Protein AF-A0A3D3AJG5-F1 (afdb_monomer)

pLDDT: mean 70.49, std 19.71, range [25.39, 96.75]

Mean predicted aligned error: 20.55 Å

Solvent-accessible surface area (backbone atoms only — not comparable to full-atom values): 34368 Å² total; per-residue (Å²): 142,80,90,89,78,95,79,80,88,84,82,82,67,66,66,60,58,54,47,53,58,51,49,54,49,49,53,53,51,27,49,52,26,49,76,72,65,38,37,69,61,20,44,54,51,50,49,55,46,48,54,54,45,60,77,63,51,81,51,78,66,45,48,52,54,42,52,50,47,52,53,33,47,52,52,43,50,46,48,60,66,43,44,64,53,47,52,51,52,55,50,26,53,50,28,49,76,72,66,38,22,64,65,20,26,51,47,40,51,50,51,52,50,54,33,60,77,67,69,56,81,50,36,79,45,33,74,44,44,75,69,74,44,42,66,63,52,48,53,50,54,36,51,55,47,51,51,67,70,34,69,69,46,50,49,52,47,56,52,45,29,70,43,70,44,36,35,35,65,46,63,75,91,82,59,104,48,57,70,60,54,50,49,52,49,54,51,49,65,69,36,86,52,45,44,64,49,94,58,89,67,88,63,57,74,69,55,46,34,52,51,32,36,76,68,70,36,53,32,41,36,37,60,48,75,42,77,90,72,45,28,43,34,44,35,33,28,33,29,83,75,73,37,70,38,37,38,36,38,40,47,65,81,53,76,79,59,88,54,62,68,57,52,51,50,50,51,51,50,48,40,71,67,49,41,56,47,49,93,88,51,93,73,78,26,35,39,38,40,47,45,90,87,72,52,78,46,77,43,77,43,72,70,76,69,85,70,54,72,80,54,58,48,66,60,53,41,54,48,49,34,44,52,23,50,53,52,40,43,63,69,59,54,43,91,91,39,66,66,34,51,53,51,39,51,52,52,44,52,58,50,43,73,78,42,90,73,60,71,66,63,66,61,53,49,61,75,41,40,69,53,54,50,52,43,57,37,72,77,44,66,46,53,57,25,55,51,47,26,56,50,21,59,75,72,67,36,66,68,57,24,53,53,27,49,53,52,33,52,51,52,49,51,54,44,41,72,76,38,57,94,47,36,70,60,52,52,52,51,50,54,50,55,51,52,55,47,55,58,47,53,54,52,51,55,61,57,62,65,76,72,72,54,50,41,44,34,52,23,51,37,46,42,55,41,41,46,41,48,97,71,91,50,88,43,69,46,62,37,59,28,45,33,42,41,45,43,43,72,51,98,47,101,66,36,43,41,41,42,40,42,42,46,34,43,38,47,49,64,62,82,83,81,77,82,90,75,90,83,86,92,79,84,87,75,86,76,74,64,56,35,51,27,46,37,45,36,51,35,48,34,61,51,64,81,52,78,70,26,74,40,51,37,47,30,49,33,42,36,46,36,49,56,66,58,94,86,57,92,81,67,80,59,75,47,78,40,65,27,44,36,41,34,46,29,43,39,38,74,52,99,53,39,39,40,34,48,32,42,39,40,33,42,40,88,72,40,42,39,47,35,47,34,40,38,43,30,38,56,76,53,59,101

Structure (mmCIF, N/CA/C/O backbone):
data_AF-A0A3D3AJG5-F1
#
_entry.id   AF-A0A3D3AJG5-F1
#
loop_
_atom_site.group_PDB
_atom_site.id
_atom_site.type_symbol
_atom_site.label_atom_id
_atom_site.label_alt_id
_atom_site.label_comp_id
_atom_site.label_asym_id
_atom_site.label_entity_id
_atom_site.label_seq_id
_atom_site.pdbx_PDB_ins_code
_atom_site.Cartn_x
_atom_site.Cartn_y
_atom_site.Cartn_z
_atom_site.occupancy
_atom_site.B_iso_or_equiv
_atom_site.auth_seq_id
_atom_site.auth_comp_id
_atom_site.auth_asym_id
_atom_site.auth_atom_id
_atom_site.pdbx_PDB_model_num
ATOM 1 N N . MET A 1 1 ? 64.448 -4.024 -65.329 1.00 36.66 1 MET A N 1
ATOM 2 C CA . MET A 1 1 ? 63.816 -4.626 -64.137 1.00 36.66 1 MET A CA 1
ATOM 3 C C . MET A 1 1 ? 62.460 -3.979 -63.949 1.00 36.66 1 MET A C 1
ATOM 5 O O . MET A 1 1 ? 62.362 -2.869 -63.455 1.00 36.66 1 MET A O 1
ATOM 9 N N . VAL A 1 2 ? 61.436 -4.641 -64.472 1.00 33.47 2 VAL A N 1
ATOM 10 C CA . VAL A 1 2 ? 60.028 -4.250 -64.377 1.00 33.47 2 VAL A CA 1
ATOM 11 C C . VAL A 1 2 ? 59.371 -5.285 -63.463 1.00 33.47 2 VAL A C 1
ATOM 13 O O . VAL A 1 2 ? 59.714 -6.462 -63.553 1.00 33.47 2 VAL A O 1
ATOM 16 N N . LYS A 1 3 ? 58.380 -4.837 -62.686 1.00 33.03 3 LYS A N 1
ATOM 17 C CA . LYS A 1 3 ? 57.387 -5.619 -61.925 1.00 33.03 3 LYS A CA 1
ATOM 18 C C . LYS A 1 3 ? 57.843 -6.112 -60.550 1.00 33.03 3 LYS A C 1
ATOM 20 O O . LYS A 1 3 ? 58.559 -7.100 -60.452 1.00 33.03 3 LYS A O 1
ATOM 25 N N . LYS A 1 4 ? 57.291 -5.484 -59.504 1.00 29.31 4 LYS A N 1
ATOM 26 C CA . LYS A 1 4 ? 56.471 -6.120 -58.443 1.00 29.31 4 LYS A CA 1
ATOM 27 C C . LYS A 1 4 ? 56.339 -5.186 -57.231 1.00 29.31 4 LYS A C 1
ATOM 29 O O . LYS A 1 4 ? 56.991 -5.408 -56.221 1.00 29.31 4 LYS A O 1
ATOM 34 N N . SER A 1 5 ? 55.489 -4.158 -57.305 1.00 27.41 5 SER A N 1
ATOM 35 C CA . SER A 1 5 ? 54.978 -3.499 -56.078 1.00 27.41 5 SER A CA 1
ATOM 36 C C . SER A 1 5 ? 53.604 -2.822 -56.223 1.00 27.41 5 SER A C 1
ATOM 38 O O . SER A 1 5 ? 53.126 -2.231 -55.268 1.00 27.41 5 SER A O 1
ATOM 40 N N . VAL A 1 6 ? 52.910 -2.944 -57.364 1.00 28.33 6 VAL A N 1
ATOM 41 C CA . VAL A 1 6 ? 51.546 -2.387 -57.554 1.00 28.33 6 VAL A CA 1
ATOM 42 C C . VAL A 1 6 ? 50.462 -3.426 -57.208 1.00 28.33 6 VAL A C 1
ATOM 44 O O . VAL A 1 6 ? 49.391 -3.447 -57.791 1.00 28.33 6 VAL A O 1
ATOM 47 N N . LEU A 1 7 ? 50.722 -4.339 -56.268 1.00 25.39 7 LEU A N 1
ATOM 48 C CA . LEU A 1 7 ? 49.758 -5.392 -55.912 1.00 25.39 7 LEU A CA 1
ATOM 49 C C . LEU A 1 7 ? 49.620 -5.590 -54.397 1.00 25.39 7 LEU A C 1
ATOM 51 O O . LEU A 1 7 ? 49.635 -6.713 -53.912 1.00 25.39 7 LEU A O 1
ATOM 55 N N . PHE A 1 8 ? 49.498 -4.490 -53.652 1.00 26.56 8 PHE A N 1
ATOM 56 C CA . PHE A 1 8 ? 49.080 -4.522 -52.241 1.00 26.56 8 PHE A CA 1
ATOM 57 C C . PHE A 1 8 ? 47.886 -3.601 -51.927 1.00 26.56 8 PHE A C 1
ATOM 59 O O . PHE A 1 8 ? 47.487 -3.486 -50.778 1.00 26.56 8 PHE A O 1
A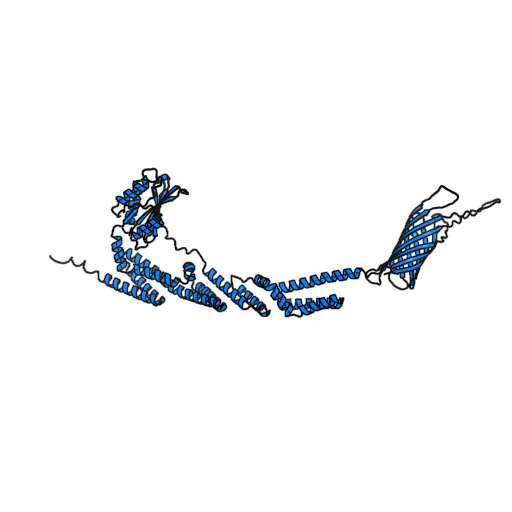TOM 66 N N . PHE A 1 9 ? 47.270 -2.993 -52.950 1.00 29.20 9 PHE A N 1
ATOM 67 C CA . PHE A 1 9 ? 46.112 -2.092 -52.812 1.00 29.20 9 PHE A CA 1
ATOM 68 C C . PHE A 1 9 ? 44.786 -2.665 -53.350 1.00 29.20 9 PHE A C 1
ATOM 70 O O . PHE A 1 9 ? 43.807 -1.939 -53.464 1.00 29.20 9 PHE A O 1
ATOM 77 N N . LEU A 1 10 ? 44.726 -3.961 -53.678 1.00 27.34 10 LEU A N 1
ATOM 78 C CA . LEU A 1 10 ? 43.518 -4.598 -54.237 1.00 27.34 10 LEU A CA 1
ATOM 79 C C . LEU A 1 10 ? 43.125 -5.919 -53.556 1.00 27.34 10 LEU A C 1
ATOM 81 O O . LEU A 1 10 ? 42.400 -6.720 -54.136 1.00 27.34 10 LEU A O 1
ATOM 85 N N . LEU A 1 11 ? 43.570 -6.152 -52.320 1.00 29.05 11 LEU A N 1
ATOM 86 C CA . LEU A 1 11 ? 43.190 -7.344 -51.555 1.00 29.05 11 LEU A CA 1
ATOM 87 C C . LEU A 1 11 ? 42.813 -7.032 -50.106 1.00 29.05 11 LEU A C 1
ATOM 89 O O . LEU A 1 11 ? 43.249 -7.745 -49.222 1.00 29.05 11 LEU A O 1
ATOM 93 N N . ILE A 1 12 ? 41.976 -6.017 -49.868 1.00 37.91 12 ILE A N 1
ATOM 94 C CA . ILE A 1 12 ? 40.955 -6.057 -48.800 1.00 37.91 12 ILE A CA 1
ATOM 95 C C . ILE A 1 12 ? 39.763 -5.197 -49.268 1.00 37.91 12 ILE A C 1
ATOM 97 O O . ILE A 1 12 ? 39.830 -3.974 -49.181 1.00 37.91 12 ILE A O 1
ATOM 101 N N . PRO A 1 13 ? 38.705 -5.803 -49.847 1.00 30.97 13 PRO A N 1
ATOM 102 C CA . PRO A 1 13 ? 37.360 -5.383 -49.438 1.00 30.97 13 PRO A CA 1
ATOM 103 C C . PRO A 1 13 ? 36.344 -6.537 -49.352 1.00 30.97 13 PRO A C 1
ATOM 105 O O . PRO A 1 13 ? 35.147 -6.288 -49.348 1.00 30.97 13 PRO A O 1
ATOM 108 N N . PHE A 1 14 ? 36.771 -7.802 -49.283 1.00 32.59 14 PHE A N 1
ATOM 109 C CA . PHE A 1 14 ? 35.812 -8.915 -49.170 1.00 32.59 14 PHE A CA 1
ATOM 110 C C . PHE A 1 14 ? 35.386 -9.232 -47.728 1.00 32.59 14 PHE A C 1
ATOM 112 O O . PHE A 1 14 ? 34.322 -9.809 -47.537 1.00 32.59 14 PHE A O 1
ATOM 119 N N . ALA A 1 15 ? 36.159 -8.813 -46.720 1.00 31.61 15 ALA A N 1
ATOM 120 C CA . ALA A 1 15 ? 35.768 -8.968 -45.316 1.00 31.61 15 ALA A CA 1
ATOM 121 C C . ALA A 1 15 ? 34.681 -7.955 -44.902 1.00 31.61 15 ALA A C 1
ATOM 123 O O . ALA A 1 15 ? 33.729 -8.338 -44.238 1.00 31.61 15 ALA A O 1
ATOM 124 N N . LEU A 1 16 ? 34.757 -6.706 -45.387 1.00 31.67 16 LEU A N 1
ATOM 125 C CA . LEU A 1 16 ? 33.761 -5.662 -45.100 1.00 31.67 16 LEU A CA 1
ATOM 126 C C . LEU A 1 16 ? 32.392 -5.952 -45.741 1.00 31.67 16 LEU A C 1
ATOM 128 O O . LEU A 1 16 ? 31.387 -5.842 -45.059 1.00 31.67 16 LEU A O 1
ATOM 132 N N . ILE A 1 17 ? 32.344 -6.441 -46.988 1.00 38.09 17 ILE A N 1
ATOM 133 C CA . ILE A 1 17 ? 31.074 -6.779 -47.671 1.00 38.09 17 ILE A CA 1
ATOM 134 C C . ILE A 1 17 ? 30.402 -8.021 -47.046 1.00 38.09 17 ILE A C 1
ATOM 136 O O . ILE A 1 17 ? 29.176 -8.117 -46.991 1.00 38.09 17 ILE A O 1
ATOM 140 N N . GLY A 1 18 ? 31.197 -8.986 -46.563 1.00 41.00 18 GLY A N 1
ATOM 141 C CA . GLY A 1 18 ? 30.691 -10.165 -45.848 1.00 41.00 18 GLY A CA 1
ATOM 142 C C . GLY A 1 18 ? 30.214 -9.851 -44.427 1.00 41.00 18 GLY A C 1
ATOM 143 O O . GLY A 1 18 ? 29.240 -10.446 -43.969 1.00 41.00 18 GLY A O 1
ATOM 144 N N . PHE A 1 19 ? 30.868 -8.894 -43.762 1.00 45.84 19 PHE A N 1
ATOM 145 C CA . PHE A 1 19 ? 30.453 -8.355 -42.471 1.00 45.84 19 PHE A CA 1
ATOM 146 C C . PHE A 1 19 ? 29.145 -7.568 -42.617 1.00 45.84 19 PHE A C 1
ATOM 148 O O . PHE A 1 19 ? 28.168 -7.919 -41.970 1.00 45.84 19 PHE A O 1
ATOM 155 N N . GLU A 1 20 ? 29.073 -6.615 -43.552 1.00 49.59 20 GLU A N 1
ATOM 156 C CA . GLU A 1 20 ? 27.899 -5.764 -43.817 1.00 49.59 20 GLU A CA 1
ATOM 157 C C . GLU A 1 20 ? 26.634 -6.578 -44.160 1.00 49.59 20 GLU A C 1
ATOM 159 O O . GLU A 1 20 ? 25.586 -6.375 -43.545 1.00 49.59 20 GLU A O 1
ATOM 164 N N . GLY A 1 21 ? 26.728 -7.577 -45.050 1.00 54.81 21 GLY A N 1
ATOM 165 C CA . GLY A 1 21 ? 25.576 -8.413 -45.423 1.00 54.81 21 GLY A CA 1
ATOM 166 C C . GLY A 1 21 ? 25.101 -9.381 -44.327 1.00 54.81 21 GLY A C 1
ATOM 167 O O . GLY A 1 21 ? 23.909 -9.684 -44.236 1.00 54.81 21 GLY A O 1
ATOM 168 N N . ASN A 1 22 ? 26.008 -9.864 -43.472 1.00 61.84 22 ASN A N 1
ATOM 169 C CA . ASN A 1 22 ? 25.651 -10.711 -42.327 1.00 61.84 22 ASN A CA 1
ATOM 170 C C . ASN A 1 22 ? 25.041 -9.870 -41.188 1.00 61.84 22 ASN A C 1
ATOM 172 O O . ASN A 1 22 ? 24.094 -10.306 -40.535 1.00 61.84 22 ASN A O 1
ATOM 176 N N . LEU A 1 23 ? 25.526 -8.637 -41.005 1.00 61.75 23 LEU A N 1
ATOM 177 C CA . LEU A 1 23 ? 25.074 -7.687 -39.986 1.00 61.75 23 LEU A CA 1
ATOM 178 C C . LEU A 1 23 ? 23.638 -7.218 -40.243 1.00 61.75 23 LEU A C 1
ATOM 180 O O . LEU A 1 23 ? 22.782 -7.319 -39.363 1.00 61.75 23 LEU A O 1
ATOM 184 N N . GLU A 1 24 ? 23.338 -6.806 -41.475 1.00 67.38 24 GLU A N 1
ATOM 185 C CA . GLU A 1 24 ? 21.985 -6.409 -41.877 1.00 67.38 24 GLU A CA 1
ATOM 186 C C . GLU A 1 24 ? 20.999 -7.588 -41.780 1.00 67.38 24 GLU A C 1
ATOM 188 O O . GLU A 1 24 ? 19.869 -7.435 -41.307 1.00 67.38 24 GLU A O 1
ATOM 193 N N . SER A 1 25 ? 21.441 -8.797 -42.149 1.00 73.06 25 SER A N 1
ATOM 194 C CA . SER A 1 25 ? 20.629 -10.013 -42.032 1.00 73.06 25 SER A CA 1
ATOM 195 C C . SER A 1 25 ? 20.302 -10.361 -40.576 1.00 73.06 25 SER A C 1
ATOM 197 O O . SER A 1 25 ? 19.159 -10.720 -40.285 1.00 73.06 25 SER A O 1
ATOM 199 N N . GLN A 1 26 ? 21.265 -10.252 -39.655 1.00 73.69 26 GLN A N 1
ATOM 200 C CA . GLN A 1 26 ? 21.043 -10.524 -38.229 1.00 73.69 26 GLN A CA 1
ATOM 201 C C . GLN A 1 26 ? 20.157 -9.460 -37.573 1.00 73.69 26 GLN A C 1
ATOM 203 O O . GLN A 1 26 ? 19.251 -9.815 -36.818 1.00 73.69 26 GLN A O 1
ATOM 208 N N . ILE A 1 27 ? 20.336 -8.178 -37.918 1.00 74.81 27 ILE A N 1
ATOM 209 C CA . ILE A 1 27 ? 19.450 -7.093 -37.466 1.00 74.81 27 ILE A CA 1
ATOM 210 C C . ILE A 1 27 ? 18.018 -7.330 -37.949 1.00 74.81 27 ILE A C 1
ATOM 212 O O . ILE A 1 27 ? 17.074 -7.281 -37.157 1.00 74.81 27 ILE A O 1
ATOM 216 N N . LYS A 1 28 ? 17.840 -7.664 -39.231 1.00 80.19 28 LYS A N 1
ATOM 217 C CA . LYS A 1 28 ? 16.526 -7.959 -39.809 1.00 80.19 28 LYS A CA 1
ATOM 218 C C . LYS A 1 28 ? 15.872 -9.184 -39.168 1.00 80.19 28 LYS A C 1
ATOM 220 O O . LYS A 1 28 ? 14.686 -9.139 -38.843 1.00 80.19 28 LYS A O 1
ATOM 225 N N . GLN A 1 29 ? 16.633 -10.257 -38.950 1.00 83.19 29 GLN A N 1
ATOM 226 C CA . GLN A 1 29 ? 16.149 -11.463 -38.277 1.00 83.19 29 GLN A CA 1
ATOM 227 C C . GLN A 1 29 ? 15.723 -11.168 -36.833 1.00 83.19 29 GLN A C 1
ATOM 229 O O . GLN A 1 29 ? 14.636 -11.569 -36.420 1.00 83.19 29 GLN A O 1
ATOM 234 N N . GLY A 1 30 ? 16.545 -10.445 -36.072 1.00 83.25 30 GLY A N 1
ATOM 235 C CA . GLY A 1 30 ? 16.234 -10.085 -34.693 1.00 83.25 30 GLY A CA 1
ATOM 236 C C . GLY A 1 30 ? 15.015 -9.164 -34.577 1.00 83.25 30 GLY A C 1
ATOM 237 O O . GLY A 1 30 ? 14.184 -9.366 -33.694 1.00 83.25 30 GLY A O 1
ATOM 238 N N . ARG A 1 31 ? 14.828 -8.218 -35.508 1.00 82.44 31 ARG A N 1
ATOM 239 C CA . ARG A 1 31 ? 13.614 -7.385 -35.572 1.00 82.44 31 ARG A CA 1
ATOM 240 C C . ARG A 1 31 ? 12.356 -8.179 -35.901 1.00 82.44 31 ARG A C 1
ATOM 242 O O . ARG A 1 31 ? 11.311 -7.918 -35.311 1.00 82.44 31 ARG A O 1
ATOM 249 N N . GLU A 1 32 ? 12.439 -9.158 -36.800 1.00 86.44 32 GLU A N 1
ATOM 250 C CA . GLU A 1 32 ? 11.295 -10.031 -37.086 1.00 86.44 32 GLU A CA 1
ATOM 251 C C . GLU A 1 32 ? 10.925 -10.877 -35.856 1.00 86.44 32 GLU A C 1
ATOM 253 O O . GLU A 1 32 ? 9.745 -11.052 -35.545 1.00 86.44 32 GLU A O 1
ATOM 258 N N . LEU A 1 33 ? 11.922 -11.324 -35.085 1.00 86.94 33 LEU A N 1
ATOM 259 C CA . LEU A 1 33 ? 11.697 -12.001 -33.805 1.00 86.94 33 LEU A CA 1
ATOM 260 C C . LEU A 1 33 ? 11.056 -11.067 -32.765 1.00 86.94 33 LEU A C 1
ATOM 262 O O . LEU A 1 33 ? 10.115 -11.477 -32.092 1.00 86.94 33 LEU A O 1
ATOM 266 N N . ILE A 1 34 ? 11.476 -9.801 -32.674 1.00 85.19 34 ILE A N 1
ATOM 267 C CA . ILE A 1 34 ? 10.836 -8.796 -31.800 1.00 85.19 34 ILE A CA 1
ATOM 268 C C . ILE A 1 34 ? 9.380 -8.556 -32.218 1.00 85.19 34 ILE A C 1
ATOM 270 O O . ILE A 1 34 ? 8.485 -8.550 -31.375 1.00 85.19 34 ILE A O 1
ATOM 274 N N . LYS A 1 35 ? 9.119 -8.409 -33.522 1.00 84.94 35 LYS A N 1
ATOM 275 C CA . LYS A 1 35 ? 7.774 -8.194 -34.078 1.00 84.94 35 LYS A CA 1
ATOM 276 C C . LYS A 1 35 ? 6.839 -9.377 -33.826 1.00 84.94 35 LYS A C 1
ATOM 278 O O . LYS A 1 35 ? 5.651 -9.186 -33.585 1.00 84.94 35 LYS A O 1
ATOM 283 N N . THR A 1 36 ? 7.377 -10.593 -33.858 1.00 87.25 36 THR A N 1
ATOM 284 C CA . THR A 1 36 ? 6.653 -11.829 -33.522 1.00 87.25 36 THR A CA 1
ATOM 285 C C . THR A 1 36 ? 6.646 -12.132 -32.016 1.00 87.25 36 THR A C 1
ATOM 287 O O . THR A 1 36 ? 6.223 -13.215 -31.618 1.00 87.25 36 THR A O 1
ATOM 290 N N . LYS A 1 37 ? 7.083 -11.181 -31.174 1.00 86.44 37 LYS A N 1
ATOM 291 C CA . LYS A 1 37 ? 7.187 -11.279 -29.706 1.00 86.44 37 LYS A CA 1
ATOM 292 C C . LYS A 1 37 ? 8.065 -12.431 -29.195 1.00 86.44 37 LYS A C 1
ATOM 294 O O . LYS A 1 37 ? 7.974 -12.840 -28.039 1.00 86.44 37 LYS A O 1
ATOM 299 N N . ASN A 1 38 ? 8.961 -12.951 -30.028 1.00 87.31 38 ASN A N 1
ATOM 300 C CA . ASN A 1 38 ? 9.916 -13.987 -29.656 1.00 87.31 38 ASN A CA 1
ATOM 301 C C . ASN A 1 38 ? 11.210 -13.371 -29.091 1.00 87.31 38 ASN A C 1
ATOM 303 O O . ASN A 1 38 ? 12.296 -13.495 -29.665 1.00 87.31 38 ASN A O 1
ATOM 307 N N . TYR A 1 39 ? 11.090 -12.672 -27.957 1.00 86.81 39 TYR A N 1
ATOM 308 C CA . TYR A 1 39 ? 12.188 -11.888 -27.379 1.00 86.81 39 TYR A CA 1
ATOM 309 C C . TYR A 1 39 ? 13.385 -12.742 -26.954 1.00 86.81 39 TYR A C 1
ATOM 311 O O . TYR A 1 39 ? 14.521 -12.327 -27.150 1.00 86.81 39 TYR A O 1
ATOM 319 N N . LYS A 1 40 ? 13.161 -13.956 -26.431 1.00 86.31 40 LYS A N 1
ATOM 320 C CA . LYS A 1 40 ? 14.250 -14.853 -26.002 1.00 86.31 40 LYS A CA 1
ATOM 321 C C . LYS A 1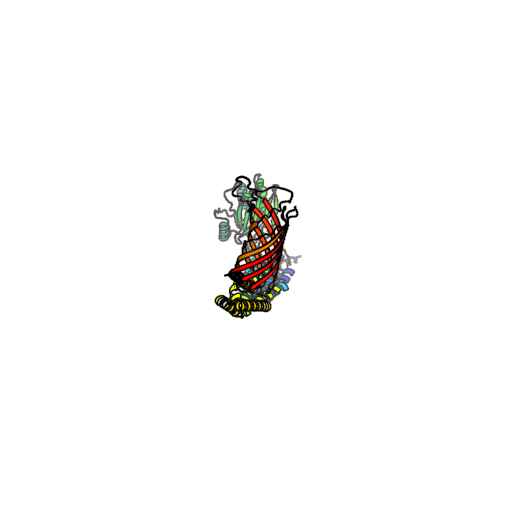 40 ? 15.157 -15.251 -27.163 1.00 86.31 40 LYS A C 1
ATOM 323 O O . LYS A 1 40 ? 16.376 -15.240 -27.012 1.00 86.31 40 LYS A O 1
ATOM 328 N N . GLU A 1 41 ? 14.583 -15.576 -28.320 1.00 86.19 41 GLU A N 1
ATOM 329 C CA . GLU A 1 41 ? 15.391 -15.871 -29.506 1.00 86.19 41 GLU A CA 1
ATOM 330 C C . GLU A 1 41 ? 15.996 -14.608 -30.118 1.00 86.19 41 GLU A C 1
ATOM 332 O O . GLU A 1 41 ? 17.135 -14.650 -30.580 1.00 86.19 41 GLU A O 1
ATOM 337 N N . ALA A 1 42 ? 15.305 -13.464 -30.047 1.00 84.62 42 ALA A N 1
ATOM 338 C CA . ALA A 1 42 ? 15.893 -12.188 -30.444 1.00 84.62 42 ALA A CA 1
ATOM 339 C C . ALA A 1 42 ? 17.155 -11.868 -29.615 1.00 84.62 42 ALA A C 1
ATOM 341 O O . ALA A 1 42 ? 18.172 -11.490 -30.193 1.00 84.62 42 ALA A O 1
ATOM 342 N N . VAL A 1 43 ? 17.136 -12.088 -28.289 1.00 85.75 43 VAL A N 1
ATOM 343 C CA . VAL A 1 43 ? 18.318 -11.915 -27.421 1.00 85.75 43 VAL A CA 1
ATOM 344 C C . VAL A 1 43 ? 19.477 -12.769 -27.921 1.00 85.75 43 VAL A C 1
ATOM 346 O O . VAL A 1 43 ? 20.564 -12.236 -28.113 1.00 85.75 43 VAL A O 1
ATOM 349 N N . LYS A 1 44 ? 19.257 -14.058 -28.205 1.00 84.81 44 LYS A N 1
ATOM 350 C CA . LYS A 1 44 ? 20.329 -14.944 -28.689 1.00 84.81 44 LYS A CA 1
ATOM 351 C C . LYS A 1 44 ? 20.918 -14.478 -30.018 1.00 84.81 44 LYS A C 1
ATOM 353 O O . LYS A 1 44 ? 22.135 -14.522 -30.194 1.00 84.81 44 LYS A O 1
ATOM 358 N N . VAL A 1 45 ? 20.074 -14.021 -30.948 1.00 81.56 45 VAL A N 1
ATOM 359 C CA . VAL A 1 45 ? 20.531 -13.458 -32.230 1.00 81.56 45 VAL A CA 1
ATOM 360 C C . VAL A 1 45 ? 21.448 -12.256 -31.983 1.00 81.56 45 VAL A C 1
ATOM 362 O O . VAL A 1 45 ? 22.537 -12.196 -32.553 1.00 81.56 45 VAL A O 1
ATOM 365 N N . PHE A 1 46 ? 21.070 -11.348 -31.081 1.00 75.44 46 PHE A N 1
ATOM 366 C CA . PHE A 1 46 ? 21.844 -10.133 -30.825 1.00 75.44 46 PHE A CA 1
ATOM 367 C C . PHE A 1 46 ? 23.030 -10.298 -29.856 1.00 75.44 46 PHE A C 1
ATOM 369 O O . PHE A 1 46 ? 23.985 -9.526 -29.915 1.00 75.44 46 PHE A O 1
ATOM 376 N N . GLU A 1 47 ? 23.037 -11.315 -28.996 1.00 76.31 47 GLU A N 1
ATOM 377 C CA . GLU A 1 47 ? 24.213 -11.681 -28.196 1.00 76.31 47 GLU A CA 1
ATOM 378 C C . GLU A 1 47 ? 25.317 -12.275 -29.072 1.00 76.31 47 GLU A C 1
ATOM 380 O O . GLU A 1 47 ? 26.479 -11.887 -28.945 1.00 76.31 47 GLU A O 1
ATOM 385 N N . ASN A 1 48 ? 24.951 -13.157 -30.008 1.00 73.19 48 ASN A N 1
ATOM 386 C CA . ASN A 1 48 ? 25.887 -13.682 -31.002 1.00 73.19 48 ASN A CA 1
ATOM 387 C C . ASN A 1 48 ? 26.462 -12.549 -31.862 1.00 73.19 48 ASN A C 1
ATOM 389 O O . ASN A 1 48 ? 27.663 -12.523 -32.125 1.00 73.19 48 ASN A O 1
ATOM 393 N N . PHE A 1 49 ? 25.623 -11.575 -32.218 1.00 68.88 49 PHE A N 1
ATOM 394 C CA . PHE A 1 49 ? 26.050 -10.344 -32.873 1.00 68.88 49 PHE A CA 1
ATOM 395 C C . PHE A 1 49 ? 27.050 -9.541 -32.021 1.00 68.88 49 PHE A C 1
ATOM 397 O O . PHE A 1 49 ? 28.102 -9.164 -32.526 1.00 68.88 49 PHE A O 1
ATOM 404 N N . GLY A 1 50 ? 26.790 -9.339 -30.723 1.00 66.31 50 GLY A N 1
ATOM 405 C CA . GLY A 1 50 ? 27.718 -8.654 -29.816 1.00 66.31 50 GLY A CA 1
ATOM 406 C C . GLY A 1 50 ? 29.084 -9.346 -29.712 1.00 66.31 50 GLY A C 1
ATOM 407 O O . GLY A 1 50 ? 30.118 -8.682 -29.722 1.00 66.31 50 GLY A O 1
ATOM 408 N N . VAL A 1 51 ? 29.118 -10.681 -29.674 1.00 67.38 51 VAL A N 1
ATOM 409 C CA . VAL A 1 51 ? 30.373 -11.457 -29.660 1.00 67.38 51 VAL A CA 1
ATOM 410 C C . VAL A 1 51 ? 31.153 -11.291 -30.968 1.00 67.38 51 VAL A C 1
ATOM 412 O O . VAL A 1 51 ? 32.365 -11.073 -30.921 1.00 67.38 51 VAL A O 1
ATOM 415 N N . LEU A 1 52 ? 30.467 -11.345 -32.114 1.00 64.06 52 LEU A N 1
ATOM 416 C CA . LEU A 1 52 ? 31.071 -11.132 -33.434 1.00 64.06 52 LEU A CA 1
ATOM 417 C C . LEU A 1 52 ? 31.600 -9.699 -33.583 1.00 64.06 52 LEU A C 1
ATOM 419 O O . LEU A 1 52 ? 32.755 -9.509 -33.965 1.00 64.06 52 LEU A O 1
ATOM 423 N N . ALA A 1 53 ? 30.802 -8.703 -33.190 1.00 62.47 53 ALA A N 1
ATOM 424 C CA . ALA A 1 53 ? 31.191 -7.298 -33.198 1.00 62.47 53 ALA A CA 1
ATOM 425 C C . ALA A 1 53 ? 32.442 -7.058 -32.339 1.00 62.47 53 ALA A C 1
ATOM 427 O O . ALA A 1 53 ? 33.376 -6.414 -32.802 1.00 62.47 53 ALA A O 1
ATOM 428 N N . LYS A 1 54 ? 32.520 -7.653 -31.136 1.00 63.75 54 LYS A N 1
ATOM 429 C CA . LYS A 1 54 ? 33.687 -7.554 -30.240 1.00 63.75 54 LYS A CA 1
ATOM 430 C C . LYS A 1 54 ? 34.967 -8.131 -30.848 1.00 63.75 54 LYS A C 1
ATOM 432 O O . LYS A 1 54 ? 36.044 -7.578 -30.642 1.00 63.75 54 LYS A O 1
ATOM 437 N N . SER A 1 55 ? 34.872 -9.264 -31.548 1.00 58.66 55 SER A N 1
ATOM 438 C CA . SER A 1 55 ? 36.038 -9.928 -32.150 1.00 58.66 55 SER A CA 1
ATOM 439 C C . SER A 1 55 ? 36.626 -9.183 -33.349 1.00 58.66 55 SER A C 1
ATOM 441 O O . SER A 1 55 ? 37.757 -9.465 -33.742 1.00 58.66 55 SER A O 1
ATOM 443 N N . GLU A 1 56 ? 35.881 -8.225 -33.899 1.00 54.88 56 GLU A N 1
ATOM 444 C CA . GLU A 1 56 ? 36.256 -7.460 -35.087 1.00 54.88 56 GLU A CA 1
ATOM 445 C C . GLU A 1 56 ? 36.484 -5.964 -34.809 1.00 54.88 56 GLU A C 1
ATOM 447 O O . GLU A 1 56 ? 36.780 -5.224 -35.743 1.00 54.88 56 GLU A O 1
ATOM 452 N N . VAL A 1 57 ? 36.430 -5.515 -33.543 1.00 57.22 57 VAL A N 1
ATOM 453 C CA . VAL A 1 57 ? 36.766 -4.132 -33.154 1.00 57.22 57 VAL A CA 1
ATOM 454 C C . VAL A 1 57 ? 38.228 -3.845 -33.500 1.00 57.22 57 VAL A C 1
ATOM 456 O O . VAL A 1 57 ? 39.141 -4.361 -32.851 1.00 57.22 57 VAL A O 1
ATOM 459 N N . GLN A 1 58 ? 38.464 -3.017 -34.520 1.00 50.41 58 GLN A N 1
ATOM 460 C CA . GLN A 1 58 ? 39.811 -2.625 -34.945 1.00 50.41 58 GLN A CA 1
ATOM 461 C C . GLN A 1 58 ? 40.086 -1.132 -34.723 1.00 50.41 58 GLN A C 1
ATOM 463 O O . GLN A 1 58 ? 41.252 -0.759 -34.570 1.00 50.41 58 GLN A O 1
ATOM 468 N N . ASP A 1 59 ? 39.052 -0.281 -34.651 1.00 52.97 59 ASP A N 1
ATOM 469 C CA . ASP A 1 59 ? 39.188 1.142 -34.307 1.00 52.97 59 ASP A CA 1
ATOM 470 C C . ASP A 1 59 ? 38.142 1.653 -33.281 1.00 52.97 59 ASP A C 1
ATOM 472 O O . ASP A 1 59 ? 37.184 0.965 -32.934 1.00 52.97 59 ASP A O 1
ATOM 476 N N . GLN A 1 60 ? 38.344 2.868 -32.746 1.00 47.09 60 GLN A N 1
ATOM 477 C CA . GLN A 1 60 ? 37.469 3.499 -31.736 1.00 47.09 60 GLN A CA 1
ATOM 478 C C . GLN A 1 60 ? 35.983 3.620 -32.144 1.00 47.09 60 GLN A C 1
ATOM 480 O O . GLN A 1 60 ? 35.113 3.701 -31.282 1.00 47.09 60 GLN A O 1
ATOM 485 N N . ARG A 1 61 ? 35.670 3.653 -33.439 1.00 52.22 61 ARG A N 1
ATOM 486 C CA . ARG A 1 61 ? 34.314 3.680 -34.004 1.00 52.22 61 ARG A CA 1
ATOM 487 C C . ARG A 1 61 ? 33.625 2.329 -33.876 1.00 52.22 61 ARG A C 1
ATOM 489 O O . ARG A 1 61 ? 32.441 2.304 -33.552 1.00 52.22 61 ARG A O 1
ATOM 496 N N . ASP A 1 62 ? 34.355 1.236 -34.070 1.00 52.84 62 ASP A N 1
ATOM 497 C CA . ASP A 1 62 ? 33.813 -0.117 -33.913 1.00 52.84 62 ASP A CA 1
ATOM 498 C C . ASP A 1 62 ? 33.450 -0.376 -32.443 1.00 52.84 62 ASP A C 1
ATOM 500 O O . ASP A 1 62 ? 32.433 -1.000 -32.147 1.00 52.84 62 ASP A O 1
ATOM 504 N N . GLU A 1 63 ? 34.217 0.209 -31.516 1.00 58.81 63 GLU A N 1
ATOM 505 C CA . GLU A 1 63 ? 33.915 0.188 -30.082 1.00 58.81 63 GLU A CA 1
ATOM 506 C C . GLU A 1 63 ? 32.606 0.933 -29.763 1.00 58.81 63 GLU A C 1
ATOM 508 O O . GLU A 1 63 ? 31.783 0.428 -29.006 1.00 58.81 63 GLU A O 1
ATOM 513 N N . ILE A 1 64 ? 32.343 2.096 -30.374 1.00 58.22 64 ILE A N 1
ATOM 514 C CA . ILE A 1 64 ? 31.079 2.835 -30.174 1.00 58.22 64 ILE A CA 1
ATOM 515 C C . ILE A 1 64 ? 29.877 2.020 -30.676 1.00 58.22 64 ILE A C 1
ATOM 517 O O . ILE A 1 64 ? 28.866 1.916 -29.974 1.00 58.22 64 ILE A O 1
ATOM 521 N N . LEU A 1 65 ? 29.983 1.408 -31.861 1.00 59.88 65 LEU A N 1
ATOM 522 C CA . LEU A 1 65 ? 28.946 0.515 -32.398 1.00 59.88 65 LEU A CA 1
ATOM 523 C C . LEU A 1 65 ? 28.713 -0.700 -31.488 1.00 59.88 65 LEU A C 1
ATOM 525 O O . LEU A 1 65 ? 27.565 -1.076 -31.226 1.00 59.88 65 LEU A O 1
ATOM 529 N N . TYR A 1 66 ? 29.787 -1.285 -30.960 1.00 66.50 66 TYR A N 1
ATOM 530 C CA . TYR A 1 66 ? 29.718 -2.391 -30.012 1.00 66.50 66 TYR A CA 1
ATOM 531 C C . TYR A 1 66 ? 29.022 -1.985 -28.701 1.00 66.50 66 TYR A C 1
ATOM 533 O O . TYR A 1 66 ? 28.113 -2.680 -28.245 1.00 66.50 66 TYR A O 1
ATOM 541 N N . GLN A 1 67 ? 29.346 -0.823 -28.131 1.00 64.56 67 GLN A N 1
ATOM 542 C CA . GLN A 1 67 ? 28.686 -0.319 -26.920 1.00 64.56 67 GLN A CA 1
ATOM 543 C C . GLN A 1 67 ? 27.193 -0.018 -27.146 1.00 64.56 67 GLN A C 1
ATOM 545 O O . GLN A 1 67 ? 26.355 -0.359 -26.307 1.00 64.56 67 GLN A O 1
ATOM 550 N N . HIS A 1 68 ? 26.820 0.548 -28.302 1.00 65.00 68 HIS A N 1
ATOM 551 C CA . HIS A 1 68 ? 25.411 0.740 -28.675 1.00 65.00 68 HIS A CA 1
ATOM 552 C C . HIS A 1 68 ? 24.656 -0.584 -28.824 1.00 65.00 68 HIS A C 1
ATOM 554 O O . HIS A 1 68 ? 23.504 -0.702 -28.393 1.00 65.00 68 HIS A O 1
ATOM 560 N N . THR A 1 69 ? 25.318 -1.594 -29.382 1.00 69.25 69 THR A N 1
ATOM 561 C CA . THR A 1 69 ? 24.785 -2.952 -29.489 1.00 69.25 69 THR A CA 1
ATOM 562 C C . THR A 1 69 ? 24.533 -3.550 -28.108 1.00 69.25 69 THR A C 1
ATOM 564 O O . THR A 1 69 ? 23.427 -4.014 -27.840 1.00 69.25 69 THR A O 1
ATOM 567 N N . LEU A 1 70 ? 25.511 -3.479 -27.198 1.00 73.88 70 LEU A N 1
ATOM 568 C CA . LEU A 1 70 ? 25.363 -3.971 -25.825 1.00 73.88 70 LEU A CA 1
ATOM 569 C C . LEU A 1 70 ? 24.215 -3.281 -25.082 1.00 73.88 70 LEU A C 1
ATOM 571 O O . LEU A 1 70 ? 23.428 -3.951 -24.415 1.00 73.88 70 LEU A O 1
ATOM 575 N N . LYS A 1 71 ? 24.083 -1.957 -25.231 1.00 75.38 71 LYS A N 1
ATOM 576 C CA . LYS A 1 71 ? 22.980 -1.179 -24.646 1.00 75.38 71 LYS A CA 1
ATOM 577 C C . LYS A 1 71 ? 21.621 -1.658 -25.168 1.00 75.38 71 LYS A C 1
ATOM 579 O O . LYS A 1 71 ? 20.703 -1.882 -24.383 1.00 75.38 71 LYS A O 1
ATOM 584 N N . THR A 1 72 ? 21.516 -1.874 -26.478 1.00 71.62 72 THR A N 1
ATOM 585 C CA . THR A 1 72 ? 20.285 -2.334 -27.140 1.00 71.62 72 THR A CA 1
ATOM 586 C C . THR A 1 72 ? 19.923 -3.768 -26.733 1.00 71.62 72 THR A C 1
ATOM 588 O O . THR A 1 72 ? 18.764 -4.053 -26.434 1.00 71.62 72 THR A O 1
ATOM 591 N N . VAL A 1 73 ? 20.916 -4.657 -26.622 1.00 77.38 73 VAL A N 1
ATOM 592 C CA . VAL A 1 73 ? 20.748 -6.015 -26.074 1.00 77.38 73 VAL A CA 1
ATOM 593 C C . VAL A 1 73 ? 20.307 -5.971 -24.612 1.00 77.38 73 VAL A C 1
ATOM 595 O O . VAL A 1 73 ? 19.452 -6.757 -24.214 1.00 77.38 73 VAL A O 1
ATOM 598 N N . GLY A 1 74 ? 20.839 -5.040 -23.818 1.00 77.31 74 GLY A N 1
ATOM 599 C CA . GLY A 1 74 ? 20.410 -4.810 -22.438 1.00 77.31 74 GLY A CA 1
ATOM 600 C C . GLY A 1 74 ? 18.919 -4.474 -22.334 1.00 77.31 74 GLY A C 1
ATOM 601 O O . GLY A 1 74 ? 18.212 -5.079 -21.532 1.00 77.31 74 GLY A O 1
ATOM 602 N N . TRP A 1 75 ? 18.411 -3.583 -23.191 1.00 75.88 75 TRP A N 1
ATOM 603 C CA . TRP A 1 75 ? 16.974 -3.285 -23.258 1.00 75.88 75 TRP A CA 1
ATOM 604 C C . TRP A 1 75 ? 16.134 -4.488 -23.699 1.00 75.88 75 TRP A C 1
ATOM 606 O O . TRP A 1 75 ? 15.054 -4.714 -23.157 1.00 75.88 75 TRP A O 1
ATOM 616 N N . LEU A 1 76 ? 16.631 -5.286 -24.646 1.00 79.88 76 LEU A N 1
ATOM 617 C CA . LEU A 1 76 ? 15.947 -6.492 -25.113 1.00 79.88 76 LEU A CA 1
ATOM 618 C C . LEU A 1 76 ? 15.899 -7.599 -24.048 1.00 79.88 76 LEU A C 1
ATOM 620 O O . LEU A 1 76 ? 14.898 -8.304 -23.950 1.00 79.88 76 LEU A O 1
ATOM 624 N N . LYS A 1 77 ? 16.939 -7.735 -23.220 1.00 81.50 77 LYS A N 1
ATOM 625 C CA . LYS A 1 77 ? 16.894 -8.596 -22.028 1.00 81.50 77 LYS A CA 1
ATOM 626 C C . LYS A 1 77 ? 15.835 -8.111 -21.044 1.00 81.50 77 LYS A C 1
ATOM 628 O O . LYS A 1 77 ? 15.027 -8.914 -20.599 1.00 81.50 77 LYS A O 1
ATOM 633 N N . GLY A 1 78 ? 15.754 -6.796 -20.832 1.00 79.56 78 GLY A N 1
ATOM 634 C CA . GLY A 1 78 ? 14.669 -6.183 -20.066 1.00 79.56 78 GLY A CA 1
ATOM 635 C C . GLY A 1 78 ? 13.277 -6.574 -20.578 1.00 79.56 78 GLY A C 1
ATOM 636 O O . GLY A 1 78 ? 12.414 -6.899 -19.777 1.00 79.56 78 GLY A O 1
ATOM 637 N N . LEU A 1 79 ? 13.047 -6.647 -21.897 1.00 81.19 79 LEU A N 1
ATOM 638 C CA . LEU A 1 79 ? 11.764 -7.138 -22.435 1.00 81.19 79 LEU A CA 1
ATOM 639 C C . LEU A 1 79 ? 11.444 -8.580 -22.012 1.00 81.19 79 LEU A C 1
ATOM 641 O O . LEU A 1 79 ? 10.290 -8.886 -21.727 1.00 81.19 79 LEU A O 1
ATOM 645 N N . VAL A 1 80 ? 12.441 -9.467 -21.971 1.00 84.31 80 VAL A N 1
ATOM 646 C CA . VAL A 1 80 ? 12.239 -10.862 -21.543 1.00 84.31 80 VAL A CA 1
ATOM 647 C C . VAL A 1 80 ? 11.786 -10.927 -20.085 1.00 84.31 80 VAL A C 1
ATOM 649 O O . VAL A 1 80 ? 10.922 -11.742 -19.763 1.00 84.31 80 VAL A O 1
ATOM 652 N N . ASP A 1 81 ? 12.341 -10.059 -19.241 1.00 82.12 81 ASP A N 1
ATOM 653 C CA . ASP A 1 81 ? 12.075 -10.046 -17.804 1.00 82.12 81 ASP A CA 1
ATOM 654 C C . ASP A 1 81 ? 10.785 -9.283 -17.460 1.00 82.12 81 ASP A C 1
ATOM 656 O O . ASP A 1 81 ? 10.037 -9.688 -16.573 1.00 82.12 81 ASP A O 1
ATOM 660 N N . PHE A 1 82 ? 10.485 -8.192 -18.171 1.00 83.12 82 PHE A N 1
ATOM 661 C CA . PHE A 1 82 ? 9.417 -7.265 -17.790 1.00 83.12 82 PHE A CA 1
ATOM 662 C C . PHE A 1 82 ? 8.073 -7.542 -18.462 1.00 83.12 82 PHE A C 1
ATOM 664 O O . PHE A 1 82 ? 7.041 -7.283 -17.849 1.00 83.12 82 PHE A O 1
ATOM 671 N N . VAL A 1 83 ? 8.046 -8.072 -19.691 1.00 84.25 83 VAL A N 1
ATOM 672 C CA . VAL A 1 83 ? 6.778 -8.326 -20.405 1.00 84.25 83 VAL A CA 1
ATOM 673 C C . VAL A 1 83 ? 5.890 -9.341 -19.675 1.00 84.25 83 VAL A C 1
ATOM 675 O O . VAL A 1 83 ? 4.704 -9.060 -19.516 1.00 84.25 83 VAL A O 1
ATOM 678 N N . PRO A 1 84 ? 6.405 -10.483 -19.169 1.00 87.38 84 PRO A N 1
ATOM 679 C CA . PRO A 1 84 ? 5.579 -11.403 -18.385 1.00 87.38 84 PRO A CA 1
ATOM 680 C C . PRO A 1 84 ? 4.968 -10.732 -17.149 1.00 87.38 84 PRO A C 1
ATOM 682 O O . PRO A 1 84 ? 3.811 -10.976 -16.823 1.00 87.38 84 PRO A O 1
ATOM 685 N N . ILE A 1 85 ? 5.727 -9.846 -16.499 1.00 88.12 85 ILE A N 1
ATOM 686 C CA . ILE A 1 85 ? 5.277 -9.098 -15.322 1.00 88.12 85 ILE A CA 1
ATOM 687 C C . ILE A 1 85 ? 4.186 -8.091 -15.705 1.00 88.12 85 ILE A C 1
ATOM 689 O O . ILE A 1 85 ? 3.165 -8.001 -15.029 1.00 88.12 85 ILE A O 1
ATOM 693 N N . GLU A 1 86 ? 4.369 -7.356 -16.802 1.00 87.19 86 GLU A N 1
ATOM 694 C CA . GLU A 1 86 ? 3.375 -6.420 -17.337 1.00 87.19 86 GLU A CA 1
ATOM 695 C C . GLU A 1 86 ? 2.049 -7.122 -17.679 1.00 87.19 86 GLU A C 1
ATOM 697 O O . GLU A 1 86 ? 0.979 -6.603 -17.354 1.00 87.19 86 GLU A O 1
ATOM 702 N N . GLU A 1 87 ? 2.100 -8.314 -18.275 1.00 89.25 87 GLU A N 1
ATOM 703 C CA . GLU A 1 87 ? 0.908 -9.110 -18.591 1.00 89.25 87 GLU A CA 1
ATOM 704 C C . GLU A 1 87 ? 0.186 -9.623 -17.336 1.00 89.25 87 GLU A C 1
ATOM 706 O O . GLU A 1 87 ? -1.037 -9.508 -17.246 1.00 89.25 87 GLU A O 1
ATOM 711 N N . GLU A 1 88 ? 0.914 -10.106 -16.327 1.00 91.94 88 GLU A N 1
ATOM 712 C CA . GLU A 1 88 ? 0.325 -10.509 -15.040 1.00 91.94 88 GLU A CA 1
ATOM 713 C C . GLU A 1 88 ? -0.335 -9.313 -14.323 1.00 91.94 88 GLU A C 1
ATOM 715 O O . GLU A 1 88 ? -1.426 -9.443 -13.774 1.00 91.94 88 GLU A O 1
ATOM 720 N N . ILE A 1 89 ? 0.241 -8.105 -14.399 1.00 90.31 89 ILE A N 1
ATOM 721 C CA . ILE A 1 89 ? -0.392 -6.887 -13.852 1.00 90.31 89 ILE A CA 1
ATOM 722 C C . ILE A 1 89 ? -1.678 -6.544 -14.600 1.00 90.31 89 ILE A C 1
ATOM 724 O O . ILE A 1 89 ? -2.674 -6.169 -13.976 1.00 90.31 89 ILE A O 1
ATOM 728 N N . LYS A 1 90 ? -1.678 -6.640 -15.935 1.00 90.69 90 LYS A N 1
ATOM 729 C CA . LYS A 1 90 ? -2.895 -6.428 -16.734 1.00 90.69 90 LYS A CA 1
ATOM 730 C C . LYS A 1 90 ? -3.972 -7.440 -16.348 1.00 90.69 90 LYS A C 1
ATOM 732 O O . LYS A 1 90 ? -5.132 -7.053 -16.209 1.00 90.69 90 LYS A O 1
ATOM 737 N N . ASN A 1 91 ? -3.588 -8.697 -16.129 1.00 94.12 91 ASN A N 1
ATOM 738 C CA . ASN A 1 91 ? -4.493 -9.746 -15.674 1.00 94.12 91 ASN A CA 1
ATOM 739 C C . ASN A 1 91 ? -5.064 -9.440 -14.278 1.00 94.12 91 ASN A C 1
ATOM 741 O O . ASN A 1 91 ? -6.280 -9.415 -14.108 1.00 94.12 91 ASN A O 1
ATOM 745 N N . ALA A 1 92 ? -4.214 -9.084 -13.310 1.00 94.38 92 ALA A N 1
ATOM 746 C CA . ALA A 1 92 ? -4.646 -8.706 -11.964 1.00 94.38 92 ALA A CA 1
ATOM 747 C C . ALA A 1 92 ? -5.609 -7.506 -11.971 1.00 94.38 92 ALA A C 1
ATOM 749 O O . ALA A 1 92 ? -6.633 -7.529 -11.298 1.00 94.38 92 ALA A O 1
ATOM 750 N N . ARG A 1 93 ? -5.351 -6.477 -12.791 1.00 92.56 93 ARG A N 1
ATOM 751 C CA . ARG A 1 93 ? -6.258 -5.321 -12.948 1.00 92.56 93 ARG A CA 1
ATOM 752 C C . ARG A 1 93 ? -7.602 -5.688 -13.565 1.00 92.56 93 ARG A C 1
ATOM 754 O O . ARG A 1 93 ? -8.617 -5.071 -13.249 1.00 92.56 93 ARG A O 1
ATOM 761 N N . LYS A 1 94 ? -7.614 -6.658 -14.478 1.00 94.88 94 LYS A N 1
ATOM 762 C CA . LYS A 1 94 ? -8.856 -7.168 -15.055 1.00 94.88 94 LYS A CA 1
ATOM 763 C C . LYS A 1 94 ? -9.682 -7.889 -13.986 1.00 94.88 94 LYS A C 1
ATOM 765 O O . LYS A 1 94 ? -10.869 -7.609 -13.872 1.00 94.88 94 LYS A O 1
ATOM 770 N N . LEU A 1 95 ? -9.041 -8.725 -13.168 1.00 95.94 95 LEU A N 1
ATOM 771 C CA . LEU A 1 95 ? -9.678 -9.404 -12.036 1.00 95.94 95 LEU A CA 1
ATOM 772 C C . LEU A 1 95 ? -10.202 -8.410 -10.987 1.00 95.94 95 LEU A C 1
ATOM 774 O O . LEU A 1 95 ? -11.335 -8.551 -10.538 1.00 95.94 95 LEU A O 1
ATOM 778 N N . GLU A 1 96 ? -9.447 -7.347 -10.677 1.00 94.50 96 GLU A N 1
ATOM 779 C CA . GLU A 1 96 ? -9.917 -6.230 -9.837 1.00 94.50 96 GLU A CA 1
ATOM 780 C C . GLU A 1 96 ? -11.212 -5.610 -10.391 1.00 94.50 96 GLU A C 1
ATOM 782 O O . GLU A 1 96 ? -12.170 -5.390 -9.651 1.00 94.50 96 GLU A O 1
ATOM 787 N N . ALA A 1 97 ? -11.269 -5.349 -11.703 1.00 94.25 97 ALA A N 1
ATOM 788 C CA . ALA A 1 97 ? -12.455 -4.788 -12.354 1.00 94.25 97 ALA A CA 1
ATOM 789 C C . ALA A 1 97 ? -13.653 -5.757 -12.353 1.00 94.25 97 ALA A C 1
ATOM 791 O O . ALA A 1 97 ? -14.804 -5.321 -12.301 1.00 94.25 97 ALA A O 1
ATOM 792 N N . GLU A 1 98 ? -13.385 -7.062 -12.384 1.00 96.00 98 GLU A N 1
ATOM 793 C CA . GLU A 1 98 ? -14.373 -8.139 -12.261 1.00 96.00 98 GLU A CA 1
ATOM 794 C C . GLU A 1 98 ? -14.753 -8.439 -10.797 1.00 96.00 98 GLU A C 1
ATOM 796 O O . GLU A 1 98 ? -15.619 -9.276 -10.555 1.00 96.00 98 GLU A O 1
ATOM 801 N N . LYS A 1 99 ? -14.163 -7.722 -9.826 1.00 95.19 99 LYS A N 1
ATOM 802 C CA . LYS A 1 99 ? -14.308 -7.927 -8.373 1.00 95.19 99 LYS A CA 1
ATOM 803 C C . LYS A 1 99 ? -13.820 -9.292 -7.870 1.00 95.19 99 LYS A C 1
ATOM 805 O O . LYS A 1 99 ? -14.216 -9.727 -6.793 1.00 95.19 99 LYS A O 1
ATOM 810 N N . ASN A 1 100 ? -12.947 -9.960 -8.621 1.00 95.81 100 ASN A N 1
ATOM 811 C CA . ASN A 1 100 ? -12.280 -11.187 -8.190 1.00 95.81 100 ASN A CA 1
ATOM 812 C C . ASN A 1 100 ? -10.984 -10.839 -7.437 1.00 95.81 100 ASN A C 1
ATOM 814 O O . ASN A 1 100 ? -9.871 -10.980 -7.951 1.00 95.81 100 ASN A O 1
ATOM 818 N N . TYR A 1 101 ? -11.148 -10.285 -6.234 1.00 95.69 101 TYR A N 1
ATOM 819 C CA . TYR A 1 101 ? -10.043 -9.714 -5.459 1.00 95.69 101 TYR A CA 1
ATOM 820 C C . TYR A 1 101 ? -9.074 -10.772 -4.918 1.00 95.69 101 TYR A C 1
ATOM 822 O O . TYR A 1 101 ? -7.878 -10.505 -4.823 1.00 95.69 101 TYR A O 1
ATOM 830 N N . GLU A 1 102 ? -9.560 -11.979 -4.614 1.00 94.19 102 GLU A N 1
ATOM 831 C CA . GLU A 1 102 ? -8.723 -13.079 -4.124 1.00 94.19 102 GLU A CA 1
ATOM 832 C C . GLU A 1 102 ? -7.709 -13.519 -5.191 1.00 94.19 102 GLU A C 1
ATOM 834 O O . GLU A 1 102 ? -6.501 -13.531 -4.940 1.00 94.19 102 GLU A O 1
ATOM 839 N N . GLU A 1 103 ? -8.168 -13.792 -6.417 1.00 95.62 103 GLU A N 1
ATOM 840 C CA . GLU A 1 103 ? -7.268 -14.154 -7.516 1.00 95.62 103 GLU A CA 1
ATOM 841 C C . GLU A 1 103 ? -6.320 -13.002 -7.879 1.00 95.62 103 GLU A C 1
ATOM 843 O O . GLU A 1 103 ? -5.131 -13.230 -8.117 1.00 95.62 103 GLU A O 1
ATOM 848 N N . ALA A 1 104 ? -6.802 -11.752 -7.865 1.00 96.75 104 ALA A N 1
ATOM 849 C CA . ALA A 1 104 ? -5.955 -10.583 -8.099 1.00 96.75 104 ALA A CA 1
ATOM 850 C C . ALA A 1 104 ? -4.838 -10.462 -7.043 1.00 96.75 104 ALA A C 1
ATOM 852 O O . ALA A 1 104 ? -3.671 -10.259 -7.396 1.00 96.75 104 ALA A O 1
ATOM 853 N N . LYS A 1 105 ? -5.168 -10.641 -5.754 1.00 95.06 105 LYS A N 1
ATOM 854 C CA . LYS A 1 105 ? -4.210 -10.662 -4.635 1.00 95.06 105 LYS A CA 1
ATOM 855 C C . LYS A 1 105 ? -3.132 -11.723 -4.847 1.00 95.06 105 LYS A C 1
ATOM 857 O O . LYS A 1 105 ? -1.946 -11.416 -4.713 1.00 95.06 105 LYS A O 1
ATOM 862 N N . LEU A 1 106 ? -3.524 -12.946 -5.213 1.00 95.25 106 LEU A N 1
ATOM 863 C CA . LEU A 1 106 ? -2.589 -14.050 -5.455 1.00 95.25 106 LEU A CA 1
ATOM 864 C C . LEU A 1 106 ? -1.603 -13.740 -6.589 1.00 95.25 106 LEU A C 1
ATOM 866 O O . LEU A 1 106 ? -0.415 -14.042 -6.461 1.00 95.25 106 LEU A O 1
ATOM 870 N N . ILE A 1 107 ? -2.051 -13.080 -7.663 1.00 96.31 107 ILE A N 1
ATOM 871 C CA . ILE A 1 107 ? -1.150 -12.639 -8.739 1.00 96.31 107 ILE A CA 1
ATOM 872 C C . ILE A 1 107 ? -0.138 -11.613 -8.219 1.00 96.31 107 ILE A C 1
ATOM 874 O O . ILE A 1 107 ? 1.056 -11.744 -8.492 1.00 96.31 107 ILE A O 1
ATOM 878 N N . TYR A 1 108 ? -0.562 -10.609 -7.444 1.00 94.62 108 TYR A N 1
ATOM 879 C CA . TYR A 1 108 ? 0.378 -9.620 -6.901 1.00 94.62 108 TYR A CA 1
ATOM 880 C C . TYR A 1 108 ? 1.371 -10.220 -5.898 1.00 94.62 108 TYR A C 1
ATOM 882 O O . TYR A 1 108 ? 2.538 -9.821 -5.897 1.00 94.62 108 TYR A O 1
ATOM 890 N N . LEU A 1 109 ? 0.946 -11.191 -5.084 1.00 93.19 109 LEU A N 1
ATOM 891 C CA . LEU A 1 109 ? 1.836 -11.950 -4.201 1.00 93.19 109 LEU A CA 1
ATOM 892 C C . LEU A 1 109 ? 2.889 -12.716 -5.002 1.00 93.19 109 LEU A C 1
ATOM 894 O O . LEU A 1 109 ? 4.083 -12.563 -4.745 1.00 93.19 109 LEU A O 1
ATOM 898 N N . LYS A 1 110 ? 2.460 -13.449 -6.033 1.00 93.94 110 LYS A N 1
ATOM 899 C CA . LYS A 1 110 ? 3.362 -14.158 -6.944 1.00 93.94 110 LYS A CA 1
ATOM 900 C C . LYS A 1 110 ? 4.354 -13.201 -7.608 1.00 93.94 110 LYS A C 1
ATOM 902 O O . LYS A 1 110 ? 5.551 -13.458 -7.599 1.00 93.94 110 LYS A O 1
ATOM 907 N N . LEU A 1 111 ? 3.894 -12.052 -8.109 1.00 91.75 111 LEU A N 1
ATOM 908 C CA . LEU A 1 111 ? 4.765 -11.026 -8.695 1.00 91.75 111 LEU A CA 1
ATOM 909 C C . LEU A 1 111 ? 5.796 -10.485 -7.695 1.00 91.75 111 LEU A C 1
ATOM 911 O O . LEU A 1 111 ? 6.949 -10.233 -8.056 1.00 91.75 111 LEU A O 1
ATOM 915 N N . LYS A 1 112 ? 5.402 -10.296 -6.433 1.00 89.69 112 LYS A N 1
ATOM 916 C CA . LYS A 1 112 ? 6.304 -9.859 -5.362 1.00 89.69 112 LYS A CA 1
ATOM 917 C C . LYS A 1 112 ? 7.381 -10.907 -5.079 1.00 89.69 112 LYS A C 1
ATOM 919 O O . LYS A 1 112 ? 8.551 -10.550 -4.952 1.00 89.69 112 LYS A O 1
ATOM 924 N N . GLU A 1 113 ? 7.005 -12.180 -5.009 1.00 89.12 113 GLU A N 1
ATOM 925 C CA . GLU A 1 113 ? 7.943 -13.289 -4.825 1.00 89.12 113 GLU A CA 1
ATOM 926 C C . GLU A 1 113 ? 8.878 -13.448 -6.026 1.00 89.12 113 GLU A C 1
ATOM 928 O O . GLU A 1 113 ? 10.095 -13.470 -5.845 1.00 89.12 113 GLU A O 1
ATOM 933 N N . ASP A 1 114 ? 8.338 -13.467 -7.245 1.00 87.31 114 ASP A N 1
ATOM 934 C CA . ASP A 1 114 ? 9.099 -13.645 -8.483 1.00 87.31 114 ASP A CA 1
ATOM 935 C C . ASP A 1 114 ? 10.124 -12.516 -8.675 1.00 87.31 114 ASP A C 1
ATOM 937 O O . ASP A 1 114 ? 11.283 -12.769 -9.015 1.00 87.31 114 ASP A O 1
ATOM 941 N N . THR A 1 115 ? 9.740 -11.262 -8.416 1.00 84.81 115 THR A N 1
ATOM 942 C CA . THR A 1 115 ? 10.665 -10.118 -8.523 1.00 84.81 115 THR A CA 1
ATOM 943 C C . THR A 1 115 ? 11.740 -10.130 -7.436 1.00 84.81 115 THR A C 1
ATOM 945 O O . THR A 1 115 ? 12.884 -9.754 -7.704 1.00 84.81 115 THR A O 1
ATOM 948 N N . LEU A 1 116 ? 11.419 -10.610 -6.228 1.00 82.75 116 LEU A N 1
ATOM 949 C CA . LEU A 1 116 ? 12.384 -10.753 -5.138 1.00 82.75 116 LEU A CA 1
ATOM 950 C C . LEU A 1 116 ? 13.380 -11.892 -5.400 1.00 82.75 116 LEU A C 1
ATOM 952 O O . LEU A 1 116 ? 14.586 -11.687 -5.254 1.00 82.75 116 LEU A O 1
ATOM 956 N N . GLN A 1 117 ? 12.893 -13.069 -5.802 1.00 83.56 117 GLN A N 1
ATOM 957 C CA . GLN A 1 117 ? 13.716 -14.251 -6.078 1.00 83.56 117 GLN A CA 1
ATOM 958 C C . GLN A 1 117 ? 14.682 -14.010 -7.241 1.00 83.56 117 GLN A C 1
ATOM 960 O O . GLN A 1 117 ? 15.850 -14.390 -7.162 1.00 83.56 117 GLN A O 1
ATOM 965 N N . ASN A 1 118 ? 14.218 -13.328 -8.290 1.00 78.88 118 ASN A N 1
ATOM 966 C CA . ASN A 1 118 ? 15.018 -13.055 -9.483 1.00 78.88 118 ASN A CA 1
ATOM 967 C C . ASN A 1 118 ? 15.827 -11.746 -9.400 1.00 78.88 118 ASN A C 1
ATOM 969 O O . ASN A 1 118 ? 16.495 -11.389 -10.366 1.00 78.88 118 ASN A O 1
ATOM 973 N N . GLN A 1 119 ? 15.791 -11.033 -8.263 1.00 77.50 119 GLN A N 1
ATOM 974 C CA . GLN A 1 119 ? 16.482 -9.748 -8.053 1.00 77.50 119 GLN A CA 1
ATOM 975 C C . GLN A 1 119 ? 16.173 -8.702 -9.141 1.00 77.50 119 GLN A C 1
ATOM 977 O O . GLN A 1 119 ? 17.032 -7.905 -9.522 1.00 77.50 119 GLN A O 1
ATOM 982 N N . ILE A 1 120 ? 14.938 -8.700 -9.646 1.00 74.88 120 ILE A N 1
ATOM 983 C CA . ILE A 1 120 ? 14.509 -7.797 -10.714 1.00 74.88 120 ILE A CA 1
ATOM 984 C C . ILE A 1 120 ? 14.092 -6.468 -10.081 1.00 74.88 120 ILE A C 1
ATOM 986 O O . ILE A 1 120 ? 13.055 -6.384 -9.420 1.00 74.88 120 ILE A O 1
ATOM 990 N N . ASP A 1 121 ? 14.888 -5.417 -10.288 1.00 72.06 121 ASP A N 1
ATOM 991 C CA . ASP A 1 121 ? 14.506 -4.059 -9.897 1.00 72.06 121 ASP A CA 1
ATOM 992 C C . ASP A 1 121 ? 13.698 -3.376 -11.008 1.00 72.06 121 ASP A C 1
ATOM 994 O O . ASP A 1 121 ? 14.222 -2.994 -12.056 1.00 72.06 121 ASP A O 1
ATOM 998 N N . LEU A 1 122 ? 12.396 -3.231 -10.762 1.00 74.50 122 LEU A N 1
ATOM 999 C CA . LEU A 1 122 ? 11.443 -2.590 -11.670 1.00 74.50 122 LEU A CA 1
ATOM 1000 C C . LEU A 1 122 ? 11.242 -1.102 -11.385 1.00 74.50 122 LEU A C 1
ATOM 1002 O O . LEU A 1 122 ? 10.552 -0.431 -12.153 1.00 74.50 122 LEU A O 1
ATOM 1006 N N . SER A 1 123 ? 11.838 -0.574 -10.314 1.00 74.06 123 SER A N 1
ATOM 1007 C CA . SER A 1 123 ? 11.669 0.825 -9.902 1.00 74.06 123 SER A CA 1
ATOM 1008 C C . SER A 1 123 ? 12.008 1.818 -11.029 1.00 74.06 123 SER A C 1
ATOM 1010 O O . SER A 1 123 ? 11.189 2.703 -11.287 1.00 74.06 123 SER A O 1
ATOM 1012 N N . PRO A 1 124 ? 13.087 1.625 -11.824 1.00 71.00 124 PRO A N 1
ATOM 1013 C CA . PRO A 1 124 ? 13.392 2.508 -12.956 1.00 71.00 124 PRO A CA 1
ATOM 1014 C C . PRO A 1 124 ? 12.320 2.533 -14.057 1.00 71.00 124 PRO A C 1
ATOM 1016 O O . PRO A 1 124 ? 12.259 3.479 -14.838 1.00 71.00 124 PRO A O 1
ATOM 1019 N N . TYR A 1 125 ? 11.475 1.502 -14.140 1.00 72.69 125 TYR A N 1
ATOM 1020 C CA . TYR A 1 125 ? 10.453 1.342 -15.179 1.00 72.69 125 TYR A CA 1
ATOM 1021 C C . TYR A 1 125 ? 9.028 1.522 -14.650 1.00 72.69 125 TYR A C 1
ATOM 1023 O O . TYR A 1 125 ? 8.077 1.438 -15.428 1.00 72.69 125 TYR A O 1
ATOM 1031 N N . PHE A 1 126 ? 8.868 1.809 -13.353 1.00 72.75 126 PHE A N 1
ATOM 1032 C CA . PHE A 1 126 ? 7.587 1.815 -12.649 1.00 72.75 126 PHE A CA 1
ATOM 1033 C C . PHE A 1 126 ? 6.499 2.613 -13.372 1.00 72.75 126 PHE A C 1
ATOM 1035 O O . PHE A 1 126 ? 5.402 2.112 -13.622 1.00 72.75 126 PHE A O 1
ATOM 1042 N N . LYS A 1 127 ? 6.799 3.867 -13.731 1.00 69.88 127 LYS A N 1
ATOM 1043 C CA . LYS A 1 127 ? 5.824 4.765 -14.361 1.00 69.88 127 LYS A CA 1
ATOM 1044 C C . LYS A 1 127 ? 5.301 4.188 -15.676 1.00 69.88 127 LYS A C 1
ATOM 1046 O O . LYS A 1 127 ? 4.104 4.155 -15.913 1.00 69.88 127 LYS A O 1
ATOM 1051 N N . ILE A 1 128 ? 6.199 3.673 -16.502 1.00 72.44 128 ILE A N 1
ATOM 1052 C CA . ILE A 1 128 ? 5.852 3.146 -17.819 1.00 72.44 128 ILE A CA 1
ATOM 1053 C C . ILE A 1 128 ? 5.135 1.787 -17.705 1.00 72.44 128 ILE A C 1
ATOM 1055 O O . ILE A 1 128 ? 4.173 1.522 -18.426 1.00 72.44 128 ILE A O 1
ATOM 1059 N N . LEU A 1 129 ? 5.582 0.943 -16.774 1.00 75.44 129 LEU A N 1
ATOM 1060 C CA . LEU A 1 129 ? 4.999 -0.367 -16.483 1.00 75.44 129 LEU A CA 1
ATOM 1061 C C . LEU A 1 129 ? 3.585 -0.235 -15.900 1.00 75.44 129 LEU A C 1
ATOM 1063 O O . LEU A 1 129 ? 2.666 -0.936 -16.313 1.00 75.44 129 LEU A O 1
ATOM 1067 N N . SER A 1 130 ? 3.370 0.725 -14.999 1.00 67.56 130 SER A N 1
ATOM 1068 C CA . SER A 1 130 ? 2.043 1.027 -14.451 1.00 67.56 130 SER A CA 1
ATOM 1069 C C . SER A 1 130 ? 1.073 1.601 -15.492 1.00 67.56 130 SER A C 1
ATOM 1071 O O . SER A 1 130 ? -0.136 1.394 -15.360 1.00 67.56 130 SER A O 1
ATOM 1073 N N . GLU A 1 131 ? 1.571 2.249 -16.547 1.00 70.12 131 GLU A N 1
ATOM 1074 C CA . GLU A 1 131 ? 0.776 2.714 -17.691 1.00 70.12 131 GLU A CA 1
ATOM 1075 C C . GLU A 1 131 ? 0.455 1.594 -18.702 1.00 70.12 131 GLU A C 1
ATOM 1077 O O . GLU A 1 131 ? -0.377 1.802 -19.583 1.00 70.12 131 GLU A O 1
ATOM 1082 N N . GLY A 1 132 ? 1.065 0.406 -18.579 1.00 71.81 132 GLY A N 1
ATOM 1083 C CA . GLY A 1 132 ? 0.847 -0.722 -19.494 1.00 71.81 132 GLY A CA 1
ATOM 1084 C C . GLY A 1 132 ? 1.412 -0.491 -20.900 1.00 71.81 132 GLY A C 1
ATOM 1085 O O . GLY A 1 132 ? 0.846 -0.982 -21.879 1.00 71.81 132 GLY A O 1
ATOM 1086 N N . ARG A 1 133 ? 2.477 0.316 -20.999 1.00 76.44 133 ARG A N 1
ATOM 1087 C CA . ARG A 1 133 ? 3.119 0.729 -22.259 1.00 76.44 133 ARG A CA 1
ATOM 1088 C C . ARG A 1 133 ? 4.603 0.366 -22.315 1.00 76.44 133 ARG A C 1
ATOM 1090 O 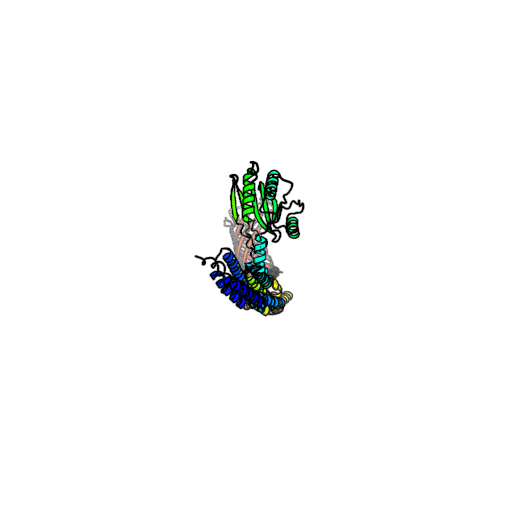O . ARG A 1 133 ? 5.339 0.923 -23.135 1.00 76.44 133 ARG A O 1
ATOM 1097 N N . LEU A 1 134 ? 5.073 -0.511 -21.427 1.00 80.12 134 LEU A N 1
ATOM 1098 C CA . LEU A 1 134 ? 6.502 -0.797 -21.306 1.00 80.12 134 LEU A CA 1
ATOM 1099 C C . LEU A 1 134 ? 7.015 -1.596 -22.493 1.00 80.12 134 LEU A C 1
ATOM 1101 O O . LEU A 1 134 ? 8.028 -1.203 -23.075 1.00 80.12 134 LEU A O 1
ATOM 1105 N N . GLU A 1 135 ? 6.292 -2.644 -22.892 1.00 82.19 135 GLU A N 1
ATOM 1106 C CA . GLU A 1 135 ? 6.604 -3.407 -24.101 1.00 82.19 135 GLU A CA 1
ATOM 1107 C C . GLU A 1 135 ? 6.749 -2.479 -25.321 1.00 82.19 135 GLU A C 1
ATOM 1109 O O . GLU A 1 135 ? 7.785 -2.481 -25.985 1.00 82.19 135 GLU A O 1
ATOM 1114 N N . GLU A 1 136 ? 5.756 -1.621 -25.579 1.00 80.75 136 GLU A N 1
ATOM 1115 C CA . GLU A 1 136 ? 5.742 -0.715 -26.737 1.00 80.75 136 GLU A CA 1
ATOM 1116 C C . GLU A 1 136 ? 6.937 0.247 -26.745 1.00 80.75 136 GLU A C 1
ATOM 1118 O O . GLU A 1 136 ? 7.595 0.432 -27.774 1.00 80.75 136 GLU A O 1
ATOM 1123 N N . LEU A 1 137 ? 7.238 0.858 -25.596 1.00 78.25 137 LEU A N 1
ATOM 1124 C CA . LEU A 1 137 ? 8.322 1.830 -25.474 1.00 78.25 137 LEU A CA 1
ATOM 1125 C C . LEU A 1 137 ? 9.701 1.181 -25.579 1.00 78.25 137 LEU A C 1
ATOM 1127 O O . LEU A 1 137 ? 10.586 1.740 -26.232 1.00 78.25 137 LEU A O 1
ATOM 1131 N N . LEU A 1 138 ? 9.897 0.007 -24.975 1.00 79.00 138 LEU A N 1
ATOM 1132 C CA . LEU A 1 138 ? 11.153 -0.730 -25.091 1.00 79.00 138 LEU A CA 1
ATOM 1133 C C . LEU A 1 138 ? 11.364 -1.234 -26.519 1.00 79.00 138 LEU A C 1
ATOM 1135 O O . LEU A 1 138 ? 12.455 -1.053 -27.053 1.00 79.00 138 LEU A O 1
ATOM 1139 N N . VAL A 1 139 ? 10.331 -1.771 -27.178 1.00 81.06 139 VAL A N 1
ATOM 1140 C CA . VAL A 1 139 ? 10.403 -2.168 -28.595 1.00 81.06 139 VAL A CA 1
ATOM 1141 C C . VAL A 1 139 ? 10.788 -0.977 -29.478 1.00 81.06 139 VAL A C 1
ATOM 1143 O O . VAL A 1 139 ? 11.647 -1.114 -30.349 1.00 81.06 139 VAL A O 1
ATOM 1146 N N . LEU A 1 140 ? 10.218 0.206 -29.235 1.00 77.50 140 LEU A N 1
ATOM 1147 C CA . LEU A 1 140 ? 10.567 1.422 -29.971 1.00 77.50 140 LEU A CA 1
ATOM 1148 C C . LEU A 1 140 ? 12.025 1.848 -29.735 1.00 77.50 140 LEU A C 1
ATOM 1150 O O . LEU A 1 140 ? 12.741 2.089 -30.707 1.00 77.50 140 LEU A O 1
ATOM 1154 N N . LYS A 1 141 ? 12.491 1.882 -28.477 1.00 75.56 141 LYS A N 1
ATOM 1155 C CA . LYS A 1 141 ? 13.894 2.199 -28.143 1.00 75.56 141 LYS A CA 1
ATOM 1156 C C . LYS A 1 141 ? 14.869 1.189 -28.763 1.00 75.56 141 LYS A C 1
ATOM 1158 O O . LYS A 1 141 ? 15.922 1.580 -29.261 1.00 75.56 141 LYS A O 1
ATOM 1163 N N . ILE A 1 142 ? 14.510 -0.094 -28.775 1.00 77.69 142 ILE A N 1
ATOM 1164 C CA . ILE A 1 142 ? 15.317 -1.167 -29.367 1.00 77.69 142 ILE A CA 1
ATOM 1165 C C . ILE A 1 142 ? 15.410 -1.009 -30.887 1.00 77.69 142 ILE A C 1
ATOM 1167 O O . ILE A 1 142 ? 16.509 -1.058 -31.437 1.00 77.69 142 ILE A O 1
ATOM 1171 N N . ASN A 1 143 ? 14.286 -0.760 -31.564 1.00 76.12 143 ASN A N 1
ATOM 1172 C CA . ASN A 1 143 ? 14.277 -0.534 -33.009 1.00 76.12 143 ASN A CA 1
ATOM 1173 C C . ASN A 1 143 ? 15.101 0.700 -33.394 1.00 76.12 143 ASN A C 1
ATOM 1175 O O . ASN A 1 143 ? 15.940 0.595 -34.280 1.00 76.12 143 ASN A O 1
ATOM 1179 N N . GLN A 1 144 ? 14.962 1.814 -32.666 1.00 72.62 144 GLN A N 1
ATOM 1180 C CA . GLN A 1 144 ? 15.797 3.008 -32.862 1.00 72.62 144 GLN A CA 1
ATOM 1181 C C . GLN A 1 144 ? 17.289 2.727 -32.637 1.00 72.62 144 GLN A C 1
ATOM 1183 O O . GLN A 1 144 ? 18.137 3.259 -33.351 1.00 72.62 144 GLN A O 1
ATOM 1188 N N . GLY A 1 145 ? 17.621 1.893 -31.646 1.00 69.50 145 GLY A N 1
ATOM 1189 C CA . GLY A 1 145 ? 18.989 1.439 -31.401 1.00 69.50 145 GLY A CA 1
ATOM 1190 C C . GLY A 1 145 ? 19.566 0.691 -32.601 1.00 69.50 145 GLY A C 1
ATOM 1191 O O . GLY A 1 145 ? 20.682 0.984 -33.020 1.00 69.50 145 GLY A O 1
ATOM 1192 N N . PHE A 1 146 ? 18.784 -0.211 -33.198 1.00 71.19 146 PHE A N 1
ATOM 1193 C CA . PHE A 1 146 ? 19.184 -0.937 -34.402 1.00 71.19 146 PHE A CA 1
ATOM 1194 C C . PHE A 1 146 ? 19.180 -0.078 -35.670 1.00 71.19 146 PHE A C 1
ATOM 1196 O O . PHE A 1 146 ? 20.046 -0.285 -36.514 1.00 71.19 146 PHE A O 1
ATOM 1203 N N . ASP A 1 147 ? 18.286 0.910 -35.800 1.00 70.50 147 ASP A N 1
ATOM 1204 C CA . ASP A 1 147 ? 18.257 1.827 -36.954 1.00 70.50 147 ASP A CA 1
ATOM 1205 C C . ASP A 1 147 ? 19.593 2.571 -37.079 1.00 70.50 147 ASP A C 1
ATOM 1207 O O . ASP A 1 147 ? 20.111 2.773 -38.174 1.00 70.50 147 ASP A O 1
ATOM 1211 N N . ARG A 1 148 ? 20.209 2.905 -35.938 1.00 65.69 148 ARG A N 1
ATOM 1212 C CA . ARG A 1 148 ? 21.528 3.551 -35.876 1.00 65.69 148 ARG A CA 1
ATOM 1213 C C . ARG A 1 148 ? 22.691 2.649 -36.302 1.00 65.69 148 ARG A C 1
ATOM 1215 O O . ARG A 1 148 ? 23.802 3.141 -36.497 1.00 65.69 148 ARG A O 1
ATOM 1222 N N . LEU A 1 149 ? 22.454 1.345 -36.421 1.00 64.12 149 LEU A N 1
ATOM 1223 C CA . LEU A 1 149 ? 23.438 0.348 -36.842 1.00 64.12 149 LEU A CA 1
ATOM 1224 C C . LEU A 1 149 ? 23.286 -0.017 -38.331 1.00 64.12 149 LEU A C 1
ATOM 1226 O O . LEU A 1 149 ? 24.110 -0.764 -38.854 1.00 64.12 149 LEU A O 1
ATOM 1230 N N . GLU A 1 150 ? 22.271 0.511 -39.027 1.00 65.44 150 GLU A N 1
ATOM 1231 C CA . GLU A 1 150 ? 22.058 0.265 -40.456 1.00 65.44 150 GLU A CA 1
ATOM 1232 C C . GLU A 1 150 ? 23.074 1.006 -41.340 1.00 65.44 150 GLU A C 1
ATOM 1234 O O . GLU A 1 150 ? 23.484 2.136 -41.061 1.00 65.44 150 GLU A O 1
ATOM 1239 N N . GLU A 1 151 ? 23.454 0.392 -42.465 1.00 63.19 151 GLU A N 1
ATOM 1240 C CA . GLU A 1 151 ? 24.440 0.954 -43.398 1.00 63.19 151 GLU A CA 1
ATOM 1241 C C . GLU A 1 151 ? 23.997 2.311 -43.972 1.00 63.19 151 GLU A C 1
ATOM 1243 O O . GLU A 1 151 ? 24.802 3.235 -44.109 1.00 63.19 151 GLU A O 1
ATOM 1248 N N . SER A 1 152 ? 22.701 2.448 -44.264 1.00 64.44 152 SER A N 1
ATOM 1249 C CA . SER A 1 152 ? 22.065 3.690 -44.713 1.00 64.44 152 SER A CA 1
ATOM 1250 C C . SER A 1 152 ? 22.298 4.824 -43.712 1.00 64.44 152 SER A C 1
ATOM 1252 O O . SER A 1 152 ? 22.829 5.872 -44.080 1.00 64.44 152 SER A O 1
ATOM 1254 N N . PHE A 1 153 ? 22.016 4.577 -42.432 1.00 65.69 153 PHE A N 1
ATOM 1255 C CA . PHE A 1 153 ? 22.231 5.531 -41.352 1.00 65.69 153 PHE A CA 1
ATOM 1256 C C . PHE A 1 153 ? 23.716 5.861 -41.166 1.00 65.69 153 PHE A C 1
ATOM 1258 O O . PHE A 1 153 ? 24.082 7.031 -41.072 1.00 65.69 153 PHE A O 1
ATOM 1265 N N . LEU A 1 154 ? 24.605 4.861 -41.170 1.00 66.00 154 LEU A N 1
ATOM 1266 C CA . LEU A 1 154 ? 26.052 5.080 -41.038 1.00 66.00 154 LEU A CA 1
ATOM 1267 C C . LEU A 1 154 ? 26.626 5.887 -42.211 1.00 66.00 154 LEU A C 1
ATOM 1269 O O . LEU A 1 154 ? 27.565 6.675 -42.042 1.00 66.00 154 LEU A O 1
ATOM 1273 N N . LYS A 1 155 ? 26.076 5.707 -43.414 1.00 67.31 155 LYS A N 1
ATOM 1274 C CA . LYS A 1 155 ? 26.428 6.485 -44.602 1.00 67.31 155 LYS A CA 1
ATOM 1275 C C . LYS A 1 155 ? 25.937 7.924 -44.485 1.00 67.31 155 LYS A C 1
ATOM 1277 O O . LYS A 1 155 ? 26.734 8.834 -44.732 1.00 67.31 155 LYS A O 1
ATOM 1282 N N . ASP A 1 156 ? 24.694 8.125 -44.064 1.00 70.44 156 ASP A N 1
ATOM 1283 C CA . ASP A 1 156 ? 24.109 9.448 -43.840 1.00 70.44 156 ASP A CA 1
ATOM 1284 C C . ASP A 1 156 ? 24.866 10.200 -42.743 1.00 70.44 156 ASP A C 1
ATOM 1286 O O . ASP A 1 156 ? 25.261 11.345 -42.938 1.00 70.44 156 ASP A O 1
ATOM 1290 N N . LEU A 1 157 ? 25.216 9.522 -41.652 1.00 70.25 157 LEU A N 1
ATOM 1291 C CA . LEU A 1 157 ? 26.063 10.035 -40.582 1.00 70.25 157 LEU A CA 1
ATOM 1292 C C . LEU A 1 157 ? 27.457 10.436 -41.085 1.00 70.25 157 LEU A C 1
ATOM 1294 O O . LEU A 1 157 ? 27.930 11.532 -40.792 1.00 70.25 157 LEU A O 1
ATOM 1298 N N . LYS A 1 158 ? 28.134 9.592 -41.878 1.00 69.75 158 LYS A N 1
ATOM 1299 C CA . LYS A 1 158 ? 29.451 9.925 -42.462 1.00 69.75 158 LYS A CA 1
ATOM 1300 C C . LYS A 1 158 ? 29.380 11.144 -43.381 1.00 69.75 158 LYS A C 1
ATOM 1302 O O . LYS A 1 158 ? 30.327 11.931 -43.414 1.00 69.75 158 LYS A O 1
ATOM 1307 N N . GLN A 1 159 ? 28.308 11.282 -44.158 1.00 77.75 159 GLN A N 1
ATOM 1308 C CA . GLN A 1 159 ? 28.089 12.454 -45.005 1.00 77.75 159 GLN A CA 1
ATOM 1309 C C . GLN A 1 159 ? 27.793 13.691 -44.157 1.00 77.75 159 GLN A C 1
ATOM 1311 O O . GLN A 1 159 ? 28.381 14.751 -44.382 1.00 77.75 159 GLN A O 1
ATOM 1316 N N . ASP A 1 160 ? 26.955 13.533 -43.137 1.00 76.12 160 ASP A N 1
ATOM 1317 C CA . ASP A 1 160 ? 26.581 14.588 -42.216 1.00 76.12 160 ASP A CA 1
ATOM 1318 C C . ASP A 1 160 ? 27.807 15.104 -41.444 1.00 76.12 160 ASP A C 1
ATOM 1320 O O . ASP A 1 160 ? 28.032 16.308 -41.406 1.00 76.12 160 ASP A O 1
ATOM 1324 N N . LYS A 1 161 ? 28.681 14.241 -40.920 1.00 79.06 161 LYS A N 1
ATOM 1325 C CA . LYS A 1 161 ? 29.915 14.646 -40.213 1.00 79.06 161 LYS A CA 1
ATOM 1326 C C . LYS A 1 161 ? 30.943 15.377 -41.084 1.00 79.06 161 LYS A C 1
ATOM 1328 O O . LYS A 1 161 ? 31.817 16.051 -40.550 1.00 79.06 161 LYS A O 1
ATOM 1333 N N . LYS A 1 162 ? 30.889 15.218 -42.412 1.00 81.06 162 LYS A N 1
ATOM 1334 C CA . LYS A 1 162 ? 31.831 15.853 -43.355 1.00 81.06 162 LYS A CA 1
ATOM 1335 C C . LYS A 1 162 ? 31.375 17.225 -43.843 1.00 81.06 162 LYS A C 1
ATOM 1337 O O . LYS A 1 162 ? 32.207 18.003 -44.306 1.00 81.06 162 LYS A O 1
ATOM 1342 N N . ARG A 1 163 ? 30.071 17.513 -43.814 1.00 84.25 163 ARG A N 1
ATOM 1343 C CA . ARG A 1 163 ? 29.547 18.816 -44.246 1.00 84.25 163 ARG A CA 1
ATOM 1344 C C . ARG A 1 163 ? 29.681 19.850 -43.130 1.00 84.25 163 ARG A C 1
ATOM 1346 O O . ARG A 1 163 ? 29.584 19.522 -41.951 1.00 84.25 163 ARG A O 1
ATOM 1353 N N . LYS A 1 164 ? 29.807 21.123 -43.509 1.00 85.81 164 LYS A N 1
ATOM 1354 C CA . LYS A 1 164 ? 29.737 22.234 -42.552 1.00 85.81 164 LYS A CA 1
ATOM 1355 C C . LYS A 1 164 ? 28.345 22.324 -41.924 1.00 85.81 164 LYS A C 1
ATOM 1357 O O . LYS A 1 164 ? 27.336 22.056 -42.588 1.00 85.81 164 LYS A O 1
ATOM 1362 N N . LYS A 1 165 ? 28.298 22.725 -40.655 1.00 88.75 165 LYS A N 1
ATOM 1363 C CA . LYS A 1 165 ? 27.058 22.855 -39.881 1.00 88.75 165 LYS A CA 1
ATOM 1364 C C . LYS A 1 165 ? 26.579 24.292 -39.872 1.00 88.75 165 LYS A C 1
ATOM 1366 O O . LYS A 1 165 ? 27.386 25.204 -39.722 1.00 88.75 165 LYS A O 1
ATOM 1371 N N . SER A 1 166 ? 25.279 24.486 -40.052 1.00 90.94 166 SER A N 1
ATOM 1372 C CA . SER A 1 166 ? 24.661 25.799 -39.922 1.00 90.94 166 SER A CA 1
ATOM 1373 C C . SER A 1 166 ? 24.534 26.180 -38.453 1.00 90.94 166 SER A C 1
ATOM 1375 O O . SER A 1 166 ? 24.059 25.384 -37.642 1.00 90.94 166 SER A O 1
ATOM 1377 N N . ILE A 1 167 ? 24.952 27.397 -38.122 1.00 90.62 167 ILE A N 1
ATOM 1378 C CA . ILE A 1 167 ? 24.856 27.944 -36.772 1.00 90.62 167 ILE A CA 1
ATOM 1379 C C . ILE A 1 167 ? 24.129 29.280 -36.801 1.00 90.62 167 ILE A C 1
ATOM 1381 O O . ILE A 1 167 ? 24.369 30.106 -37.684 1.00 90.62 167 ILE A O 1
ATOM 1385 N N . ILE A 1 168 ? 23.244 29.491 -35.832 1.00 91.06 168 ILE A N 1
ATOM 1386 C CA . ILE A 1 168 ? 22.614 30.786 -35.588 1.00 91.06 168 ILE A CA 1
ATOM 1387 C C . ILE A 1 168 ? 22.934 31.256 -34.174 1.00 91.06 168 ILE A C 1
ATOM 1389 O O . ILE A 1 168 ? 22.882 30.484 -33.216 1.00 91.06 168 ILE A O 1
ATOM 1393 N N . VAL A 1 169 ? 23.260 32.538 -34.052 1.00 88.38 169 VAL A N 1
ATOM 1394 C CA . VAL A 1 169 ? 23.563 33.191 -32.779 1.00 88.38 169 VAL A CA 1
ATOM 1395 C C . VAL A 1 169 ? 22.420 34.133 -32.444 1.00 88.38 169 VAL A C 1
ATOM 1397 O O . VAL A 1 169 ? 22.212 35.130 -33.132 1.00 88.38 169 VAL A O 1
ATOM 1400 N N . SER A 1 170 ? 21.649 33.788 -31.416 1.00 86.56 170 SER A N 1
ATOM 1401 C CA . SER A 1 170 ? 20.397 34.458 -31.073 1.00 86.56 170 SER A CA 1
ATOM 1402 C C . SER A 1 170 ? 20.442 35.021 -29.658 1.00 86.56 170 SER A C 1
ATOM 1404 O O . SER A 1 170 ? 19.739 34.543 -28.764 1.00 86.56 170 SER A O 1
ATOM 1406 N N . PHE A 1 171 ? 21.272 36.046 -29.481 1.00 85.31 171 PHE A N 1
ATOM 1407 C CA . PHE A 1 171 ? 21.442 36.704 -28.193 1.00 85.31 171 PHE A CA 1
ATOM 1408 C C . PHE A 1 171 ? 20.339 37.720 -27.874 1.00 85.31 171 PHE A C 1
ATOM 1410 O O . PHE A 1 171 ? 19.738 38.311 -28.779 1.00 85.31 171 PHE A O 1
ATOM 1417 N N . SER A 1 172 ? 20.057 37.913 -26.589 1.00 73.44 172 SER A N 1
ATOM 1418 C CA . SER A 1 172 ? 19.171 38.955 -26.088 1.00 73.44 172 SER A CA 1
ATOM 1419 C C . SER A 1 172 ? 19.831 40.334 -26.243 1.00 73.44 172 SER A C 1
ATOM 1421 O O . SER A 1 172 ? 21.037 40.491 -26.069 1.00 73.44 172 SER A O 1
ATOM 1423 N N . LYS A 1 173 ? 19.052 41.348 -26.647 1.00 61.06 173 LYS A N 1
ATOM 1424 C CA . LYS A 1 173 ? 19.562 42.714 -26.901 1.00 61.06 173 LYS A CA 1
ATOM 1425 C C . LYS A 1 173 ? 19.779 43.538 -25.626 1.00 61.06 173 LYS A C 1
ATOM 1427 O O . LYS A 1 173 ? 20.259 44.658 -25.715 1.00 61.06 173 LYS A O 1
ATOM 1432 N N . GLU A 1 174 ? 19.398 43.018 -24.465 1.00 55.75 174 GLU A N 1
ATOM 1433 C CA . GLU A 1 174 ? 19.361 43.764 -23.207 1.00 55.75 174 GLU A CA 1
ATOM 1434 C C . GLU A 1 174 ? 20.421 43.214 -22.250 1.00 55.75 174 GLU A C 1
ATOM 1436 O O . GLU A 1 174 ? 20.121 42.339 -21.444 1.00 55.75 174 GLU A O 1
ATOM 1441 N N . SER A 1 175 ? 21.671 43.685 -22.333 1.00 56.44 175 SER A N 1
ATOM 1442 C CA . SER A 1 175 ? 22.631 43.428 -21.253 1.00 56.44 175 SER A CA 1
ATOM 1443 C C . SER A 1 175 ? 23.857 44.342 -21.254 1.00 56.44 175 SER A C 1
ATOM 1445 O O . SER A 1 175 ? 24.316 44.798 -22.300 1.00 56.44 175 SER A O 1
ATOM 1447 N N . ASP A 1 176 ? 24.464 44.484 -20.071 1.00 65.75 176 ASP A N 1
ATOM 1448 C CA . ASP A 1 176 ? 25.816 45.018 -19.829 1.00 65.75 176 ASP A CA 1
ATOM 1449 C C . ASP A 1 176 ? 26.941 44.177 -20.497 1.00 65.75 176 ASP A C 1
ATOM 1451 O O . ASP A 1 176 ? 28.127 44.386 -20.240 1.00 65.75 176 ASP A O 1
ATOM 1455 N N . PHE A 1 177 ? 26.582 43.204 -21.349 1.00 73.62 177 PHE A N 1
ATOM 1456 C CA . PHE A 1 177 ? 27.465 42.224 -21.990 1.00 73.62 177 PHE A CA 1
ATOM 1457 C C . PHE A 1 177 ? 27.498 42.345 -23.521 1.00 73.62 177 PHE A C 1
ATOM 1459 O O . PHE A 1 177 ? 28.035 41.457 -24.188 1.00 73.62 177 PHE A O 1
ATOM 1466 N N . GLU A 1 178 ? 26.944 43.423 -24.089 1.00 75.75 178 GLU A N 1
ATOM 1467 C CA . GLU A 1 178 ? 26.807 43.620 -25.542 1.00 75.75 178 GLU A CA 1
ATOM 1468 C C . GLU A 1 178 ? 28.136 43.433 -26.297 1.00 75.75 178 GLU A C 1
ATOM 1470 O O . GLU A 1 178 ? 28.179 42.732 -27.310 1.00 75.75 178 GLU A O 1
ATOM 1475 N N . ASP A 1 179 ? 29.244 43.951 -25.759 1.00 77.44 179 ASP A N 1
ATOM 1476 C CA . ASP A 1 179 ? 30.579 43.801 -26.353 1.00 77.44 179 ASP A CA 1
ATOM 1477 C C . ASP A 1 179 ? 31.052 42.339 -26.396 1.00 77.44 179 ASP A C 1
ATOM 1479 O O . ASP A 1 179 ? 31.620 41.892 -27.397 1.00 77.44 179 ASP A O 1
ATOM 1483 N N . LEU A 1 180 ? 30.795 41.565 -25.337 1.00 78.75 180 LEU A N 1
ATOM 1484 C CA . LEU A 1 180 ? 31.159 40.147 -25.256 1.00 78.75 180 LEU A CA 1
ATOM 1485 C C . LEU A 1 180 ? 30.319 39.315 -26.236 1.00 78.75 180 LEU A C 1
ATOM 1487 O O . LEU A 1 180 ? 30.854 38.505 -26.996 1.00 78.75 180 LEU A O 1
ATOM 1491 N N . LEU A 1 181 ? 29.006 39.548 -26.261 1.00 81.31 181 LEU A N 1
ATOM 1492 C CA . LEU A 1 181 ? 28.070 38.880 -27.167 1.00 81.31 181 LEU A CA 1
ATOM 1493 C C . LEU A 1 181 ? 28.382 39.213 -28.640 1.00 81.31 181 LEU A C 1
ATOM 1495 O O . LEU A 1 181 ? 28.348 38.333 -29.506 1.00 81.31 181 LEU A O 1
ATOM 1499 N N . SER A 1 182 ? 28.776 40.457 -28.924 1.00 82.75 182 SER A N 1
ATOM 1500 C CA . SER A 1 182 ? 29.231 40.901 -30.247 1.00 82.75 182 SER A CA 1
ATOM 1501 C C . SER A 1 182 ? 30.536 40.218 -30.675 1.00 82.75 182 SER A C 1
ATOM 1503 O O . SER A 1 182 ? 30.660 39.773 -31.823 1.00 82.75 182 SER A O 1
ATOM 1505 N N . GLN A 1 183 ? 31.492 40.040 -29.755 1.00 84.19 183 GLN A N 1
ATOM 1506 C CA . GLN A 1 183 ? 32.732 39.298 -30.018 1.00 84.19 183 GLN A CA 1
ATOM 1507 C C . GLN A 1 183 ? 32.46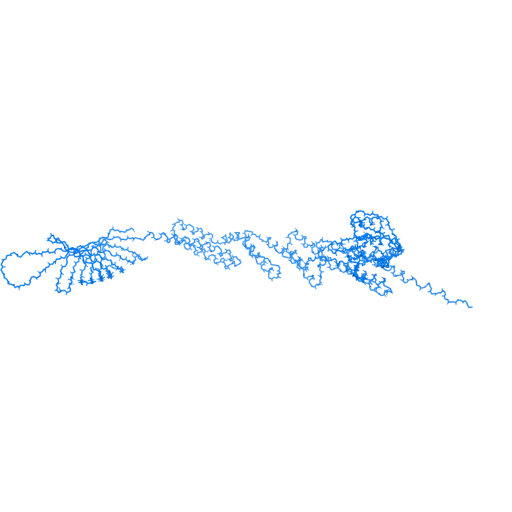8 37.817 -30.315 1.00 84.19 183 GLN A C 1
ATOM 1509 O O . GLN A 1 183 ? 33.040 37.278 -31.263 1.00 84.19 183 GLN A O 1
ATOM 1514 N N . PHE A 1 184 ? 31.555 37.174 -29.580 1.00 84.31 184 PHE A N 1
ATOM 1515 C CA . PHE A 1 184 ? 31.121 35.803 -29.865 1.00 84.31 184 PHE A CA 1
ATOM 1516 C C . PHE A 1 184 ? 30.523 35.667 -31.265 1.00 84.31 184 PHE A C 1
ATOM 1518 O O . PHE A 1 184 ? 30.915 34.788 -32.035 1.00 84.31 184 PHE A O 1
ATOM 1525 N N . LYS A 1 185 ? 29.602 36.569 -31.615 1.00 86.19 185 LYS A N 1
ATOM 1526 C CA . LYS A 1 185 ? 28.975 36.601 -32.937 1.00 86.19 185 LYS A CA 1
ATOM 1527 C C . LYS A 1 185 ? 30.018 36.782 -34.043 1.00 86.19 185 LYS A C 1
ATOM 1529 O O . LYS A 1 185 ? 30.074 35.976 -34.967 1.00 86.19 185 LYS A O 1
ATOM 1534 N N . THR A 1 186 ? 30.895 37.774 -33.895 1.00 86.50 186 THR A N 1
ATOM 1535 C CA . THR A 1 186 ? 31.970 38.075 -34.855 1.00 86.50 186 THR A CA 1
ATOM 1536 C C . THR A 1 186 ? 32.944 36.905 -35.012 1.00 86.50 186 THR A C 1
ATOM 1538 O O . THR A 1 186 ? 33.438 36.642 -36.109 1.00 86.50 186 THR A O 1
ATOM 1541 N N . GLY A 1 187 ? 33.249 36.191 -33.927 1.00 85.75 187 GLY A N 1
ATOM 1542 C CA . GLY A 1 187 ? 34.135 35.035 -33.978 1.00 85.75 187 GLY A CA 1
ATOM 1543 C C . GLY A 1 187 ? 33.526 33.859 -34.750 1.00 85.75 187 GLY A C 1
ATOM 1544 O O . GLY A 1 187 ? 34.209 33.274 -35.588 1.00 85.75 187 GLY A O 1
ATOM 1545 N N . PHE A 1 188 ? 32.233 33.567 -34.568 1.00 86.19 188 PHE A N 1
ATOM 1546 C CA . PHE A 1 188 ? 31.543 32.540 -35.363 1.00 86.19 188 PHE A CA 1
ATOM 1547 C C . PHE A 1 188 ? 31.299 32.959 -36.817 1.00 86.19 188 PHE A C 1
ATOM 1549 O O . PHE A 1 188 ? 31.347 32.108 -37.701 1.00 86.19 188 PHE A O 1
ATOM 1556 N N . GLU A 1 189 ? 31.107 34.250 -37.094 1.00 86.25 189 GLU A N 1
ATOM 1557 C CA . GLU A 1 189 ? 31.058 34.782 -38.466 1.00 86.25 189 GLU A CA 1
ATOM 1558 C C . GLU A 1 189 ? 32.375 34.549 -39.226 1.00 86.25 189 GLU A C 1
ATOM 1560 O O . GLU A 1 189 ? 32.363 34.293 -40.430 1.00 86.25 189 GLU A O 1
ATOM 1565 N N . LYS A 1 190 ? 33.516 34.607 -38.527 1.00 85.31 190 LYS A N 1
ATOM 1566 C CA . LYS A 1 190 ? 34.855 34.362 -39.091 1.00 85.31 190 LYS A CA 1
ATOM 1567 C C . LYS A 1 190 ? 35.252 32.882 -39.118 1.00 85.31 190 LYS A C 1
ATOM 1569 O O . LYS A 1 190 ? 36.265 32.545 -39.733 1.00 85.31 190 LYS A O 1
ATOM 1574 N N . SER A 1 191 ? 34.480 32.012 -38.468 1.00 82.75 191 SER A N 1
ATOM 1575 C CA . SER A 1 191 ? 34.743 30.576 -38.396 1.00 82.75 191 SER A CA 1
ATOM 1576 C C . SER A 1 191 ? 34.736 29.933 -39.780 1.00 82.75 191 SER A C 1
ATOM 1578 O O . SER A 1 191 ? 33.789 30.071 -40.554 1.00 82.75 191 SER A O 1
ATOM 1580 N N . ALA A 1 192 ? 35.767 29.143 -40.082 1.00 80.50 192 ALA A N 1
ATOM 1581 C CA . ALA A 1 192 ? 35.778 28.322 -41.290 1.00 80.50 192 ALA A CA 1
ATOM 1582 C C . ALA A 1 192 ? 35.003 27.002 -41.116 1.00 80.50 192 ALA A C 1
ATOM 1584 O O . ALA A 1 192 ? 34.670 26.369 -42.124 1.00 80.50 192 ALA A O 1
ATOM 1585 N N . ALA A 1 193 ? 34.717 26.584 -39.879 1.00 82.62 193 ALA A N 1
ATOM 1586 C CA . ALA A 1 193 ? 34.100 25.295 -39.565 1.00 82.62 193 ALA A CA 1
ATOM 1587 C C . ALA A 1 193 ? 32.571 25.303 -39.752 1.00 82.62 193 ALA A C 1
ATOM 1589 O O . ALA A 1 193 ? 31.988 24.295 -40.161 1.00 82.62 193 ALA A O 1
ATOM 1590 N N . PHE A 1 194 ? 31.926 26.449 -39.522 1.00 87.81 194 PHE A N 1
ATOM 1591 C CA . PHE A 1 194 ? 30.470 26.585 -39.537 1.00 87.81 194 PHE A CA 1
ATOM 1592 C C . PHE A 1 194 ? 29.961 27.452 -40.698 1.00 87.81 194 PHE A C 1
ATOM 1594 O O . PHE A 1 194 ? 30.693 28.236 -41.297 1.00 87.81 194 PHE A O 1
ATOM 1601 N N . ILE A 1 195 ? 28.684 27.287 -41.042 1.00 89.50 195 ILE A N 1
ATOM 1602 C CA . ILE A 1 195 ? 27.936 28.196 -41.914 1.00 89.50 195 ILE A CA 1
ATOM 1603 C C . ILE A 1 195 ? 27.140 29.116 -40.993 1.00 89.50 195 ILE A C 1
ATOM 1605 O O . ILE A 1 195 ? 26.117 28.712 -40.441 1.00 89.50 195 ILE A O 1
ATOM 1609 N N . PHE A 1 196 ? 27.620 30.340 -40.802 1.00 89.25 196 PHE A N 1
ATOM 1610 C CA . PHE A 1 196 ? 26.922 31.320 -39.981 1.00 89.25 196 PHE A CA 1
ATOM 1611 C C . PHE A 1 196 ? 25.670 31.840 -40.697 1.00 89.25 196 PHE A C 1
ATOM 1613 O O . PHE A 1 196 ? 25.741 32.305 -41.836 1.00 89.25 196 PHE A O 1
ATOM 1620 N N . ILE A 1 197 ? 24.521 31.764 -40.027 1.00 88.75 197 ILE A N 1
ATOM 1621 C CA . ILE A 1 197 ? 23.249 32.302 -40.511 1.00 88.75 197 ILE A CA 1
ATOM 1622 C C . ILE A 1 197 ? 22.934 33.568 -39.724 1.00 88.75 197 ILE A C 1
ATOM 1624 O O . ILE A 1 197 ? 22.691 33.530 -38.518 1.00 88.75 197 ILE A O 1
ATOM 1628 N N . GLN A 1 198 ? 22.909 34.698 -40.427 1.00 79.69 198 GLN A N 1
ATOM 1629 C CA . GLN A 1 198 ? 22.605 35.993 -39.837 1.00 79.69 198 GLN A CA 1
ATOM 1630 C C . GLN A 1 198 ? 21.091 36.239 -39.834 1.00 79.69 198 GLN A C 1
ATOM 1632 O O . GLN A 1 198 ? 20.536 36.805 -40.773 1.00 79.69 198 GLN A O 1
ATOM 1637 N N . GLU A 1 199 ? 20.416 35.828 -38.762 1.00 82.25 199 GLU A N 1
ATOM 1638 C CA . GLU A 1 199 ? 19.011 36.159 -38.511 1.00 82.25 199 GLU A CA 1
ATOM 1639 C C . GLU A 1 199 ? 18.804 36.583 -37.051 1.00 82.25 199 GLU A C 1
ATOM 1641 O O . GLU A 1 199 ? 19.336 35.968 -36.130 1.00 82.25 199 GLU A O 1
ATOM 1646 N N . GLU A 1 200 ? 18.004 37.628 -36.829 1.00 76.88 200 GLU A N 1
ATOM 1647 C CA . GLU A 1 200 ? 17.597 38.048 -35.485 1.00 76.88 200 GLU A CA 1
ATOM 1648 C C . GLU A 1 200 ? 16.222 37.475 -35.144 1.00 76.88 200 GLU A C 1
ATOM 1650 O O . GLU A 1 200 ? 15.241 37.727 -35.848 1.00 76.88 200 GLU A O 1
ATOM 1655 N N . TRP A 1 201 ? 16.142 36.721 -34.050 1.00 83.88 201 TRP A N 1
ATOM 1656 C CA . TRP A 1 201 ? 14.904 36.110 -33.567 1.00 83.88 201 TRP A CA 1
ATOM 1657 C C . TRP A 1 201 ? 14.502 36.729 -32.233 1.00 83.88 201 TRP A C 1
ATOM 1659 O O . TRP A 1 201 ? 15.305 36.787 -31.300 1.00 83.88 201 TRP A O 1
ATOM 1669 N N . LYS A 1 202 ? 13.258 37.206 -32.165 1.00 80.19 202 LYS A N 1
ATOM 1670 C CA . LYS A 1 202 ? 12.675 37.887 -30.995 1.00 80.19 202 LYS A CA 1
ATOM 1671 C C . LYS A 1 202 ? 11.781 36.966 -30.163 1.00 80.19 202 LYS A C 1
ATOM 1673 O O . LYS A 1 202 ? 11.295 37.371 -29.115 1.00 80.19 202 LYS A O 1
ATOM 1678 N N . GLU A 1 203 ? 11.537 35.760 -30.660 1.00 85.06 203 GLU A N 1
ATOM 1679 C CA . GLU A 1 203 ? 10.714 34.732 -30.038 1.00 85.06 203 GLU A CA 1
ATOM 1680 C C . GLU A 1 203 ? 11.321 34.240 -28.712 1.00 85.06 203 GLU A C 1
ATOM 1682 O O . GLU A 1 203 ? 12.502 34.447 -28.435 1.00 85.06 203 GLU A O 1
ATOM 1687 N N . ASN A 1 204 ? 10.532 33.560 -27.878 1.00 86.44 204 ASN A N 1
ATOM 1688 C CA . ASN A 1 204 ? 11.062 32.956 -26.650 1.00 86.44 204 ASN A CA 1
ATOM 1689 C C . ASN A 1 204 ? 12.008 31.765 -26.965 1.00 86.44 204 ASN A C 1
ATOM 1691 O O . ASN A 1 204 ? 11.958 31.215 -28.067 1.00 86.44 204 ASN A O 1
ATOM 1695 N N . PRO A 1 205 ? 12.862 31.310 -26.023 1.00 83.75 205 PRO A N 1
ATOM 1696 C CA . PRO A 1 205 ? 13.845 30.252 -26.291 1.00 83.75 205 PRO A CA 1
ATOM 1697 C C . PRO A 1 205 ? 13.262 28.950 -26.864 1.00 83.75 205 PRO A C 1
ATOM 1699 O O . PRO A 1 205 ? 13.864 28.344 -27.746 1.00 83.75 205 PRO A O 1
ATOM 1702 N N . LYS A 1 206 ? 12.071 28.526 -26.416 1.00 86.38 206 LYS A N 1
ATOM 1703 C CA . LYS A 1 206 ? 11.417 27.304 -26.923 1.00 86.38 206 LYS A CA 1
ATOM 1704 C C . LYS A 1 206 ? 10.986 27.455 -28.383 1.00 86.38 206 LYS A C 1
ATOM 1706 O O . LYS A 1 206 ? 11.196 26.552 -29.189 1.00 86.38 206 LYS A O 1
ATOM 1711 N N . GLU A 1 207 ? 10.410 28.600 -28.731 1.00 88.31 207 GLU A N 1
ATOM 1712 C CA . GLU A 1 207 ? 10.022 28.930 -30.104 1.00 88.31 207 GLU A CA 1
ATOM 1713 C C . GLU A 1 207 ? 11.240 29.090 -31.016 1.00 88.31 207 GLU A C 1
ATOM 1715 O O . GLU A 1 207 ? 11.214 28.599 -32.143 1.00 88.31 207 GLU A O 1
ATOM 1720 N N . LYS A 1 208 ? 12.332 29.688 -30.519 1.00 88.81 208 LYS A N 1
ATOM 1721 C CA . LYS A 1 208 ? 13.612 29.761 -31.238 1.00 88.81 208 LYS A CA 1
ATOM 1722 C C . LYS A 1 208 ? 14.134 28.362 -31.586 1.00 88.81 208 LYS A C 1
ATOM 1724 O O . LYS A 1 208 ? 14.452 28.105 -32.742 1.00 88.81 208 LYS A O 1
ATOM 1729 N N . ILE A 1 209 ? 14.163 27.434 -30.628 1.00 88.44 209 ILE A N 1
ATOM 1730 C CA . ILE A 1 209 ? 14.596 26.045 -30.869 1.00 88.44 209 ILE A CA 1
ATOM 1731 C C . ILE A 1 209 ? 13.722 25.374 -31.939 1.00 88.44 209 ILE A C 1
ATOM 1733 O O . ILE A 1 209 ? 14.244 24.797 -32.893 1.00 88.44 209 ILE A O 1
ATOM 1737 N N . LYS A 1 210 ? 12.395 25.501 -31.832 1.00 89.38 210 LYS A N 1
ATOM 1738 C CA . LYS A 1 210 ? 11.461 24.929 -32.812 1.00 89.38 210 LYS A CA 1
ATOM 1739 C C . LYS A 1 210 ? 11.676 25.507 -34.216 1.00 89.38 210 LYS A C 1
ATOM 1741 O O . LYS A 1 210 ? 11.782 24.758 -35.183 1.00 89.38 210 LYS A O 1
ATOM 1746 N N . LYS A 1 211 ? 11.808 26.830 -34.323 1.00 90.31 211 LYS A N 1
ATOM 1747 C CA . LYS A 1 211 ? 12.068 27.535 -35.584 1.00 90.31 211 LYS A CA 1
ATOM 1748 C C . LYS A 1 211 ? 13.409 27.133 -36.205 1.00 90.31 211 LYS A C 1
ATOM 1750 O O . LYS A 1 211 ? 13.507 27.016 -37.425 1.00 90.31 211 LYS A O 1
ATOM 1755 N N . ALA A 1 212 ? 14.434 26.885 -35.386 1.00 88.94 212 ALA A N 1
ATOM 1756 C CA . ALA A 1 212 ? 15.714 26.351 -35.849 1.00 88.94 212 ALA A CA 1
ATOM 1757 C C . ALA A 1 212 ? 15.571 24.955 -36.460 1.00 88.94 212 ALA A C 1
ATOM 1759 O O . ALA A 1 212 ? 16.106 24.728 -37.545 1.00 88.94 212 ALA A O 1
ATOM 1760 N N . ALA A 1 213 ? 14.803 24.064 -35.829 1.00 87.12 213 ALA A N 1
ATOM 1761 C CA . ALA A 1 213 ? 14.522 22.742 -36.383 1.00 87.12 213 ALA A CA 1
ATOM 1762 C C . ALA A 1 213 ? 13.766 22.840 -37.722 1.00 87.12 213 ALA A C 1
ATOM 1764 O O . ALA A 1 213 ? 14.173 22.228 -38.706 1.00 87.12 213 ALA A O 1
ATOM 1765 N N . GLU A 1 214 ? 12.726 23.679 -37.799 1.00 88.62 214 GLU A N 1
ATOM 1766 C CA . GLU A 1 214 ? 11.939 23.905 -39.026 1.00 88.62 214 GLU A CA 1
ATOM 1767 C C . GLU A 1 214 ? 12.785 24.461 -40.184 1.00 88.62 214 GLU A C 1
ATOM 1769 O O . GLU A 1 214 ? 12.571 24.111 -41.346 1.00 88.62 214 GLU A O 1
ATOM 1774 N N . LYS A 1 215 ? 13.779 25.303 -39.878 1.00 89.69 215 LYS A N 1
ATOM 1775 C CA . LYS A 1 215 ? 14.723 25.863 -40.857 1.00 89.69 215 LYS A CA 1
ATOM 1776 C C . LYS A 1 215 ? 15.933 24.968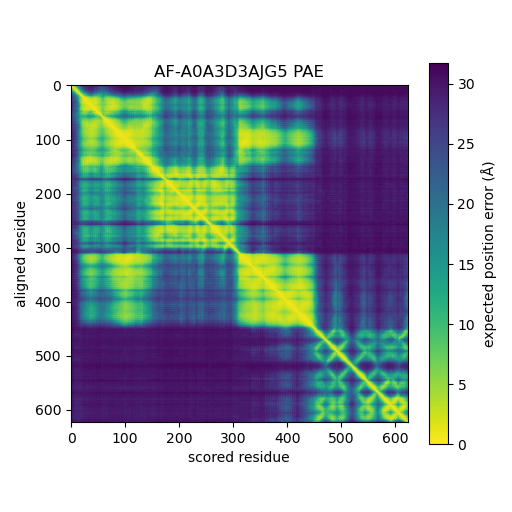 -41.147 1.00 89.69 215 LYS A C 1
ATOM 1778 O O . LYS A 1 215 ? 16.829 25.391 -41.875 1.00 89.69 215 LYS A O 1
ATOM 1783 N N . ASN A 1 216 ? 15.974 23.748 -40.611 1.00 86.19 216 ASN A N 1
ATOM 1784 C CA . ASN A 1 216 ? 17.109 22.828 -40.720 1.00 86.19 216 ASN A CA 1
ATOM 1785 C C . ASN A 1 216 ? 18.449 23.429 -40.239 1.00 86.19 216 ASN A C 1
ATOM 1787 O O . ASN A 1 216 ? 19.513 23.180 -40.816 1.00 86.19 216 ASN A O 1
ATOM 1791 N N . ILE A 1 217 ? 18.407 24.246 -39.185 1.00 89.62 217 ILE A N 1
ATOM 1792 C CA . ILE A 1 217 ? 19.598 24.828 -38.562 1.00 89.62 217 ILE A CA 1
ATOM 1793 C C . ILE A 1 217 ? 20.215 23.794 -37.620 1.00 89.62 217 ILE A C 1
ATOM 1795 O O . ILE A 1 217 ? 19.506 23.188 -36.828 1.00 89.62 217 ILE A O 1
ATOM 1799 N N . ASN A 1 218 ? 21.526 23.554 -37.714 1.00 89.19 218 ASN A N 1
ATOM 1800 C CA . ASN A 1 218 ? 22.170 22.478 -36.952 1.00 89.19 218 ASN A CA 1
ATOM 1801 C C . ASN A 1 218 ? 22.464 22.856 -35.502 1.00 89.19 218 ASN A C 1
ATOM 1803 O O . ASN A 1 218 ? 22.383 21.991 -34.639 1.00 89.19 218 ASN A O 1
ATOM 1807 N N . LEU A 1 219 ? 22.815 24.115 -35.246 1.00 90.81 219 LEU A N 1
ATOM 1808 C CA . LEU A 1 219 ? 23.156 24.607 -33.917 1.00 90.81 219 LEU A CA 1
ATOM 1809 C C . LEU A 1 219 ? 22.523 25.978 -33.684 1.00 90.81 219 LEU A C 1
ATOM 1811 O O . LEU A 1 219 ? 22.610 26.865 -34.536 1.00 90.81 219 LEU A O 1
ATOM 1815 N N . ILE A 1 220 ? 21.929 26.169 -32.509 1.00 91.75 220 ILE A N 1
ATOM 1816 C CA . ILE A 1 220 ? 21.500 27.487 -32.034 1.00 91.75 220 ILE A CA 1
ATOM 1817 C C . ILE A 1 220 ? 22.249 27.852 -30.758 1.00 91.75 220 ILE A C 1
ATOM 1819 O O . ILE A 1 220 ? 22.278 27.077 -29.804 1.00 91.75 220 ILE A O 1
ATOM 1823 N N . ILE A 1 221 ? 22.845 29.043 -30.752 1.00 90.75 221 ILE A N 1
ATOM 1824 C CA . ILE A 1 221 ? 23.467 29.639 -29.574 1.00 90.75 221 ILE A CA 1
ATOM 1825 C C . ILE A 1 221 ? 22.501 30.655 -28.974 1.00 90.75 221 ILE A C 1
ATOM 1827 O O . ILE A 1 221 ? 22.002 31.536 -29.680 1.00 90.75 221 ILE A O 1
ATOM 1831 N N . MET A 1 222 ? 22.255 30.543 -27.674 1.00 90.50 222 MET A N 1
ATOM 1832 C CA . MET A 1 222 ? 21.439 31.478 -26.902 1.00 90.50 222 MET A CA 1
ATOM 1833 C C . MET A 1 222 ? 22.183 31.896 -25.640 1.00 90.50 222 MET A C 1
ATOM 1835 O O . MET A 1 222 ? 22.973 31.126 -25.102 1.00 90.50 222 MET A O 1
ATOM 1839 N N . ASP A 1 223 ? 21.917 33.102 -25.168 1.00 87.94 223 ASP A N 1
ATOM 1840 C CA . ASP A 1 223 ? 22.379 33.619 -23.888 1.00 87.94 223 ASP A CA 1
ATOM 1841 C C . ASP A 1 223 ? 21.271 33.534 -22.830 1.00 87.94 223 ASP A C 1
ATOM 1843 O O . ASP A 1 223 ? 20.074 33.532 -23.128 1.00 87.94 223 ASP A O 1
ATOM 1847 N N . PHE A 1 224 ? 21.685 33.460 -21.573 1.00 85.56 224 PHE A N 1
ATOM 1848 C CA . PHE A 1 224 ? 20.828 33.588 -20.409 1.00 85.56 224 PHE A CA 1
ATOM 1849 C C . PHE A 1 224 ? 21.612 34.292 -19.306 1.00 85.56 224 PHE A C 1
ATOM 1851 O O . PHE A 1 224 ? 22.720 33.875 -18.981 1.00 85.56 224 PHE A O 1
ATOM 1858 N N . TYR A 1 225 ? 21.053 35.352 -18.729 1.00 79.12 225 TYR A N 1
ATOM 1859 C CA . TYR A 1 225 ? 21.684 36.062 -17.622 1.00 79.12 225 TYR A CA 1
ATOM 1860 C C . TYR A 1 225 ? 20.958 35.764 -16.309 1.00 79.12 225 TYR A C 1
ATOM 1862 O O . TYR A 1 225 ? 19.770 36.056 -16.165 1.00 79.12 225 TYR A O 1
ATOM 1870 N N . ASP A 1 226 ? 21.687 35.183 -15.355 1.00 77.44 226 ASP A N 1
ATOM 1871 C CA . ASP A 1 226 ? 21.225 34.951 -13.988 1.00 77.44 226 ASP A CA 1
ATOM 1872 C C . ASP A 1 226 ? 21.621 36.159 -13.122 1.00 77.44 226 ASP A C 1
ATOM 1874 O O . ASP A 1 226 ? 22.783 36.314 -12.727 1.00 77.44 226 ASP A O 1
ATOM 1878 N N . ILE A 1 227 ? 20.639 37.028 -12.854 1.00 74.12 227 ILE A N 1
ATOM 1879 C CA . ILE A 1 227 ? 20.811 38.258 -12.065 1.00 74.12 227 ILE A CA 1
ATOM 1880 C C . ILE A 1 227 ? 21.247 37.930 -10.629 1.00 74.12 227 ILE A C 1
ATOM 1882 O O . ILE A 1 227 ? 22.073 38.645 -10.066 1.00 74.12 227 ILE A O 1
ATOM 1886 N N . GLU A 1 228 ? 20.733 36.847 -10.034 1.00 75.00 228 GLU A N 1
ATOM 1887 C CA . GLU A 1 228 ? 21.025 36.486 -8.639 1.00 75.00 228 GLU A CA 1
ATOM 1888 C C . GLU A 1 228 ? 22.474 36.027 -8.464 1.00 75.00 228 GLU A C 1
ATOM 1890 O O . GLU A 1 228 ? 23.098 36.292 -7.435 1.00 75.00 228 GLU A O 1
ATOM 1895 N N . LYS A 1 229 ? 23.031 35.370 -9.486 1.00 75.94 229 LYS A N 1
ATOM 1896 C CA . LYS A 1 229 ? 24.412 34.862 -9.479 1.00 75.94 229 LYS A CA 1
ATOM 1897 C C . LYS A 1 229 ? 25.415 35.785 -10.162 1.00 75.94 229 LYS A C 1
ATOM 1899 O O . LYS A 1 229 ? 26.602 35.466 -10.176 1.00 75.94 229 LYS A O 1
ATOM 1904 N N . ASN A 1 230 ? 24.956 36.903 -10.730 1.00 76.12 230 ASN A N 1
ATOM 1905 C CA . ASN A 1 230 ? 25.749 37.787 -11.583 1.00 76.12 230 ASN A CA 1
ATOM 1906 C C . ASN A 1 230 ? 26.554 37.000 -12.640 1.00 76.12 230 ASN A C 1
ATOM 1908 O O . ASN A 1 230 ? 27.774 37.152 -12.775 1.00 76.12 230 ASN A O 1
ATOM 1912 N N . GLN A 1 231 ? 25.863 36.099 -13.343 1.00 80.88 231 GLN A N 1
ATOM 1913 C CA . GLN A 1 231 ? 26.472 35.116 -14.234 1.00 80.88 231 GLN A CA 1
ATOM 1914 C C . GLN A 1 231 ? 25.783 35.115 -15.598 1.00 80.88 231 GLN A C 1
ATOM 1916 O O . GLN A 1 231 ? 24.564 34.978 -15.691 1.00 80.88 231 GLN A O 1
ATOM 1921 N N . LEU A 1 232 ? 26.577 35.233 -16.662 1.00 83.44 232 LEU A N 1
ATOM 1922 C CA . LEU A 1 232 ? 26.114 35.063 -18.036 1.00 83.44 232 LEU A CA 1
ATOM 1923 C C . LEU A 1 232 ? 26.369 33.621 -18.481 1.00 83.44 232 LEU A C 1
ATOM 1925 O O . LEU A 1 232 ? 27.504 33.144 -18.448 1.00 83.44 232 LEU A O 1
ATOM 1929 N N . GLU A 1 233 ? 25.321 32.944 -18.935 1.00 88.19 233 GLU A N 1
ATOM 1930 C CA . GLU A 1 233 ? 25.390 31.633 -19.564 1.00 88.19 233 GLU A CA 1
ATOM 1931 C C . GLU A 1 233 ? 25.214 31.759 -21.081 1.00 88.19 233 GLU A C 1
ATOM 1933 O O . GLU A 1 233 ? 24.245 32.344 -21.555 1.00 88.19 233 GLU A O 1
ATOM 1938 N N . ILE A 1 234 ? 26.114 31.165 -21.861 1.00 88.81 234 ILE A N 1
ATOM 1939 C CA . ILE A 1 234 ? 25.972 30.995 -23.311 1.00 88.81 234 ILE A CA 1
ATOM 1940 C C . ILE A 1 234 ? 25.786 29.509 -23.586 1.00 88.81 234 ILE A C 1
ATOM 1942 O O . ILE A 1 234 ? 26.670 28.703 -23.305 1.00 88.81 234 ILE A O 1
ATOM 1946 N N . THR A 1 235 ? 24.636 29.133 -24.135 1.00 89.81 235 THR A N 1
ATOM 1947 C CA . THR A 1 235 ? 24.258 27.734 -24.342 1.00 89.81 235 THR A CA 1
ATOM 1948 C C . THR A 1 235 ? 24.107 27.401 -25.821 1.00 89.81 235 THR A C 1
ATOM 1950 O O . THR A 1 235 ? 23.415 28.097 -26.563 1.00 89.81 235 THR A O 1
ATOM 1953 N N . PHE A 1 236 ? 24.711 26.287 -26.226 1.00 90.75 236 PHE A N 1
ATOM 1954 C CA . PHE A 1 236 ? 24.605 25.679 -27.548 1.00 90.75 236 PHE A CA 1
ATOM 1955 C C . PHE A 1 236 ? 23.561 24.572 -27.506 1.00 90.75 236 PHE A C 1
ATOM 1957 O O . PHE A 1 236 ? 23.648 23.669 -26.671 1.00 90.75 236 PHE A O 1
ATOM 1964 N N . PHE A 1 237 ? 22.600 24.610 -28.422 1.00 89.31 237 PHE A N 1
ATOM 1965 C CA . PHE A 1 237 ? 21.554 23.601 -28.528 1.00 89.31 237 PHE A CA 1
ATOM 1966 C C . PHE A 1 237 ? 21.573 22.906 -29.883 1.00 89.31 237 PHE A C 1
ATOM 1968 O O . PHE A 1 237 ? 21.744 23.549 -30.922 1.00 89.31 237 PHE A O 1
ATOM 1975 N N . ASP A 1 238 ? 21.295 21.605 -29.846 1.00 88.44 238 ASP A N 1
ATOM 1976 C CA . ASP A 1 238 ? 20.795 20.842 -30.983 1.00 88.44 238 ASP A CA 1
ATOM 1977 C C . ASP A 1 238 ? 19.267 21.008 -31.051 1.00 88.44 238 ASP A C 1
ATOM 1979 O O . ASP A 1 238 ? 18.558 20.506 -30.167 1.00 88.44 238 ASP A O 1
ATOM 1983 N N . PRO A 1 239 ? 18.734 21.707 -32.066 1.00 85.31 239 PRO A N 1
ATOM 1984 C CA . PRO A 1 239 ? 17.311 21.983 -32.148 1.00 85.31 239 PRO A CA 1
ATOM 1985 C C . PRO A 1 239 ? 16.467 20.777 -32.567 1.00 85.31 239 PRO A C 1
ATOM 1987 O O . PRO A 1 239 ? 15.274 20.762 -32.276 1.00 85.31 239 PRO A O 1
ATOM 1990 N N . PHE A 1 240 ? 17.056 19.751 -33.189 1.00 79.94 240 PHE A N 1
ATOM 1991 C CA . PHE A 1 240 ? 16.321 18.551 -33.602 1.00 79.94 240 PHE A CA 1
ATOM 1992 C C . PHE A 1 240 ? 15.986 17.656 -32.412 1.00 79.94 240 PHE A C 1
ATOM 1994 O O . PHE A 1 240 ? 14.894 17.098 -32.338 1.00 79.94 240 PHE A O 1
ATOM 2001 N N . ASN A 1 241 ? 16.912 17.569 -31.458 1.00 74.06 241 ASN A N 1
ATOM 2002 C CA . ASN A 1 241 ? 16.766 16.757 -30.252 1.00 74.06 241 ASN A CA 1
ATOM 2003 C C . ASN A 1 241 ? 16.419 17.590 -29.009 1.00 74.06 241 ASN A C 1
ATOM 2005 O O . ASN A 1 241 ? 16.305 17.041 -27.914 1.00 74.06 241 ASN A O 1
ATOM 2009 N N . ASN A 1 242 ? 16.280 18.914 -29.160 1.00 80.31 242 ASN A N 1
ATOM 2010 C CA . ASN A 1 242 ? 16.083 19.869 -28.065 1.00 80.31 242 ASN A CA 1
ATOM 2011 C C . ASN A 1 242 ? 17.103 19.669 -26.919 1.00 80.31 242 ASN A C 1
ATOM 2013 O O . ASN A 1 242 ? 16.769 19.747 -25.734 1.00 80.31 242 ASN A O 1
ATOM 2017 N N . LYS A 1 243 ? 18.357 19.358 -27.276 1.00 81.38 243 LYS A N 1
ATOM 2018 C CA . LYS A 1 243 ? 19.413 18.971 -26.331 1.00 81.38 243 LYS A CA 1
ATOM 2019 C C . LYS A 1 243 ? 20.422 20.101 -26.155 1.00 81.38 243 LYS A C 1
ATOM 2021 O O . LYS A 1 243 ? 20.895 20.668 -27.137 1.00 81.38 243 LYS A O 1
ATOM 2026 N N . LYS A 1 244 ? 20.793 20.394 -24.904 1.00 86.75 244 LYS A N 1
ATOM 2027 C CA . LYS A 1 244 ? 21.926 21.274 -24.575 1.00 86.75 244 LYS A CA 1
ATOM 2028 C C . LYS A 1 244 ? 23.236 20.534 -24.829 1.00 86.75 244 LYS A C 1
ATOM 2030 O O . LYS A 1 244 ? 23.441 19.457 -24.277 1.00 86.75 244 LYS A O 1
ATOM 2035 N N . LEU A 1 245 ? 24.110 21.100 -25.649 1.00 85.88 245 LEU A N 1
ATOM 2036 C CA . LEU A 1 245 ? 25.404 20.513 -25.999 1.00 85.88 245 LEU A CA 1
ATOM 2037 C C . LEU A 1 245 ? 26.527 21.097 -25.142 1.00 85.88 245 LEU A C 1
ATOM 2039 O O . LEU A 1 245 ? 27.293 20.355 -24.539 1.00 85.88 245 LEU A O 1
ATOM 2043 N N . VAL A 1 246 ? 26.585 22.424 -25.033 1.00 89.19 246 VAL A N 1
ATOM 2044 C CA . VAL A 1 246 ? 27.542 23.125 -24.168 1.00 89.19 246 VAL A CA 1
ATOM 2045 C C . VAL A 1 246 ? 26.841 24.275 -23.479 1.00 89.19 246 VAL A C 1
ATOM 2047 O O . VAL A 1 246 ? 26.137 25.034 -24.142 1.00 89.19 246 VAL A O 1
ATOM 2050 N N . THR A 1 247 ? 27.091 24.441 -22.186 1.00 89.38 247 THR A N 1
ATOM 2051 C CA . THR A 1 247 ? 26.786 25.669 -21.449 1.00 89.38 247 THR A CA 1
ATOM 2052 C C . THR A 1 247 ? 28.091 26.301 -20.994 1.00 89.38 247 THR A C 1
ATOM 2054 O O . THR A 1 247 ? 28.861 25.687 -20.260 1.00 89.38 247 THR A O 1
ATOM 2057 N N . ILE A 1 248 ? 28.340 27.532 -21.414 1.00 87.94 248 ILE A N 1
ATOM 2058 C CA . ILE A 1 248 ? 29.518 28.312 -21.044 1.00 87.94 248 ILE A CA 1
ATOM 2059 C C . ILE A 1 248 ? 29.098 29.346 -20.013 1.00 87.94 248 ILE A C 1
ATOM 2061 O O . ILE A 1 248 ? 28.175 30.111 -20.271 1.00 87.94 248 ILE A O 1
ATOM 2065 N N . ARG A 1 249 ? 29.775 29.390 -18.869 1.00 87.38 249 ARG A N 1
ATOM 2066 C CA . ARG A 1 249 ? 29.466 30.289 -17.757 1.00 87.38 249 ARG A CA 1
ATOM 2067 C C . ARG A 1 249 ? 30.556 31.335 -17.567 1.00 87.38 249 ARG A C 1
ATOM 2069 O O . ARG A 1 249 ? 31.727 30.992 -17.389 1.00 87.38 249 ARG A O 1
ATOM 2076 N N . PHE A 1 250 ? 30.144 32.599 -17.544 1.00 79.38 250 PHE A N 1
ATOM 2077 C CA . PHE A 1 250 ? 30.984 33.757 -17.256 1.00 79.38 250 PHE A CA 1
ATOM 2078 C C . PHE A 1 250 ? 30.545 34.410 -15.950 1.00 79.38 250 PHE A C 1
ATOM 2080 O O . PHE A 1 250 ? 29.411 34.872 -15.837 1.00 79.38 250 PHE A O 1
ATOM 2087 N N . ASN A 1 251 ? 31.453 34.494 -14.979 1.00 72.94 251 ASN A N 1
ATOM 2088 C CA . ASN A 1 251 ? 31.224 35.282 -13.769 1.00 72.94 251 ASN A CA 1
ATOM 2089 C C . ASN A 1 251 ? 31.465 36.773 -14.063 1.00 72.94 251 ASN A C 1
ATOM 2091 O O . ASN A 1 251 ? 32.413 37.116 -14.775 1.00 72.94 251 ASN A O 1
ATOM 2095 N N . GLY A 1 252 ? 30.634 37.657 -13.499 1.00 61.31 252 GLY A N 1
ATOM 2096 C CA . GLY A 1 252 ? 30.600 39.091 -13.821 1.00 61.31 252 GLY A CA 1
ATOM 2097 C C . GLY A 1 252 ? 31.923 39.865 -13.695 1.00 61.31 252 GLY A C 1
ATOM 2098 O O . GLY A 1 252 ? 32.097 40.877 -14.373 1.00 61.31 252 GLY A O 1
ATOM 2099 N N . ASP A 1 253 ? 32.886 39.384 -12.901 1.00 63.00 253 ASP A N 1
ATOM 2100 C CA . ASP A 1 253 ? 34.192 40.039 -12.717 1.00 63.00 253 ASP A CA 1
ATOM 2101 C C . ASP A 1 253 ? 35.158 39.840 -13.897 1.00 63.00 253 ASP A C 1
ATOM 2103 O O . ASP A 1 253 ? 36.011 40.692 -14.149 1.00 63.00 253 ASP A O 1
ATOM 2107 N N . LEU A 1 254 ? 35.013 38.754 -14.667 1.00 58.50 254 LEU A N 1
ATOM 2108 C CA . LEU A 1 254 ? 35.867 38.480 -15.831 1.00 58.50 254 LEU A CA 1
ATOM 2109 C C . LEU A 1 254 ? 35.595 39.445 -16.981 1.00 58.50 254 LEU A C 1
ATOM 2111 O O . LEU A 1 254 ? 36.494 39.765 -17.743 1.00 58.50 254 LEU A O 1
ATOM 2115 N N . ILE A 1 255 ? 34.371 39.947 -17.095 1.00 57.34 255 ILE A N 1
ATOM 2116 C CA . ILE A 1 255 ? 33.824 40.610 -18.285 1.00 57.34 255 ILE A CA 1
ATOM 2117 C C . ILE A 1 255 ? 34.474 41.981 -18.569 1.00 57.34 255 ILE A C 1
ATOM 2119 O O . ILE A 1 255 ? 34.426 42.460 -19.699 1.00 57.34 255 ILE A O 1
ATOM 2123 N N . LYS A 1 256 ? 35.164 42.583 -17.590 1.00 56.03 256 LYS A N 1
ATOM 2124 C CA . LYS A 1 256 ? 35.707 43.952 -17.680 1.00 56.03 256 LYS A CA 1
ATOM 2125 C C . LYS A 1 256 ? 37.120 44.077 -18.278 1.00 56.03 256 LYS A C 1
ATOM 2127 O O . LYS A 1 256 ? 37.531 45.196 -18.568 1.00 56.03 256 LYS A O 1
ATOM 2132 N N . ASN A 1 257 ? 37.855 42.980 -18.491 1.00 55.06 257 ASN A N 1
ATOM 2133 C CA . ASN A 1 257 ? 39.254 43.005 -18.950 1.00 55.06 257 ASN A CA 1
ATOM 2134 C C . ASN A 1 257 ? 39.426 42.296 -20.311 1.00 55.06 257 ASN A C 1
ATOM 2136 O O . ASN A 1 257 ? 39.708 41.107 -20.337 1.00 55.06 257 ASN A O 1
ATOM 2140 N N . GLU A 1 258 ? 39.244 43.007 -21.433 1.00 55.88 258 GLU A N 1
ATOM 2141 C CA . GLU A 1 258 ? 39.644 42.634 -22.816 1.00 55.88 258 GLU A CA 1
ATOM 2142 C C . GLU A 1 258 ? 39.828 41.116 -23.117 1.00 55.88 258 GLU A C 1
ATOM 2144 O O . GLU A 1 258 ? 40.920 40.627 -23.415 1.00 55.88 258 GLU A O 1
ATOM 2149 N N . ASN A 1 259 ? 38.727 40.356 -23.085 1.00 66.88 259 ASN A N 1
ATOM 2150 C CA . ASN A 1 259 ? 38.702 38.883 -23.154 1.00 66.88 259 ASN A CA 1
ATOM 2151 C C . ASN A 1 259 ? 38.745 38.268 -24.561 1.00 66.88 259 ASN A C 1
ATOM 2153 O O . ASN A 1 259 ? 38.398 37.095 -24.726 1.00 66.88 259 ASN A O 1
ATOM 2157 N N . GLN A 1 260 ? 39.168 39.007 -25.587 1.00 72.25 260 GLN A N 1
ATOM 2158 C CA . GLN A 1 260 ? 39.112 38.525 -26.972 1.00 72.25 260 GLN A CA 1
ATOM 2159 C C . GLN A 1 260 ? 39.828 37.170 -27.145 1.00 72.25 260 GLN A C 1
ATOM 2161 O O . GLN A 1 260 ? 39.308 36.273 -27.803 1.00 72.25 260 GLN A O 1
ATOM 2166 N N . LYS A 1 261 ? 40.967 36.970 -26.466 1.00 74.12 261 LYS A N 1
ATOM 2167 C CA . LYS A 1 261 ? 41.716 35.700 -26.490 1.00 74.12 261 LYS A CA 1
ATOM 2168 C C . LYS A 1 261 ? 40.951 34.526 -25.870 1.00 74.12 261 LYS A C 1
ATOM 2170 O O . LYS A 1 261 ? 41.102 33.398 -26.328 1.00 74.12 261 LYS A O 1
ATOM 2175 N N . ILE A 1 262 ? 40.148 34.775 -24.833 1.00 77.06 262 ILE A N 1
ATOM 2176 C CA . ILE A 1 262 ? 39.333 33.742 -24.178 1.00 77.06 262 ILE A CA 1
ATOM 2177 C C . ILE A 1 262 ? 38.176 33.350 -25.098 1.00 77.06 262 ILE A C 1
ATOM 2179 O O . ILE A 1 262 ? 37.934 32.164 -25.300 1.00 77.06 262 ILE A O 1
ATOM 2183 N N . ILE A 1 263 ? 37.511 34.329 -25.717 1.00 79.88 263 ILE A N 1
ATOM 2184 C CA . ILE A 1 263 ? 36.433 34.078 -26.683 1.00 79.88 263 ILE A CA 1
ATOM 2185 C C . ILE A 1 263 ? 36.970 33.325 -27.905 1.00 79.88 263 ILE A C 1
ATOM 2187 O O . ILE A 1 263 ? 36.369 32.342 -28.327 1.00 79.88 263 ILE A O 1
ATOM 2191 N N . GLU A 1 264 ? 38.132 33.713 -28.434 1.00 81.25 264 GLU A N 1
ATOM 2192 C CA . GLU A 1 264 ? 38.797 32.991 -29.526 1.00 81.25 264 GLU A CA 1
ATOM 2193 C C . GLU A 1 264 ? 39.138 31.545 -29.134 1.00 81.25 264 GLU A C 1
ATOM 2195 O O . GLU A 1 264 ? 38.872 30.629 -29.911 1.00 81.25 264 GLU A O 1
ATOM 2200 N N . ALA A 1 265 ? 39.653 31.313 -27.921 1.00 81.19 265 ALA A N 1
ATOM 2201 C CA . ALA A 1 265 ? 39.939 29.967 -27.422 1.00 81.19 265 ALA A CA 1
ATOM 2202 C C . ALA A 1 265 ? 38.665 29.119 -27.252 1.00 81.19 265 ALA A C 1
ATOM 2204 O O . ALA A 1 265 ? 38.660 27.936 -27.595 1.00 81.19 265 ALA A O 1
ATOM 2205 N N . ILE A 1 266 ? 37.573 29.718 -26.770 1.00 82.94 266 ILE A N 1
ATOM 2206 C CA . ILE A 1 266 ? 36.262 29.066 -26.670 1.00 82.94 266 ILE A CA 1
ATOM 2207 C C . ILE A 1 266 ? 35.760 28.671 -28.053 1.00 82.94 266 ILE A C 1
ATOM 2209 O O . ILE A 1 266 ? 35.360 27.527 -28.252 1.00 82.94 266 ILE A O 1
ATOM 2213 N N . ILE A 1 267 ? 35.783 29.601 -29.007 1.00 84.81 267 ILE A N 1
ATOM 2214 C CA . ILE A 1 267 ? 35.293 29.356 -30.363 1.00 84.81 267 ILE A CA 1
ATOM 2215 C C . ILE A 1 267 ? 36.130 28.268 -31.023 1.00 84.81 267 ILE A C 1
ATOM 2217 O O . ILE A 1 267 ? 35.553 27.326 -31.551 1.00 84.81 267 ILE A O 1
ATOM 2221 N N . GLN A 1 268 ? 37.459 28.309 -30.905 1.00 85.38 268 GLN A N 1
ATOM 2222 C CA . GLN A 1 268 ? 38.327 27.232 -31.391 1.00 85.38 268 GLN A CA 1
ATOM 2223 C C . GLN A 1 268 ? 38.000 25.886 -30.738 1.00 85.38 268 GLN A C 1
ATOM 2225 O O . GLN A 1 268 ? 37.955 24.868 -31.423 1.00 85.38 268 GLN A O 1
ATOM 2230 N N . LYS A 1 269 ? 37.726 25.853 -29.428 1.00 85.44 269 LYS A N 1
ATOM 2231 C CA . LYS A 1 269 ? 37.328 24.616 -28.746 1.00 85.44 269 LYS A CA 1
ATOM 2232 C C . LYS A 1 269 ? 35.983 24.093 -29.267 1.00 85.44 269 LYS A C 1
ATOM 2234 O O . LYS A 1 269 ? 35.874 22.902 -29.550 1.00 85.44 269 LYS A O 1
ATOM 2239 N N . ILE A 1 270 ? 34.999 24.973 -29.471 1.00 85.88 270 ILE A N 1
ATOM 2240 C CA . ILE A 1 270 ? 33.706 24.632 -30.088 1.00 85.88 270 ILE A CA 1
ATOM 2241 C C . ILE A 1 270 ? 33.897 24.132 -31.522 1.00 85.88 270 ILE A C 1
ATOM 2243 O O . ILE A 1 270 ? 33.290 23.136 -31.902 1.00 85.88 270 ILE A O 1
ATOM 2247 N N . GLU A 1 271 ? 34.745 24.778 -32.321 1.00 85.19 271 GLU A N 1
ATOM 2248 C CA . GLU A 1 271 ? 35.066 24.336 -33.678 1.00 85.19 271 GLU A CA 1
ATOM 2249 C C . GLU A 1 271 ? 35.671 22.935 -33.665 1.00 85.19 271 GLU A C 1
ATOM 2251 O O . GLU A 1 271 ? 35.182 22.055 -34.363 1.00 85.19 271 GLU A O 1
ATOM 2256 N N . ILE A 1 272 ? 36.683 22.690 -32.832 1.00 83.88 272 ILE A N 1
ATOM 2257 C CA . ILE A 1 272 ? 37.346 21.384 -32.748 1.00 83.88 272 ILE A CA 1
ATOM 2258 C C . ILE A 1 272 ? 36.359 20.292 -32.324 1.00 83.88 272 ILE A C 1
ATOM 2260 O O . ILE A 1 272 ? 36.390 19.195 -32.887 1.00 83.88 272 ILE A O 1
ATOM 2264 N N . GLN A 1 273 ? 35.488 20.590 -31.360 1.00 81.62 273 GLN A N 1
ATOM 2265 C CA . GLN A 1 273 ? 34.553 19.622 -30.795 1.00 81.62 273 GLN A CA 1
ATOM 2266 C C . GLN A 1 273 ? 33.327 19.371 -31.679 1.00 81.62 273 GLN A C 1
ATOM 2268 O O . GLN A 1 273 ? 32.873 18.234 -31.776 1.00 81.62 273 GLN A O 1
ATOM 2273 N N . TYR A 1 274 ? 32.802 20.403 -32.344 1.00 82.19 274 TYR A N 1
ATOM 2274 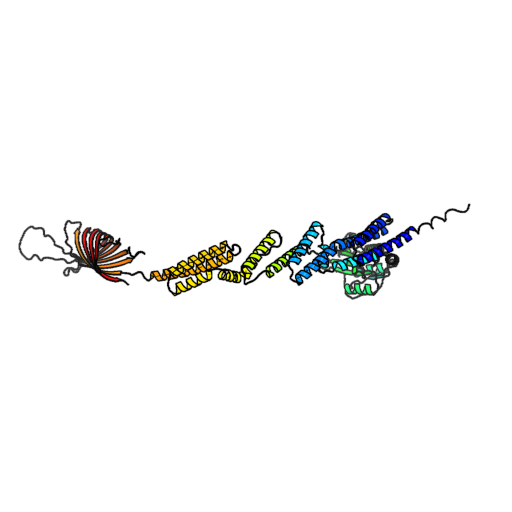C CA . TYR A 1 274 ? 31.539 20.336 -33.085 1.00 82.19 274 TYR A CA 1
ATOM 2275 C C . TYR A 1 274 ? 31.697 20.456 -34.610 1.00 82.19 274 TYR A C 1
ATOM 2277 O O . TYR A 1 274 ? 30.698 20.407 -35.326 1.00 82.19 274 TYR A O 1
ATOM 2285 N N . GLN A 1 275 ? 32.917 20.523 -35.157 1.00 77.69 275 GLN A N 1
ATOM 2286 C CA . GLN A 1 275 ? 33.153 20.414 -36.611 1.00 77.69 275 GLN A CA 1
ATOM 2287 C C . GLN A 1 275 ? 32.619 19.102 -37.204 1.00 77.69 275 GLN A C 1
ATOM 2289 O O . GLN A 1 275 ? 32.141 19.083 -38.335 1.00 77.69 275 GLN A O 1
ATOM 2294 N N . SER A 1 276 ? 32.681 18.010 -36.439 1.00 73.44 276 SER A N 1
ATOM 2295 C CA . SER A 1 276 ? 32.183 16.681 -36.807 1.00 73.44 276 SER A CA 1
ATOM 2296 C C . SER A 1 276 ? 30.848 16.357 -36.132 1.00 73.44 276 SER A C 1
ATOM 2298 O O . SER A 1 276 ? 30.455 15.192 -36.077 1.00 73.44 276 SER A O 1
ATOM 2300 N N . PHE A 1 277 ? 30.148 17.372 -35.616 1.00 81.56 277 PHE A N 1
ATOM 2301 C CA . PHE A 1 277 ? 28.849 17.217 -34.973 1.00 81.56 277 PHE A CA 1
ATOM 2302 C C . PHE A 1 277 ? 27.831 16.586 -35.924 1.00 81.56 277 PHE A C 1
ATOM 2304 O O . PHE A 1 277 ? 27.736 16.958 -37.096 1.00 81.56 277 PHE A O 1
ATOM 2311 N N . SER A 1 278 ? 27.005 15.685 -35.403 1.00 79.75 278 SER A N 1
ATOM 2312 C CA . SER A 1 278 ? 25.816 15.203 -36.094 1.00 79.75 278 SER A CA 1
ATOM 2313 C C . SER A 1 278 ? 24.634 15.178 -35.140 1.00 79.75 278 SER A C 1
ATOM 2315 O O . SER A 1 278 ? 24.742 14.627 -34.046 1.00 79.75 278 SER A O 1
ATOM 2317 N N . SER A 1 279 ? 23.497 15.720 -35.583 1.00 71.62 279 SER A N 1
ATOM 2318 C CA . SER A 1 279 ? 22.215 15.602 -34.874 1.00 71.62 279 SER A CA 1
ATOM 2319 C C . SER A 1 279 ? 21.649 14.177 -34.920 1.00 71.62 279 SER A C 1
ATOM 2321 O O . SER A 1 279 ? 20.653 13.884 -34.264 1.00 71.62 279 SER A O 1
ATOM 2323 N N . LEU A 1 280 ? 22.276 13.286 -35.698 1.00 68.25 280 LEU A N 1
ATOM 2324 C CA . LEU A 1 280 ? 21.942 11.866 -35.758 1.00 68.25 280 LEU A CA 1
ATOM 2325 C C . LEU A 1 280 ? 22.553 11.076 -34.582 1.00 68.25 280 LEU A C 1
ATOM 2327 O O . LEU A 1 280 ? 22.113 9.964 -34.308 1.00 68.25 280 LEU A O 1
ATOM 2331 N N . GLU A 1 281 ? 23.534 11.633 -33.861 1.00 66.19 281 GLU A N 1
ATOM 2332 C CA . GLU A 1 281 ? 24.204 10.969 -32.735 1.00 66.19 281 GLU A CA 1
ATOM 2333 C C . GLU A 1 281 ? 23.813 11.543 -31.366 1.00 66.19 281 GLU A C 1
ATOM 2335 O O . GLU A 1 281 ? 23.465 12.716 -31.211 1.00 66.19 281 GLU A O 1
ATOM 2340 N N . GLU A 1 282 ? 23.943 10.707 -30.333 1.00 66.75 282 GLU A N 1
ATOM 2341 C CA . GLU A 1 282 ? 23.929 11.170 -28.947 1.00 66.75 282 GLU A CA 1
ATOM 2342 C C . GLU A 1 282 ? 25.258 11.864 -28.635 1.00 66.75 282 GLU A C 1
ATOM 2344 O O . GLU A 1 282 ? 26.296 11.224 -28.509 1.00 66.75 282 GLU A O 1
ATOM 2349 N N . ASN A 1 283 ? 25.217 13.189 -28.506 1.00 69.06 283 ASN A N 1
ATOM 2350 C CA . ASN A 1 283 ? 26.387 13.989 -28.155 1.00 69.06 283 ASN A CA 1
ATOM 2351 C C . ASN A 1 283 ? 26.437 14.230 -26.644 1.00 69.06 283 ASN A C 1
ATOM 2353 O O . ASN A 1 283 ? 25.399 14.475 -26.024 1.00 69.06 283 ASN A O 1
ATOM 2357 N N . ASP A 1 284 ? 27.629 14.180 -26.058 1.00 70.00 284 ASP A N 1
ATOM 2358 C CA . ASP A 1 284 ? 27.841 14.536 -24.657 1.00 70.00 284 ASP A CA 1
ATOM 2359 C C . ASP A 1 284 ? 27.516 16.019 -24.407 1.00 70.00 284 ASP A C 1
ATOM 2361 O O . ASP A 1 284 ? 27.722 16.874 -25.274 1.00 70.00 284 ASP A O 1
ATOM 2365 N N . SER A 1 285 ? 27.002 16.306 -23.211 1.00 78.75 285 SER A N 1
ATOM 2366 C CA . SER A 1 285 ? 26.716 17.663 -22.748 1.00 78.75 285 SER A CA 1
ATOM 2367 C C . SER A 1 285 ? 27.839 18.130 -21.823 1.00 78.75 285 SER A C 1
ATOM 2369 O O . SER A 1 285 ? 28.273 17.372 -20.957 1.00 78.75 285 SER A O 1
ATOM 2371 N N . PHE A 1 286 ? 28.310 19.364 -21.980 1.00 81.69 286 PHE A N 1
ATOM 2372 C CA . PHE A 1 286 ? 29.409 19.910 -21.177 1.00 81.69 286 PHE A CA 1
ATOM 2373 C C . PHE A 1 286 ? 29.038 21.244 -20.540 1.00 81.69 286 PHE A C 1
ATOM 2375 O O . PHE A 1 286 ? 28.350 22.069 -21.142 1.00 81.69 286 PHE A O 1
ATOM 2382 N N . VAL A 1 287 ? 29.543 21.478 -19.332 1.00 86.06 287 VAL A N 1
ATOM 2383 C CA . VAL A 1 287 ? 29.527 22.788 -18.686 1.00 86.06 287 VAL A CA 1
ATOM 2384 C C . VAL A 1 287 ? 30.956 23.298 -18.603 1.00 86.06 287 VAL A C 1
ATOM 2386 O O . VAL A 1 287 ? 31.844 22.638 -18.065 1.00 86.06 287 VAL A O 1
ATOM 2389 N N . TRP A 1 288 ? 31.178 24.481 -19.159 1.00 87.12 288 TRP A N 1
ATOM 2390 C CA . TRP A 1 288 ? 32.463 25.156 -19.177 1.00 87.12 288 TRP A CA 1
ATOM 2391 C C . TRP A 1 288 ? 32.387 26.401 -18.314 1.00 87.12 288 TRP A C 1
ATOM 2393 O O . TRP A 1 288 ? 31.693 27.356 -18.658 1.00 87.12 288 TRP A O 1
ATOM 2403 N N . THR A 1 289 ? 33.106 26.396 -17.200 1.00 81.50 289 THR A N 1
ATOM 2404 C CA . THR A 1 289 ? 33.125 27.519 -16.262 1.00 81.50 289 THR A CA 1
ATOM 2405 C C . THR A 1 289 ? 34.491 28.180 -16.305 1.00 81.50 289 THR A C 1
ATOM 2407 O O . THR A 1 289 ? 35.504 27.534 -16.039 1.00 81.50 289 THR A O 1
ATOM 2410 N N . PHE A 1 290 ? 34.523 29.468 -16.639 1.00 73.56 290 PHE A N 1
ATOM 2411 C CA . PHE A 1 290 ? 35.748 30.259 -16.581 1.00 73.56 290 PHE A CA 1
ATOM 2412 C C . PHE A 1 290 ? 35.875 30.901 -15.202 1.00 73.56 290 PHE A C 1
ATOM 2414 O O . PHE A 1 290 ? 34.992 31.645 -14.769 1.00 73.56 290 PHE A O 1
ATOM 2421 N N . GLN A 1 291 ? 36.969 30.594 -14.505 1.00 67.31 291 GLN A N 1
ATOM 2422 C CA . GLN A 1 291 ? 37.299 31.217 -13.225 1.00 67.31 291 GLN A CA 1
ATOM 2423 C C . GLN A 1 291 ? 38.012 32.558 -13.431 1.00 67.31 291 GLN A C 1
ATOM 2425 O O . GLN A 1 291 ? 38.518 32.852 -14.513 1.00 67.31 291 GLN A O 1
ATOM 2430 N N . SER A 1 292 ? 38.040 33.395 -12.391 1.00 62.81 292 SER A N 1
ATOM 2431 C CA . SER A 1 292 ? 38.591 34.761 -12.418 1.00 62.81 292 SER A CA 1
ATOM 2432 C C . SER A 1 292 ? 40.074 34.855 -12.809 1.00 62.81 292 SER A C 1
ATOM 2434 O O . SER A 1 292 ? 40.546 35.935 -13.147 1.00 62.81 292 SER A O 1
ATOM 2436 N N . ASP A 1 293 ? 40.808 33.744 -12.766 1.00 62.62 293 ASP A N 1
ATOM 2437 C CA . ASP A 1 293 ? 42.207 33.611 -13.187 1.00 62.62 293 ASP A CA 1
ATOM 2438 C C . ASP A 1 293 ? 42.376 33.215 -14.672 1.00 62.62 293 ASP A C 1
ATOM 2440 O O . ASP A 1 293 ? 43.502 33.102 -15.158 1.00 62.62 293 ASP A O 1
ATOM 2444 N N . GLY A 1 294 ? 41.273 33.023 -15.404 1.00 63.28 294 GLY A N 1
ATOM 2445 C CA . GLY A 1 294 ? 41.259 32.609 -16.808 1.00 63.28 294 GLY A CA 1
ATOM 2446 C C . GLY A 1 294 ? 41.349 31.094 -17.027 1.00 63.28 294 GLY A C 1
ATOM 2447 O O . GLY A 1 294 ? 41.411 30.659 -18.179 1.00 63.28 294 GLY A O 1
ATOM 2448 N N . VAL A 1 295 ? 41.342 30.279 -15.965 1.00 70.62 295 VAL A N 1
ATOM 2449 C CA . VAL A 1 295 ? 41.360 28.815 -16.076 1.00 70.62 295 VAL A CA 1
ATOM 2450 C C . VAL A 1 295 ? 39.964 28.290 -16.427 1.00 70.62 295 VAL A C 1
ATOM 2452 O O . VAL A 1 295 ? 38.961 28.642 -15.801 1.00 70.62 295 VAL A O 1
ATOM 2455 N N . LEU A 1 296 ? 39.904 27.422 -17.443 1.00 74.75 296 LEU A N 1
ATOM 2456 C CA . LEU A 1 296 ? 38.691 26.726 -17.866 1.00 74.75 296 LEU A CA 1
ATOM 2457 C C . LEU A 1 296 ? 38.498 25.449 -17.044 1.00 74.75 296 LEU A C 1
ATOM 2459 O O . LEU A 1 296 ? 39.304 24.524 -17.140 1.00 74.75 296 LEU A O 1
ATOM 2463 N N . GLN A 1 297 ? 37.397 25.371 -16.301 1.00 80.69 297 GLN A N 1
ATOM 2464 C CA . GLN A 1 297 ? 36.907 24.118 -15.735 1.00 80.69 297 GLN A CA 1
ATOM 2465 C C . GLN A 1 297 ? 35.884 23.490 -16.676 1.00 80.69 297 GLN A C 1
ATOM 2467 O O . GLN A 1 297 ? 34.918 24.136 -17.083 1.00 80.69 297 GLN A O 1
ATOM 2472 N N . GLU A 1 298 ? 36.113 22.227 -17.023 1.00 81.56 298 GLU A N 1
ATOM 2473 C CA . GLU A 1 298 ? 35.224 21.431 -17.858 1.00 81.56 298 GLU A CA 1
ATOM 2474 C C . GLU A 1 298 ? 34.594 20.321 -17.029 1.00 81.56 298 GLU A C 1
ATOM 2476 O O . GLU A 1 298 ? 35.282 19.440 -16.515 1.00 81.56 298 GLU A O 1
ATOM 2481 N N . GLU A 1 299 ? 33.272 20.359 -16.934 1.00 82.50 299 GLU A N 1
ATOM 2482 C CA . GLU A 1 299 ? 32.476 19.320 -16.304 1.00 82.50 299 GLU A CA 1
ATOM 2483 C C . GLU A 1 299 ? 31.644 18.638 -17.385 1.00 82.50 299 GLU A C 1
ATOM 2485 O O . GLU A 1 299 ? 30.827 19.273 -18.061 1.00 82.50 299 GLU A O 1
ATOM 2490 N N . LYS A 1 300 ? 31.854 17.330 -17.571 1.00 76.44 300 LYS A N 1
ATOM 2491 C CA . LYS A 1 300 ? 30.937 16.526 -18.374 1.00 76.44 300 LYS A CA 1
ATOM 2492 C C . LYS A 1 300 ? 29.619 16.472 -17.615 1.00 76.44 300 LYS A C 1
ATOM 2494 O O . LYS A 1 300 ? 29.550 15.914 -16.523 1.00 76.44 300 LYS A O 1
ATOM 2499 N N . GLN A 1 301 ? 28.582 17.061 -18.191 1.00 64.69 301 GLN A N 1
ATOM 2500 C CA . GLN A 1 301 ? 27.246 16.941 -17.652 1.00 64.69 301 GLN A CA 1
ATOM 2501 C C . GLN A 1 301 ? 26.800 15.516 -17.963 1.00 64.69 301 GLN A C 1
ATOM 2503 O O . GLN A 1 301 ? 26.584 15.166 -19.129 1.00 64.69 301 GLN A O 1
ATOM 2508 N N . GLU A 1 302 ? 26.714 14.665 -16.936 1.00 52.56 302 GLU A N 1
ATOM 2509 C CA . GLU A 1 302 ? 25.990 13.411 -17.094 1.00 52.56 302 GLU A CA 1
ATOM 2510 C C . GLU A 1 302 ? 24.621 13.801 -17.649 1.00 52.56 302 GLU A C 1
ATOM 2512 O O . GLU A 1 302 ? 23.932 14.653 -17.077 1.00 52.56 302 GLU A O 1
ATOM 2517 N N . SER A 1 303 ? 24.271 13.252 -18.826 1.00 45.97 303 SER A N 1
ATOM 2518 C CA . SER A 1 303 ? 22.881 13.314 -19.285 1.00 45.97 303 SER A CA 1
ATOM 2519 C C . SER A 1 303 ? 22.075 12.928 -18.063 1.00 45.97 303 SER A C 1
ATOM 2521 O O . SER A 1 303 ? 22.483 11.926 -17.461 1.00 45.97 303 SER A O 1
ATOM 2523 N N . PRO A 1 304 ? 21.055 13.709 -17.645 1.00 40.22 304 PRO A N 1
ATOM 2524 C CA . PRO A 1 304 ? 20.256 13.297 -16.512 1.00 40.22 304 PRO A CA 1
ATOM 2525 C C . PRO A 1 304 ? 19.967 11.834 -16.791 1.00 40.22 304 PRO A C 1
ATOM 2527 O O . PRO A 1 304 ? 19.394 11.511 -17.842 1.00 40.22 304 PRO A O 1
ATOM 2530 N N . LYS A 1 305 ? 20.467 10.935 -15.921 1.00 40.97 305 LYS A N 1
ATOM 2531 C CA . LYS A 1 305 ? 19.854 9.617 -15.839 1.00 40.97 305 LYS A CA 1
ATOM 2532 C C . LYS A 1 305 ? 18.386 9.984 -15.826 1.00 40.97 305 LYS A C 1
ATOM 2534 O O . LYS A 1 305 ? 18.041 10.953 -15.142 1.00 40.97 305 LYS A O 1
ATOM 2539 N N . GLU A 1 306 ? 17.578 9.396 -16.703 1.00 41.97 306 GLU A N 1
ATOM 2540 C CA . GLU A 1 306 ? 16.139 9.543 -16.552 1.00 41.97 306 GLU A CA 1
ATOM 2541 C C . GLU A 1 306 ? 15.874 8.993 -15.142 1.00 41.97 306 GLU A C 1
ATOM 2543 O O . GLU A 1 306 ? 15.699 7.797 -14.943 1.00 41.97 306 GLU A O 1
ATOM 2548 N N . GLU A 1 307 ? 16.022 9.857 -14.137 1.00 34.81 307 GLU A N 1
ATOM 2549 C CA . GLU A 1 307 ? 15.651 9.687 -12.762 1.00 34.81 307 GLU A CA 1
ATOM 2550 C C . GLU A 1 307 ? 14.155 9.797 -12.915 1.00 34.81 307 GLU A C 1
ATOM 2552 O O . GLU A 1 307 ? 13.542 10.859 -12.799 1.00 34.81 307 GLU A O 1
ATOM 2557 N N . PHE A 1 308 ? 13.575 8.676 -13.329 1.00 40.75 308 PHE A N 1
ATOM 2558 C CA . PHE A 1 308 ? 12.223 8.341 -12.983 1.00 40.75 308 PHE A CA 1
ATOM 2559 C C . PHE A 1 308 ? 12.242 8.324 -11.455 1.00 40.75 308 PHE A C 1
ATOM 2561 O O . PHE A 1 308 ? 12.556 7.315 -10.835 1.00 40.75 308 PHE A O 1
ATOM 2568 N N . SER A 1 309 ? 12.088 9.515 -10.873 1.00 37.31 309 SER A N 1
ATOM 2569 C CA . SER A 1 309 ? 12.130 9.744 -9.443 1.00 37.31 309 SER A CA 1
ATOM 2570 C C . SER A 1 309 ? 11.090 8.840 -8.792 1.00 37.31 309 SER A C 1
ATOM 2572 O O . SER A 1 309 ? 9.945 8.781 -9.243 1.00 37.31 309 SER A O 1
ATOM 2574 N N . ASP A 1 310 ? 11.559 8.092 -7.794 1.00 48.38 310 ASP A N 1
ATOM 2575 C CA . ASP A 1 310 ? 10.959 6.900 -7.193 1.00 48.38 310 ASP A CA 1
ATOM 2576 C C . ASP A 1 310 ? 9.430 6.921 -7.048 1.00 48.38 310 ASP A C 1
ATOM 2578 O O . ASP A 1 310 ? 8.869 7.717 -6.288 1.00 48.38 310 ASP A O 1
ATOM 2582 N N . PRO A 1 311 ? 8.768 5.903 -7.623 1.00 55.81 311 PRO A N 1
ATOM 2583 C CA . PRO A 1 311 ? 7.862 5.094 -6.818 1.00 55.81 311 PRO A CA 1
ATOM 2584 C C . PRO A 1 311 ? 8.442 3.688 -6.668 1.00 55.81 311 PRO A C 1
ATOM 2586 O O . PRO A 1 311 ? 8.654 2.966 -7.641 1.00 55.81 311 PRO A O 1
ATOM 2589 N N . ASN A 1 312 ? 8.670 3.291 -5.419 1.00 74.94 312 ASN A N 1
ATOM 2590 C CA . ASN A 1 312 ? 9.166 1.967 -5.072 1.00 74.94 312 ASN A CA 1
ATOM 2591 C C . ASN A 1 312 ? 8.157 0.898 -5.530 1.00 74.94 312 ASN A C 1
ATOM 2593 O O . ASN A 1 312 ? 7.065 0.782 -4.967 1.00 74.94 312 ASN A O 1
ATOM 2597 N N . TRP A 1 313 ? 8.532 0.096 -6.531 1.00 80.31 313 TRP A N 1
ATOM 2598 C CA . TRP A 1 313 ? 7.704 -0.986 -7.077 1.00 80.31 313 TRP A CA 1
ATOM 2599 C C . TRP A 1 313 ? 7.194 -1.950 -5.992 1.00 80.31 313 TRP A C 1
ATOM 2601 O O . TRP A 1 313 ? 6.058 -2.418 -6.054 1.00 80.31 313 TRP A O 1
ATOM 2611 N N . ARG A 1 314 ? 7.991 -2.190 -4.942 1.00 82.12 314 ARG A N 1
ATOM 2612 C CA . ARG A 1 314 ? 7.578 -3.037 -3.813 1.00 82.12 314 ARG A CA 1
ATOM 2613 C C . ARG A 1 314 ? 6.441 -2.408 -3.020 1.00 82.12 314 ARG A C 1
ATOM 2615 O O . ARG A 1 314 ? 5.491 -3.103 -2.691 1.00 82.12 314 ARG A O 1
ATOM 2622 N N . ALA A 1 315 ? 6.504 -1.098 -2.783 1.00 84.00 315 ALA A N 1
ATOM 2623 C CA . ALA A 1 315 ? 5.440 -0.379 -2.089 1.00 84.00 315 ALA A CA 1
ATOM 2624 C C . ALA A 1 315 ? 4.127 -0.404 -2.888 1.00 84.00 315 ALA A C 1
ATOM 2626 O O . ALA A 1 315 ? 3.055 -0.525 -2.302 1.00 84.00 315 ALA A O 1
ATOM 2627 N N . TYR A 1 316 ? 4.204 -0.345 -4.222 1.00 86.31 316 TYR A N 1
ATOM 2628 C CA . TYR A 1 316 ? 3.032 -0.529 -5.080 1.00 86.31 316 TYR A CA 1
ATOM 2629 C C . TYR A 1 316 ? 2.425 -1.927 -4.936 1.00 86.31 316 TYR A C 1
ATOM 2631 O O . TYR A 1 316 ? 1.216 -2.036 -4.743 1.00 86.31 316 TYR A O 1
ATOM 2639 N N . LEU A 1 317 ? 3.241 -2.986 -4.995 1.00 89.19 317 LEU A N 1
ATOM 2640 C CA . LEU A 1 317 ? 2.751 -4.356 -4.822 1.00 89.19 317 LEU A CA 1
ATOM 2641 C C . LEU A 1 317 ? 2.163 -4.579 -3.427 1.00 89.19 317 LEU A C 1
ATOM 2643 O O . LEU A 1 317 ? 1.061 -5.107 -3.322 1.00 89.19 317 LEU A O 1
ATOM 2647 N N . ASP A 1 318 ? 2.841 -4.121 -2.373 1.00 90.19 318 ASP A N 1
ATOM 2648 C CA . ASP A 1 318 ? 2.337 -4.200 -0.998 1.00 90.19 318 ASP A CA 1
ATOM 2649 C C . ASP A 1 318 ? 0.985 -3.505 -0.863 1.00 90.19 318 ASP A C 1
ATOM 2651 O O . ASP A 1 318 ? 0.060 -4.047 -0.257 1.00 90.19 318 ASP A O 1
ATOM 2655 N N . ARG A 1 319 ? 0.842 -2.326 -1.478 1.00 91.81 319 ARG A N 1
ATOM 2656 C CA . ARG A 1 319 ? -0.418 -1.592 -1.469 1.00 91.81 319 ARG A CA 1
ATOM 2657 C C . ARG A 1 319 ? -1.515 -2.328 -2.230 1.00 91.81 319 ARG A C 1
ATOM 2659 O O . ARG A 1 319 ? -2.636 -2.388 -1.745 1.00 91.81 319 ARG A O 1
ATOM 2666 N N . LYS A 1 320 ? -1.200 -2.920 -3.384 1.00 93.38 320 LYS A N 1
ATOM 2667 C CA . LYS A 1 320 ? -2.156 -3.706 -4.171 1.00 93.38 320 LYS A CA 1
ATOM 2668 C C . LYS A 1 320 ? -2.610 -4.976 -3.460 1.00 93.38 320 LYS A C 1
ATOM 2670 O O . LYS A 1 320 ? -3.796 -5.281 -3.509 1.00 93.38 320 LYS A O 1
ATOM 2675 N N . ILE A 1 321 ? -1.703 -5.675 -2.782 1.00 94.94 321 ILE A N 1
ATOM 2676 C CA . ILE A 1 321 ? -2.031 -6.838 -1.948 1.00 94.94 321 ILE A CA 1
ATOM 2677 C C . ILE A 1 321 ? -2.971 -6.411 -0.815 1.00 94.94 321 ILE A C 1
ATOM 2679 O O . ILE A 1 321 ? -4.023 -7.015 -0.642 1.00 94.94 321 ILE A O 1
ATOM 2683 N N . TYR A 1 322 ? -2.631 -5.327 -0.110 1.00 95.50 322 TYR A N 1
ATOM 2684 C CA . TYR A 1 322 ? -3.461 -4.757 0.952 1.00 95.50 322 TYR A CA 1
ATOM 2685 C C . TYR A 1 322 ? -4.859 -4.353 0.462 1.00 95.50 322 TYR A C 1
ATOM 2687 O O . TYR A 1 322 ? -5.856 -4.745 1.059 1.00 95.50 322 TYR A O 1
ATOM 2695 N N . ASP A 1 323 ? -4.945 -3.578 -0.623 1.00 95.00 323 ASP A N 1
ATOM 2696 C CA . ASP A 1 323 ? -6.221 -3.058 -1.125 1.00 95.00 323 ASP A CA 1
ATOM 2697 C C . ASP A 1 323 ? -7.133 -4.200 -1.609 1.00 95.00 323 ASP A C 1
ATOM 2699 O O . ASP A 1 323 ? -8.335 -4.167 -1.357 1.00 95.00 323 ASP A O 1
ATOM 2703 N N . ASN A 1 324 ? -6.577 -5.225 -2.270 1.00 96.06 324 ASN A N 1
ATOM 2704 C CA . ASN A 1 324 ? -7.357 -6.394 -2.688 1.00 96.06 324 ASN A CA 1
ATOM 2705 C C . ASN A 1 324 ? -7.817 -7.233 -1.492 1.00 96.06 324 ASN A C 1
ATOM 2707 O O . ASN A 1 324 ? -8.958 -7.684 -1.497 1.00 96.06 324 ASN A O 1
ATOM 2711 N N . GLU A 1 325 ? -6.986 -7.398 -0.459 1.00 95.50 325 GLU A N 1
ATOM 2712 C CA . GLU A 1 325 ? -7.411 -8.107 0.751 1.00 95.50 325 GLU A CA 1
ATOM 2713 C C . GLU A 1 325 ? -8.548 -7.382 1.464 1.00 95.50 325 GLU A C 1
ATOM 2715 O O . GLU A 1 325 ? -9.569 -7.979 1.797 1.00 95.50 325 GLU A O 1
ATOM 2720 N N . TYR A 1 326 ? -8.408 -6.068 1.629 1.00 93.88 326 TYR A N 1
ATOM 2721 C CA . TYR A 1 326 ? -9.442 -5.233 2.223 1.00 93.88 326 TYR A CA 1
ATOM 2722 C C . TYR A 1 326 ? -10.775 -5.365 1.467 1.00 93.88 326 TYR A C 1
ATOM 2724 O O . TYR A 1 326 ? -11.823 -5.564 2.076 1.00 93.88 326 TYR A O 1
ATOM 2732 N N . LEU A 1 327 ? -10.741 -5.289 0.131 1.00 94.31 327 LEU A N 1
ATOM 2733 C CA . LEU A 1 327 ? -11.937 -5.406 -0.709 1.00 94.31 327 LEU A CA 1
ATOM 2734 C C . LEU A 1 327 ? -12.538 -6.820 -0.710 1.00 94.31 327 LEU A C 1
ATOM 2736 O O . LEU A 1 327 ? -13.761 -6.953 -0.759 1.00 94.31 327 LEU A O 1
ATOM 2740 N N . MET A 1 328 ? -11.702 -7.862 -0.647 1.00 94.12 328 MET A N 1
ATOM 2741 C CA . MET A 1 328 ? -12.146 -9.247 -0.483 1.00 94.12 328 MET A CA 1
ATOM 2742 C C . MET A 1 328 ? -12.918 -9.393 0.823 1.00 94.12 328 MET A C 1
ATOM 2744 O O . MET A 1 328 ? -14.065 -9.830 0.798 1.00 94.12 328 MET A O 1
ATOM 2748 N N . ILE A 1 329 ? -12.333 -8.960 1.939 1.00 92.50 329 ILE A N 1
ATOM 2749 C CA . ILE A 1 329 ? -12.962 -9.063 3.254 1.00 92.50 329 ILE A CA 1
ATOM 2750 C C . ILE A 1 329 ? -14.267 -8.261 3.306 1.00 92.50 329 ILE A C 1
ATOM 2752 O O . ILE A 1 329 ? -15.282 -8.789 3.748 1.00 92.50 329 ILE A O 1
ATOM 2756 N N . ASP A 1 330 ? -14.289 -7.028 2.787 1.00 89.75 330 ASP A N 1
ATOM 2757 C CA . ASP A 1 330 ? -15.510 -6.204 2.755 1.00 89.75 330 ASP A CA 1
ATOM 2758 C C . ASP A 1 330 ? -16.633 -6.851 1.918 1.00 89.75 330 ASP A C 1
ATOM 2760 O O . ASP A 1 330 ? -17.809 -6.661 2.211 1.00 89.75 330 ASP A O 1
ATOM 2764 N N . SER A 1 331 ? -16.285 -7.661 0.910 1.00 88.56 331 SER A N 1
ATOM 2765 C CA . SER A 1 331 ? -17.252 -8.405 0.088 1.00 88.56 331 SER A CA 1
ATOM 2766 C C . SER A 1 331 ? -17.808 -9.675 0.739 1.00 88.56 331 SER A C 1
ATOM 2768 O O . SER A 1 331 ? -18.856 -10.158 0.311 1.00 88.56 331 SER A O 1
ATOM 2770 N N . LEU A 1 332 ? -17.126 -10.204 1.759 1.00 84.50 332 LEU A N 1
ATOM 2771 C CA . LEU A 1 332 ? -17.578 -11.358 2.543 1.00 84.50 332 LEU A CA 1
ATOM 2772 C C . LEU A 1 332 ? -18.557 -10.961 3.656 1.00 84.50 332 LEU A C 1
ATOM 2774 O O . LEU A 1 332 ? -19.231 -11.825 4.215 1.00 84.50 332 LEU A O 1
ATOM 2778 N N . LEU A 1 333 ? -18.644 -9.668 3.982 1.00 88.50 333 LEU A N 1
ATOM 2779 C CA . LEU A 1 333 ? -19.486 -9.179 5.066 1.00 88.50 333 LEU A CA 1
ATOM 2780 C C . LEU A 1 333 ? -20.973 -9.281 4.716 1.00 88.50 333 LEU A C 1
ATOM 2782 O O . LEU A 1 333 ? -21.442 -8.714 3.727 1.00 88.50 333 LEU A O 1
ATOM 2786 N N . ASN A 1 334 ? -21.726 -9.936 5.597 1.00 88.69 334 ASN A N 1
ATOM 2787 C CA . ASN A 1 334 ? -23.179 -9.909 5.605 1.00 88.69 334 ASN A CA 1
ATOM 2788 C C . ASN A 1 334 ? -23.660 -9.179 6.876 1.00 88.69 334 ASN A C 1
ATOM 2790 O O . ASN A 1 334 ? -23.535 -9.726 7.970 1.00 88.69 334 ASN A O 1
ATOM 2794 N N . PRO A 1 335 ? -24.244 -7.971 6.763 1.00 86.12 335 PRO A N 1
ATOM 2795 C CA . PRO A 1 335 ? -24.699 -7.190 7.917 1.00 86.12 335 PRO A CA 1
ATOM 2796 C C . PRO A 1 335 ? -25.761 -7.876 8.786 1.00 86.12 335 PRO A C 1
ATOM 2798 O O . PRO A 1 335 ? -26.027 -7.405 9.884 1.00 86.12 335 PRO A O 1
ATOM 2801 N N . GLU A 1 336 ? -26.385 -8.946 8.294 1.00 87.25 336 GLU A N 1
ATOM 2802 C CA . GLU A 1 336 ? -27.416 -9.709 9.005 1.00 87.25 336 GLU A CA 1
ATOM 2803 C C . GLU A 1 336 ? -26.860 -10.952 9.725 1.00 87.25 336 GLU A C 1
ATOM 2805 O O . GLU A 1 336 ? -27.619 -11.673 10.367 1.00 87.25 336 GLU A O 1
ATOM 2810 N N . ASP A 1 337 ? -25.557 -11.231 9.612 1.00 89.56 337 ASP A N 1
ATOM 2811 C CA . ASP A 1 337 ? -24.946 -12.466 10.107 1.00 89.56 337 ASP A CA 1
ATOM 2812 C C . ASP A 1 337 ? -23.662 -12.193 10.901 1.00 89.56 337 ASP A C 1
ATOM 2814 O O . ASP A 1 337 ? -22.655 -11.733 10.354 1.00 89.56 337 ASP A O 1
ATOM 2818 N N . LEU A 1 338 ? -23.691 -12.520 12.196 1.00 89.00 338 LEU A N 1
ATOM 2819 C CA . LEU A 1 338 ? -22.566 -12.344 13.114 1.00 89.00 338 LEU A CA 1
ATOM 2820 C C . LEU A 1 338 ? -21.355 -13.196 12.709 1.00 89.00 338 LEU A C 1
ATOM 2822 O O . LEU A 1 338 ? -20.222 -12.715 12.793 1.00 89.00 338 LEU A O 1
ATOM 2826 N N . ASP A 1 339 ? -21.579 -14.415 12.210 1.00 89.44 339 ASP A N 1
ATOM 2827 C CA . ASP A 1 339 ? -20.496 -15.317 11.807 1.00 89.44 339 ASP A CA 1
ATOM 2828 C C . ASP A 1 339 ? -19.705 -14.735 10.630 1.00 89.44 339 ASP A C 1
ATOM 2830 O O . ASP A 1 339 ? -18.486 -14.908 10.544 1.00 89.44 339 ASP A O 1
ATOM 2834 N N . SER A 1 340 ? -20.360 -13.964 9.755 1.00 92.00 340 SER A N 1
ATOM 2835 C CA . SER A 1 340 ? -19.686 -13.276 8.651 1.00 92.00 340 SER A CA 1
ATOM 2836 C C . SER A 1 340 ? -18.646 -12.256 9.141 1.00 92.00 340 SER A C 1
ATOM 2838 O O . SER A 1 340 ? -17.549 -12.180 8.585 1.00 92.00 340 SER A O 1
ATOM 2840 N N . PHE A 1 341 ? -18.933 -11.530 10.229 1.00 91.62 341 PHE A N 1
ATOM 2841 C CA . PHE A 1 341 ? -17.993 -10.584 10.832 1.00 91.62 341 PHE A CA 1
ATOM 2842 C C . PHE A 1 341 ? -16.834 -11.294 11.528 1.00 91.62 341 PHE A C 1
ATOM 2844 O O . PHE A 1 341 ? -15.688 -10.866 11.408 1.00 91.62 341 PHE A O 1
ATOM 2851 N N . LEU A 1 342 ? -17.107 -12.392 12.232 1.00 89.75 342 LEU A N 1
ATOM 2852 C CA . LEU A 1 342 ? -16.069 -13.171 12.910 1.00 89.75 342 LEU A CA 1
ATOM 2853 C C . LEU A 1 342 ? -15.093 -13.791 11.909 1.00 89.75 342 LEU A C 1
ATOM 2855 O O . LEU A 1 342 ? -13.880 -13.710 12.109 1.00 89.75 342 LEU A O 1
ATOM 2859 N N . ASN A 1 343 ? -15.614 -14.331 10.805 1.00 91.06 343 ASN A N 1
ATOM 2860 C CA . ASN A 1 343 ? -14.799 -14.823 9.699 1.00 91.06 343 ASN A CA 1
ATOM 2861 C C . ASN A 1 343 ? -13.956 -13.691 9.093 1.00 91.06 343 ASN A C 1
ATOM 2863 O O . ASN A 1 343 ? -12.755 -13.860 8.902 1.00 91.06 343 ASN A O 1
ATOM 2867 N N . ALA A 1 344 ? -14.541 -12.508 8.875 1.00 92.31 344 ALA A N 1
ATOM 2868 C CA . ALA A 1 344 ? -13.803 -11.340 8.395 1.00 92.31 344 ALA A CA 1
ATOM 2869 C C . ALA A 1 344 ? -12.662 -10.925 9.343 1.00 92.31 344 ALA A C 1
ATOM 2871 O O . ALA A 1 344 ? -11.559 -10.640 8.879 1.00 92.31 344 ALA A O 1
ATOM 2872 N N . PHE A 1 345 ? -12.879 -10.918 10.663 1.00 91.81 345 PHE A N 1
ATOM 2873 C CA . PHE A 1 345 ? -11.821 -10.601 11.631 1.00 91.81 345 PHE A CA 1
ATOM 2874 C C . PHE A 1 345 ? -10.716 -11.658 11.661 1.00 91.81 345 PHE A C 1
ATOM 2876 O O . PHE A 1 345 ? -9.541 -11.297 11.737 1.00 91.81 345 PHE A O 1
ATOM 2883 N N . ALA A 1 346 ? -11.064 -12.943 11.553 1.00 90.75 346 ALA A N 1
ATOM 2884 C CA . ALA A 1 346 ? -10.083 -14.021 11.473 1.00 90.75 346 ALA A CA 1
ATOM 2885 C C . ALA A 1 346 ? -9.183 -13.882 10.231 1.00 90.75 346 ALA A C 1
ATOM 2887 O O . ALA A 1 346 ? -7.959 -13.964 10.353 1.00 90.75 346 ALA A O 1
ATOM 2888 N N . GLU A 1 347 ? -9.771 -13.579 9.069 1.00 91.81 347 GLU A N 1
ATOM 2889 C CA . GLU A 1 347 ? -9.032 -13.302 7.828 1.00 91.81 347 GLU A CA 1
ATOM 2890 C C . GLU A 1 347 ? -8.115 -12.074 7.974 1.00 91.81 347 GLU A C 1
ATOM 2892 O O . GLU A 1 347 ? -6.934 -12.123 7.620 1.00 91.81 347 GLU A O 1
ATOM 2897 N N . MET A 1 348 ? -8.599 -10.981 8.586 1.00 93.12 348 MET A N 1
ATOM 2898 C CA . MET A 1 348 ? -7.760 -9.808 8.878 1.00 93.12 348 MET A CA 1
ATOM 2899 C C . MET A 1 348 ? -6.577 -10.156 9.787 1.00 93.12 348 MET A C 1
ATOM 2901 O O . MET A 1 348 ? -5.460 -9.687 9.556 1.00 93.12 348 MET A O 1
ATOM 2905 N N . GLU A 1 349 ? -6.791 -10.960 10.831 1.00 92.31 349 GLU A N 1
ATOM 2906 C CA . GLU A 1 349 ? -5.720 -11.394 11.727 1.00 92.31 349 GLU A CA 1
ATOM 2907 C C . GLU A 1 349 ? -4.682 -12.261 11.013 1.00 92.31 349 GLU A C 1
ATOM 2909 O O . GLU A 1 349 ? -3.479 -12.097 11.242 1.00 92.31 349 GLU A O 1
ATOM 2914 N N . GLU A 1 350 ? -5.121 -13.190 10.164 1.00 92.62 350 GLU A N 1
ATOM 2915 C CA . GLU A 1 350 ? -4.231 -14.039 9.375 1.00 92.62 350 GLU A CA 1
ATOM 2916 C C . GLU A 1 350 ? -3.383 -13.211 8.403 1.00 92.62 350 GLU A C 1
ATOM 2918 O O . GLU A 1 350 ? -2.149 -13.340 8.381 1.00 92.62 350 GLU A O 1
ATOM 2923 N N . PHE A 1 351 ? -4.010 -12.275 7.692 1.00 93.69 351 PHE A N 1
ATOM 2924 C CA . PHE A 1 351 ? -3.314 -11.333 6.826 1.00 93.69 351 PHE A CA 1
ATOM 2925 C C . PHE A 1 351 ? -2.285 -10.493 7.602 1.00 93.69 351 PHE A C 1
ATOM 2927 O O . PHE A 1 351 ? -1.111 -10.402 7.220 1.00 93.69 351 PHE A O 1
ATOM 2934 N N . ASN A 1 352 ? -2.685 -9.944 8.753 1.00 94.00 352 ASN A N 1
ATOM 2935 C CA . ASN A 1 352 ? -1.858 -9.075 9.595 1.00 94.00 352 ASN A CA 1
ATOM 2936 C C . ASN A 1 352 ? -0.656 -9.778 10.248 1.00 94.00 352 ASN A C 1
ATOM 2938 O O . ASN A 1 352 ? 0.289 -9.099 10.673 1.00 94.00 352 ASN A O 1
ATOM 2942 N N . LYS A 1 353 ? -0.668 -11.115 10.346 1.00 92.56 353 LYS A N 1
ATOM 2943 C CA . LYS A 1 353 ? 0.474 -11.913 10.832 1.00 92.56 353 LYS A CA 1
ATOM 2944 C C . LYS A 1 353 ? 1.610 -11.980 9.815 1.00 92.56 353 LYS A C 1
ATOM 2946 O O . LYS A 1 353 ? 2.770 -12.089 10.208 1.00 92.56 353 LYS A O 1
ATOM 2951 N N . THR A 1 354 ? 1.282 -11.940 8.528 1.00 85.81 354 THR A N 1
ATOM 2952 C CA . THR A 1 354 ? 2.208 -12.278 7.438 1.00 85.81 354 THR A CA 1
ATOM 2953 C C . THR A 1 354 ? 2.620 -11.070 6.590 1.00 85.81 354 THR A C 1
ATOM 2955 O O . THR A 1 354 ? 3.647 -11.129 5.911 1.00 85.81 354 THR A O 1
ATOM 2958 N N . HIS A 1 355 ? 1.893 -9.950 6.674 1.00 85.75 355 HIS A N 1
ATOM 2959 C CA . HIS A 1 355 ? 2.094 -8.781 5.812 1.00 85.75 355 HIS A CA 1
ATOM 2960 C C . HIS A 1 355 ? 2.580 -7.529 6.559 1.00 85.75 355 HIS A C 1
ATOM 2962 O O . HIS A 1 355 ? 2.331 -7.329 7.748 1.00 85.75 355 HIS A O 1
ATOM 2968 N N . PHE A 1 356 ? 3.311 -6.670 5.836 1.00 81.75 356 PHE A N 1
ATOM 2969 C CA . PHE A 1 356 ? 3.862 -5.420 6.373 1.00 81.75 356 PHE A CA 1
ATOM 2970 C C . PHE A 1 356 ? 2.787 -4.343 6.571 1.00 81.75 356 PHE A C 1
ATOM 2972 O O . PHE A 1 356 ? 2.737 -3.707 7.623 1.00 81.75 356 PHE A O 1
ATOM 2979 N N . LEU A 1 357 ? 1.934 -4.136 5.562 1.00 87.31 357 LEU A N 1
ATOM 2980 C CA . LEU A 1 357 ? 0.756 -3.284 5.687 1.00 87.31 357 LEU A CA 1
ATOM 2981 C C . LEU A 1 357 ? -0.339 -4.084 6.381 1.00 87.31 357 LEU A C 1
ATOM 2983 O O . LEU A 1 357 ? -0.686 -5.167 5.916 1.00 87.31 357 LEU A O 1
ATOM 2987 N N . LYS A 1 358 ? -0.858 -3.545 7.482 1.00 90.88 358 LYS A N 1
ATOM 2988 C CA . LYS A 1 358 ? -1.860 -4.206 8.317 1.00 90.88 358 LYS A CA 1
ATOM 2989 C C . LYS A 1 358 ? -3.220 -3.550 8.157 1.00 90.88 358 LYS A C 1
ATOM 2991 O O . LYS A 1 358 ? -3.295 -2.325 8.086 1.00 90.88 358 LYS A O 1
ATOM 2996 N N . ILE A 1 359 ? -4.268 -4.363 8.122 1.00 91.19 359 ILE A N 1
ATOM 2997 C CA . ILE A 1 359 ? -5.662 -3.925 8.159 1.00 91.19 359 ILE A CA 1
ATOM 2998 C C . ILE A 1 359 ? -5.994 -3.536 9.608 1.00 91.19 359 ILE A C 1
ATOM 3000 O O . ILE A 1 359 ? -5.798 -4.366 10.500 1.00 91.19 359 ILE A O 1
ATOM 3004 N N . PRO A 1 360 ? -6.457 -2.302 9.869 1.00 90.06 360 PRO A N 1
ATOM 3005 C CA . PRO A 1 360 ? -6.858 -1.883 11.207 1.00 90.06 360 PRO A CA 1
ATOM 3006 C C . PRO A 1 360 ? -8.196 -2.539 11.570 1.00 90.06 360 PRO A C 1
ATOM 3008 O O . PRO A 1 360 ? -9.251 -2.141 11.077 1.00 90.06 360 PRO A O 1
ATOM 3011 N N . ILE A 1 361 ? -8.146 -3.575 12.410 1.00 90.56 361 ILE A N 1
ATOM 3012 C CA . ILE A 1 361 ? -9.336 -4.325 12.841 1.00 90.56 361 ILE A CA 1
ATOM 3013 C C . ILE A 1 361 ? -10.247 -3.415 13.673 1.00 90.56 361 ILE A C 1
ATOM 3015 O O . ILE A 1 361 ? -11.466 -3.445 13.518 1.00 90.56 361 ILE A O 1
ATOM 3019 N N . GLU A 1 362 ? -9.654 -2.550 14.496 1.00 89.00 362 GLU A N 1
ATOM 3020 C CA . GLU A 1 362 ? -10.362 -1.612 15.365 1.00 89.00 362 GLU A CA 1
ATOM 3021 C C . GLU A 1 362 ? -11.234 -0.636 14.560 1.00 89.00 362 GLU A C 1
ATOM 3023 O O . GLU A 1 362 ? -12.381 -0.384 14.927 1.00 89.00 362 GLU A O 1
ATOM 3028 N N . ASP A 1 363 ? -10.739 -0.150 13.416 1.00 89.06 363 ASP A N 1
ATOM 3029 C CA . ASP A 1 363 ? -11.498 0.746 12.534 1.00 89.06 363 ASP A CA 1
ATOM 3030 C C . ASP A 1 363 ? -12.727 0.038 11.936 1.00 89.06 363 ASP A C 1
ATOM 3032 O O . ASP A 1 363 ? -13.782 0.651 11.757 1.00 89.06 363 ASP A O 1
ATOM 3036 N N . TYR A 1 364 ? -12.612 -1.262 11.638 1.00 87.69 364 TYR A N 1
ATOM 3037 C CA . TYR A 1 364 ? -13.737 -2.075 11.170 1.00 87.69 364 TYR A CA 1
ATOM 3038 C C . TYR A 1 364 ? -14.772 -2.307 12.266 1.00 87.69 364 TYR A C 1
ATOM 3040 O O . TYR A 1 364 ? -15.970 -2.168 12.015 1.00 87.69 364 TYR A O 1
ATOM 3048 N N . GLN A 1 365 ? -14.320 -2.645 13.472 1.00 89.44 365 GLN A N 1
ATOM 3049 C CA . GLN A 1 365 ? -15.202 -2.848 14.619 1.00 89.44 365 GLN A CA 1
ATOM 3050 C C . GLN A 1 365 ? -15.980 -1.576 14.950 1.00 89.44 365 GLN A C 1
ATOM 3052 O O . GLN A 1 365 ? -17.189 -1.642 15.156 1.00 89.44 365 GLN A O 1
ATOM 3057 N N . GLU A 1 366 ? -15.323 -0.415 14.919 1.00 90.44 366 GLU A N 1
ATOM 3058 C CA . GLU A 1 366 ? -15.979 0.867 15.173 1.00 90.44 366 GLU A CA 1
ATOM 3059 C C . GLU A 1 366 ? -16.965 1.238 14.053 1.00 90.44 366 GLU A C 1
ATOM 3061 O O . GLU A 1 366 ? -18.090 1.654 14.328 1.00 90.44 366 GLU A O 1
ATOM 3066 N N . LYS A 1 367 ? -16.598 1.020 12.779 1.00 90.88 367 LYS A N 1
ATOM 3067 C CA . LYS A 1 367 ? -17.482 1.272 11.624 1.00 90.88 367 LYS A CA 1
ATOM 3068 C C . LYS A 1 367 ? -18.803 0.499 11.717 1.00 90.88 367 LYS A C 1
ATOM 3070 O O . LYS A 1 367 ? -19.836 1.027 11.309 1.00 90.88 367 LYS A O 1
ATOM 3075 N N . TYR A 1 368 ? -18.768 -0.734 12.221 1.00 91.94 368 TYR A N 1
ATOM 3076 C CA . TYR A 1 368 ? -19.928 -1.629 12.302 1.00 91.94 368 TYR A CA 1
ATOM 3077 C C . TYR A 1 368 ? -20.448 -1.831 13.734 1.00 91.94 368 TYR A C 1
ATOM 3079 O O . TYR A 1 368 ? -21.236 -2.746 13.966 1.00 91.94 368 TYR A O 1
ATOM 3087 N N . LYS A 1 369 ? -20.054 -0.974 14.685 1.00 92.81 369 LYS A N 1
ATOM 3088 C CA . LYS A 1 369 ? -20.339 -1.134 16.120 1.00 92.81 369 LYS A CA 1
ATOM 3089 C C . LYS A 1 369 ? -21.819 -1.373 16.430 1.00 92.81 369 LYS A C 1
ATOM 3091 O O . LYS A 1 369 ? -22.144 -2.330 17.126 1.00 92.81 369 LYS A O 1
ATOM 3096 N N . GLU A 1 370 ? -22.707 -0.542 15.888 1.00 93.00 370 GLU A N 1
ATOM 3097 C CA . GLU A 1 370 ? -24.153 -0.651 16.140 1.00 93.00 370 GLU A CA 1
ATOM 3098 C C . GLU A 1 370 ? -24.758 -1.922 15.526 1.00 93.00 370 GLU A C 1
ATOM 3100 O O . GLU A 1 370 ? -25.555 -2.592 16.172 1.00 93.00 370 GLU A O 1
ATOM 3105 N N . ILE A 1 371 ? -24.319 -2.316 14.325 1.00 93.81 371 ILE A N 1
ATOM 3106 C CA . ILE A 1 371 ? -24.783 -3.551 13.669 1.00 93.81 371 ILE A CA 1
ATOM 3107 C C . ILE A 1 371 ? -24.335 -4.775 14.473 1.00 93.81 371 ILE A C 1
ATOM 3109 O O . ILE A 1 371 ? -25.136 -5.656 14.764 1.00 93.81 371 ILE A O 1
ATOM 3113 N N . LEU A 1 372 ? -23.064 -4.818 14.882 1.00 92.81 372 LEU A N 1
ATOM 3114 C CA . LEU A 1 372 ? -22.526 -5.894 15.715 1.00 92.81 372 LEU A CA 1
ATOM 3115 C C . LEU A 1 372 ? -23.260 -5.987 17.056 1.00 92.81 372 LEU A C 1
ATOM 3117 O O . LEU A 1 372 ? -23.553 -7.087 17.517 1.00 92.81 372 LEU A O 1
ATOM 3121 N N . ARG A 1 373 ? -23.591 -4.841 17.662 1.00 92.56 373 ARG A N 1
ATOM 3122 C CA . ARG A 1 373 ? -24.386 -4.775 18.890 1.00 92.56 373 ARG A CA 1
ATOM 3123 C C . ARG A 1 373 ? -25.786 -5.357 18.684 1.00 92.56 373 ARG A C 1
ATOM 3125 O O . ARG A 1 373 ? -26.202 -6.199 19.474 1.00 92.56 373 ARG A O 1
ATOM 3132 N N . GLU A 1 374 ? -26.499 -4.939 17.641 1.00 91.88 374 GLU A N 1
ATOM 3133 C CA . GLU A 1 374 ? -27.832 -5.466 17.319 1.00 91.88 374 GLU A CA 1
ATOM 3134 C C . GLU A 1 374 ? -27.794 -6.975 17.053 1.00 91.88 374 GLU A C 1
ATOM 3136 O O . GLU A 1 374 ? -28.621 -7.714 17.589 1.00 91.88 374 GLU A O 1
ATOM 3141 N N . LEU A 1 375 ? -26.797 -7.448 16.300 1.00 91.56 375 LEU A N 1
ATOM 3142 C CA . LEU A 1 375 ? -26.610 -8.870 16.028 1.00 91.56 375 LEU A CA 1
ATOM 3143 C C . LEU A 1 375 ? -26.371 -9.662 17.314 1.00 91.56 375 LEU A C 1
ATOM 3145 O O . LEU A 1 375 ? -27.062 -10.652 17.527 1.00 91.56 375 LEU A O 1
ATOM 3149 N N . LEU A 1 376 ? -25.470 -9.209 18.194 1.00 91.25 376 LEU A N 1
ATOM 3150 C CA . LEU A 1 376 ? -25.208 -9.844 19.495 1.00 91.25 376 LEU A CA 1
ATOM 3151 C C . LEU A 1 376 ? -26.464 -9.917 20.375 1.00 91.25 376 LEU A C 1
ATOM 3153 O O . LEU A 1 376 ? -26.702 -10.931 21.028 1.00 91.25 376 LEU A O 1
ATOM 3157 N N . ILE A 1 377 ? -27.277 -8.858 20.385 1.00 89.44 377 ILE A N 1
ATOM 3158 C CA . ILE A 1 377 ? -28.546 -8.831 21.124 1.00 89.44 377 ILE A CA 1
ATOM 3159 C C . ILE A 1 377 ? -29.542 -9.827 20.517 1.00 89.44 377 ILE A C 1
ATOM 3161 O O . ILE A 1 377 ? -30.213 -10.536 21.255 1.00 89.44 377 ILE A O 1
ATOM 3165 N N . SER A 1 378 ? -29.629 -9.902 19.187 1.00 85.69 378 SER A N 1
ATOM 3166 C CA . SER A 1 378 ? -30.589 -10.768 18.488 1.00 85.69 378 SER A CA 1
ATOM 3167 C C . SER A 1 378 ? -30.229 -12.258 18.505 1.00 85.69 378 SER A C 1
ATOM 3169 O O . SER A 1 378 ? -31.109 -13.104 18.356 1.00 85.69 378 SER A O 1
ATOM 3171 N N . THR A 1 379 ? -28.946 -12.592 18.672 1.00 81.12 379 THR A N 1
ATOM 3172 C CA . THR A 1 379 ? -28.452 -13.976 18.737 1.00 81.12 379 THR A CA 1
ATOM 3173 C C . THR A 1 379 ? -28.434 -14.538 20.156 1.00 81.12 379 THR A C 1
ATOM 3175 O O . THR A 1 379 ? -28.054 -15.695 20.343 1.00 81.12 379 THR A O 1
ATOM 3178 N N . THR A 1 380 ? -28.852 -13.752 21.152 1.00 83.81 380 THR A N 1
ATOM 3179 C CA . THR A 1 380 ? -28.852 -14.137 22.567 1.00 83.81 380 THR A CA 1
ATOM 3180 C C . THR A 1 380 ? -30.159 -13.800 23.271 1.00 83.81 380 THR A C 1
ATOM 3182 O O . THR A 1 380 ? -30.991 -13.047 22.771 1.00 83.81 380 THR A O 1
ATOM 3185 N N . ASP A 1 381 ? -30.313 -14.327 24.484 1.00 88.00 381 ASP A N 1
ATOM 3186 C CA . ASP A 1 381 ? -31.482 -14.077 25.331 1.00 88.00 381 ASP A CA 1
ATOM 3187 C C . ASP A 1 381 ? -31.408 -12.711 26.049 1.00 88.00 381 ASP A C 1
ATOM 3189 O O . ASP A 1 381 ? -32.320 -12.337 26.786 1.00 88.00 381 ASP A O 1
ATOM 3193 N N . ILE A 1 382 ? -30.347 -11.918 25.823 1.00 90.31 382 ILE A N 1
ATOM 3194 C CA . ILE A 1 382 ? -30.145 -10.607 26.465 1.00 90.31 382 ILE A CA 1
ATOM 3195 C C . ILE A 1 382 ? -31.339 -9.687 26.226 1.00 90.31 382 ILE A C 1
ATOM 3197 O O . ILE A 1 382 ? -31.778 -9.002 27.148 1.00 90.31 382 ILE A O 1
ATOM 3201 N N . GLN A 1 383 ? -31.899 -9.678 25.013 1.00 88.50 383 GLN A N 1
ATOM 3202 C CA . GLN A 1 383 ? -33.073 -8.858 24.719 1.00 88.50 383 GLN A CA 1
ATOM 3203 C C . GLN A 1 383 ? -34.281 -9.247 25.581 1.00 88.50 383 GLN A C 1
ATOM 3205 O O . GLN A 1 383 ? -35.027 -8.373 26.028 1.00 88.50 383 GLN A O 1
ATOM 3210 N N . GLU A 1 384 ? -34.474 -10.546 25.810 1.00 91.50 384 GLU A N 1
ATOM 3211 C CA . GLU A 1 384 ? -35.552 -11.053 26.653 1.00 91.50 384 GLU A CA 1
ATOM 3212 C C . GLU A 1 384 ? -35.340 -10.616 28.104 1.00 91.50 384 GLU A C 1
ATOM 3214 O O . GLU A 1 384 ? -36.255 -10.046 28.698 1.00 91.50 384 GLU A O 1
ATOM 3219 N N . TYR A 1 385 ? -34.129 -10.774 28.645 1.00 93.19 385 TYR A N 1
ATOM 3220 C CA . TYR A 1 385 ? -33.817 -10.357 30.014 1.00 93.19 385 TYR A CA 1
ATOM 3221 C C . TYR A 1 385 ? -33.977 -8.848 30.220 1.00 93.19 385 TYR A C 1
ATOM 3223 O O . TYR A 1 385 ? -34.609 -8.433 31.192 1.00 93.19 385 TYR A O 1
ATOM 3231 N N . LEU A 1 386 ? -33.510 -8.021 29.279 1.00 89.88 386 LEU A N 1
ATOM 3232 C CA . LEU A 1 386 ? -33.697 -6.565 29.327 1.00 89.88 386 LEU A CA 1
ATOM 3233 C C . LEU A 1 386 ? -35.182 -6.175 29.308 1.00 89.88 386 LEU A C 1
ATOM 3235 O O . LEU A 1 386 ? -35.621 -5.322 30.081 1.00 89.88 386 LEU A O 1
ATOM 3239 N N . MET A 1 387 ? -35.989 -6.834 28.474 1.00 91.38 387 MET A N 1
ATOM 3240 C CA . MET A 1 387 ? -37.434 -6.605 28.443 1.00 91.38 387 MET A CA 1
ATOM 3241 C C . MET A 1 387 ? -38.104 -7.029 29.761 1.00 91.38 387 MET A C 1
ATOM 3243 O O . MET A 1 387 ? -38.965 -6.310 30.272 1.00 91.38 387 MET A O 1
ATOM 3247 N N . MET A 1 388 ? -37.713 -8.172 30.331 1.00 92.56 388 MET A N 1
ATOM 3248 C CA . MET A 1 388 ? -38.246 -8.654 31.609 1.00 92.56 388 MET A CA 1
ATOM 3249 C C . MET A 1 388 ? -37.852 -7.739 32.775 1.00 92.56 388 MET A C 1
ATOM 3251 O O . MET A 1 388 ? -38.684 -7.486 33.647 1.00 92.56 388 MET A O 1
ATOM 3255 N N . MET A 1 389 ? -36.644 -7.165 32.760 1.00 92.12 389 MET A N 1
ATOM 3256 C CA . MET A 1 389 ? -36.229 -6.122 33.705 1.00 92.12 389 MET A CA 1
ATOM 3257 C C . MET A 1 389 ? -37.163 -4.903 33.637 1.00 92.12 389 MET A C 1
ATOM 3259 O O . MET A 1 389 ? -37.652 -4.445 34.671 1.00 92.12 389 MET A O 1
ATOM 3263 N N . GLU A 1 390 ? -37.478 -4.396 32.439 1.00 89.88 390 GLU A N 1
ATOM 3264 C CA . GLU A 1 390 ? -38.409 -3.268 32.287 1.00 89.88 390 GLU A CA 1
ATOM 3265 C C . GLU A 1 390 ? -39.827 -3.576 32.789 1.00 89.88 390 GLU A C 1
ATOM 3267 O O . GLU A 1 390 ? -40.482 -2.708 33.378 1.00 89.88 390 GLU A O 1
ATOM 3272 N N . VAL A 1 391 ? -40.331 -4.784 32.523 1.00 91.69 391 VAL A N 1
ATOM 3273 C CA . VAL A 1 391 ? -41.657 -5.221 32.986 1.00 91.69 391 VAL A CA 1
ATOM 3274 C C . VAL A 1 391 ? -41.674 -5.317 34.510 1.00 91.69 391 VAL A C 1
ATOM 3276 O O . VAL A 1 391 ? -42.545 -4.720 35.141 1.00 91.69 391 VAL A O 1
ATOM 3279 N N . ALA A 1 392 ? -40.668 -5.961 35.107 1.00 88.62 392 ALA A N 1
ATOM 3280 C CA . ALA A 1 392 ? -40.535 -6.081 36.555 1.00 88.62 392 ALA A CA 1
ATOM 3281 C C . ALA A 1 392 ? -40.482 -4.707 37.249 1.00 88.62 392 ALA A C 1
ATOM 3283 O O . ALA A 1 392 ? -41.128 -4.507 38.279 1.00 88.62 392 ALA A O 1
ATOM 3284 N N . LEU A 1 393 ? -39.800 -3.723 36.649 1.00 86.44 393 LEU A N 1
ATOM 3285 C CA . LEU A 1 393 ? -39.785 -2.342 37.146 1.00 86.44 393 LEU A CA 1
ATOM 3286 C C . LEU A 1 393 ? -41.158 -1.672 37.096 1.00 86.44 393 LEU A C 1
ATOM 3288 O O . LEU A 1 393 ? -41.534 -0.983 38.045 1.00 86.44 393 LEU A O 1
ATOM 3292 N N . LYS A 1 394 ? -41.903 -1.843 35.997 1.00 87.06 394 LYS A N 1
ATOM 3293 C CA . LYS A 1 394 ? -43.257 -1.278 35.850 1.00 87.06 394 LYS A CA 1
ATOM 3294 C C . LYS A 1 394 ? -44.234 -1.885 36.854 1.00 87.06 394 LYS A C 1
ATOM 3296 O O . LYS A 1 394 ? -45.082 -1.162 37.375 1.00 87.06 394 LYS A O 1
ATOM 3301 N N . ASP A 1 395 ? -44.075 -3.171 37.143 1.00 86.88 395 ASP A N 1
ATOM 3302 C CA . ASP A 1 395 ? -44.921 -3.917 38.074 1.00 86.88 395 ASP A CA 1
ATOM 3303 C C . ASP A 1 395 ? -44.480 -3.763 39.542 1.00 86.88 395 ASP A C 1
ATOM 3305 O O . ASP A 1 395 ? -45.190 -4.189 40.454 1.00 86.88 395 ASP A O 1
ATOM 3309 N N . GLY A 1 396 ? -43.332 -3.120 39.790 1.00 80.69 396 GLY A N 1
ATOM 3310 C CA . GLY A 1 396 ? -42.777 -2.915 41.128 1.00 80.69 396 GLY A CA 1
ATOM 3311 C C . GLY A 1 396 ? -42.237 -4.194 41.776 1.00 80.69 396 GLY A C 1
ATOM 3312 O O . GLY A 1 396 ? -42.143 -4.256 43.002 1.00 80.69 396 GLY A O 1
ATOM 3313 N N . ASN A 1 397 ? -41.901 -5.217 40.982 1.00 85.38 397 ASN A N 1
ATOM 3314 C CA . ASN A 1 397 ? -41.333 -6.467 41.475 1.00 85.38 397 ASN A CA 1
ATOM 3315 C C . ASN A 1 397 ? -39.798 -6.423 41.458 1.00 85.38 397 ASN A C 1
ATOM 3317 O O . ASN A 1 397 ? -39.150 -6.800 40.482 1.00 85.38 397 ASN A O 1
ATOM 3321 N N . THR A 1 398 ? -39.210 -5.964 42.563 1.00 81.56 398 THR A N 1
ATOM 3322 C CA . THR A 1 398 ? -37.753 -5.830 42.703 1.00 81.56 398 THR A CA 1
ATOM 3323 C C . THR A 1 398 ? -37.011 -7.168 42.627 1.00 81.56 398 THR A C 1
ATOM 3325 O O . THR A 1 398 ? -35.898 -7.206 42.113 1.00 81.56 398 THR A O 1
ATOM 3328 N N . GLU A 1 399 ? -37.601 -8.263 43.116 1.00 83.62 399 GLU A N 1
ATOM 3329 C CA . GLU A 1 399 ? -36.957 -9.586 43.095 1.00 83.62 399 GLU A CA 1
ATOM 3330 C C . GLU A 1 399 ? -36.813 -10.103 41.658 1.00 83.62 399 GLU A C 1
ATOM 3332 O O . GLU A 1 399 ? -35.722 -10.503 41.253 1.00 83.62 399 GLU A O 1
ATOM 3337 N N . ASP A 1 400 ? -37.878 -9.986 40.858 1.00 87.50 400 ASP A N 1
ATOM 3338 C CA . ASP A 1 400 ? -37.839 -10.349 39.437 1.00 87.50 400 ASP A CA 1
ATOM 3339 C C . ASP A 1 400 ? -36.866 -9.458 38.656 1.00 87.50 400 ASP A C 1
ATOM 3341 O O . ASP A 1 400 ? -36.161 -9.945 37.772 1.00 87.50 400 ASP A O 1
ATOM 3345 N N . TYR A 1 401 ? -36.787 -8.164 38.984 1.00 90.38 401 TYR A N 1
ATOM 3346 C CA . TYR A 1 401 ? -35.828 -7.255 38.356 1.00 90.38 401 TYR A CA 1
ATOM 3347 C C . TYR A 1 401 ? -34.376 -7.702 38.594 1.00 90.38 401 TYR A C 1
ATOM 3349 O O . TYR A 1 401 ? -33.614 -7.826 37.635 1.00 90.38 401 TYR A O 1
ATOM 3357 N N . LEU A 1 402 ? -34.005 -7.981 39.851 1.00 88.06 402 LEU A N 1
ATOM 3358 C CA . LEU A 1 402 ? -32.648 -8.408 40.210 1.00 88.06 402 LEU A CA 1
ATOM 3359 C C . LEU A 1 402 ? -32.282 -9.749 39.564 1.00 88.06 402 LEU A C 1
ATOM 3361 O O . LEU A 1 402 ? -31.190 -9.887 39.023 1.00 88.06 402 LEU A O 1
ATOM 3365 N N . ASN A 1 403 ? -33.214 -10.705 39.549 1.00 92.38 403 ASN A N 1
ATOM 3366 C CA . ASN A 1 403 ? -32.983 -12.002 38.920 1.00 92.38 403 ASN A CA 1
ATOM 3367 C C . ASN A 1 403 ? -32.732 -11.874 37.404 1.00 92.38 403 ASN A C 1
ATOM 3369 O O . ASN A 1 403 ? -31.814 -12.494 36.877 1.00 92.38 403 ASN A O 1
ATOM 3373 N N . ASN A 1 404 ? -33.505 -11.044 36.691 1.00 93.00 404 ASN A N 1
ATOM 3374 C CA . ASN A 1 404 ? -33.280 -10.827 35.256 1.00 93.00 404 ASN A CA 1
ATOM 3375 C C . ASN A 1 404 ? -31.995 -10.033 34.968 1.00 93.00 404 ASN A C 1
ATOM 3377 O O . ASN A 1 404 ? -31.354 -10.276 33.949 1.00 93.00 404 ASN A O 1
ATOM 3381 N N . TYR A 1 405 ? -31.589 -9.132 35.865 1.00 93.94 405 TYR A N 1
ATOM 3382 C CA . TYR A 1 405 ? -30.292 -8.460 35.778 1.00 93.94 405 TYR A CA 1
ATOM 3383 C C . TYR A 1 405 ? -29.126 -9.456 35.879 1.00 93.94 405 TYR A C 1
ATOM 3385 O O . TYR A 1 405 ? -28.241 -9.439 35.023 1.00 93.94 405 TYR A O 1
ATOM 3393 N N . ASP A 1 406 ? -29.151 -10.368 36.857 1.00 93.56 406 ASP A N 1
ATOM 3394 C CA . ASP A 1 406 ? -28.117 -11.401 37.001 1.00 93.56 406 ASP A CA 1
ATOM 3395 C C . ASP A 1 406 ? -28.060 -12.316 35.762 1.00 93.56 406 ASP A C 1
ATOM 3397 O O . ASP A 1 406 ? -26.977 -12.590 35.242 1.00 93.56 406 ASP A O 1
ATOM 3401 N N . LEU A 1 407 ? -29.219 -12.707 35.215 1.00 94.75 407 LEU A N 1
ATOM 3402 C CA . LEU A 1 407 ? -29.297 -13.493 33.975 1.00 94.75 407 LEU A CA 1
ATOM 3403 C C . LEU A 1 407 ? -28.726 -12.743 32.759 1.00 94.75 407 LEU A C 1
ATOM 3405 O O . LEU A 1 407 ? -28.012 -13.335 31.947 1.00 94.75 407 LEU A O 1
ATOM 3409 N N . ALA A 1 408 ? -28.983 -11.436 32.640 1.00 93.38 408 ALA A N 1
ATOM 3410 C CA . ALA A 1 408 ? -28.394 -10.611 31.586 1.00 93.38 408 ALA A CA 1
ATOM 3411 C C . ALA A 1 408 ? -26.861 -10.538 31.710 1.00 93.38 408 ALA A C 1
ATOM 3413 O O . ALA A 1 408 ? -26.152 -10.617 30.703 1.00 93.38 408 ALA A O 1
ATOM 3414 N N . LYS A 1 409 ? -26.335 -10.435 32.938 1.00 94.19 409 LYS A N 1
ATOM 3415 C CA . LYS A 1 409 ? -24.890 -10.417 33.216 1.00 94.19 409 LYS A CA 1
ATOM 3416 C C . LYS A 1 409 ? -24.223 -11.749 32.889 1.00 94.19 409 LYS A C 1
ATOM 3418 O O . LYS A 1 409 ? -23.167 -11.749 32.254 1.00 94.19 409 LYS A O 1
ATOM 3423 N N . ASP A 1 410 ? -24.843 -12.864 33.262 1.00 93.44 410 ASP A N 1
ATOM 3424 C CA . ASP A 1 410 ? -24.350 -14.197 32.909 1.00 93.44 410 ASP A CA 1
ATOM 3425 C C . ASP A 1 410 ? -24.342 -14.392 31.384 1.00 93.44 410 ASP A C 1
ATOM 3427 O O . ASP A 1 410 ? -23.334 -14.820 30.822 1.00 93.44 410 ASP A O 1
ATOM 3431 N N . SER A 1 411 ? -25.395 -13.958 30.683 1.00 92.94 411 SER A N 1
ATOM 3432 C CA . SER A 1 411 ? -25.442 -14.034 29.218 1.00 92.94 411 SER A CA 1
ATOM 3433 C C . SER A 1 411 ? -24.375 -13.166 28.533 1.00 92.94 411 SER A C 1
ATOM 3435 O O . SER A 1 411 ? -23.810 -13.579 27.519 1.00 92.94 411 SER A O 1
ATOM 3437 N N . LEU A 1 412 ? -24.064 -11.978 29.067 1.00 92.50 412 LEU A N 1
ATOM 3438 C CA . LEU A 1 412 ? -22.963 -11.140 28.569 1.00 92.50 412 LEU A CA 1
ATOM 3439 C C . LEU A 1 412 ? -21.593 -11.787 28.791 1.00 92.50 412 LEU A C 1
ATOM 3441 O O . LEU A 1 412 ? -20.701 -11.668 27.949 1.00 92.50 412 LEU A O 1
ATOM 3445 N N . LYS A 1 413 ? -21.415 -12.483 29.915 1.00 92.81 413 LYS A N 1
ATOM 3446 C CA . LYS A 1 413 ? -20.185 -13.216 30.205 1.00 92.81 413 LYS A CA 1
ATOM 3447 C C . LYS A 1 413 ? -19.990 -14.380 29.234 1.00 92.81 413 LYS A C 1
ATOM 3449 O O . LYS A 1 413 ? -18.894 -14.529 28.695 1.00 92.81 413 LYS A O 1
ATOM 3454 N N . ASP A 1 414 ? -21.050 -15.130 28.944 1.00 91.44 414 ASP A N 1
ATOM 3455 C CA . ASP A 1 414 ? -21.026 -16.195 27.937 1.00 91.44 414 ASP A CA 1
ATOM 3456 C C . ASP A 1 414 ? -20.699 -15.641 26.541 1.00 91.44 414 ASP A C 1
ATOM 3458 O O . ASP A 1 414 ? -19.924 -16.240 25.791 1.00 91.44 414 ASP A O 1
ATOM 3462 N N . LEU A 1 415 ? -21.225 -14.462 26.186 1.00 90.00 415 LEU A N 1
ATOM 3463 C CA . LEU A 1 415 ? -20.847 -13.774 24.948 1.00 90.00 415 LEU A CA 1
ATOM 3464 C C . LEU A 1 415 ? -19.359 -13.421 24.911 1.00 90.00 415 LEU A C 1
ATOM 3466 O O . LEU A 1 415 ? -18.721 -13.596 23.875 1.00 90.00 415 LEU A O 1
ATOM 3470 N N . LEU A 1 416 ? -18.794 -12.935 26.017 1.00 90.94 416 LEU A N 1
ATOM 3471 C CA . LEU A 1 416 ? -17.378 -12.570 26.091 1.00 90.94 416 LEU A CA 1
ATOM 3472 C C . LEU A 1 416 ? -16.462 -13.787 25.871 1.00 90.94 416 LEU A C 1
ATOM 3474 O O . LEU A 1 416 ? -15.402 -13.660 25.256 1.00 90.94 416 LEU A O 1
ATOM 3478 N N . GLU A 1 417 ? -16.872 -14.959 26.363 1.00 89.50 417 GLU A N 1
ATOM 3479 C CA . GLU A 1 417 ? -16.142 -16.218 26.186 1.00 89.50 417 GLU A CA 1
ATOM 3480 C C . GLU A 1 417 ? -16.253 -16.760 24.753 1.00 89.50 417 GLU A C 1
ATOM 3482 O O . GLU A 1 417 ? -15.255 -17.218 24.192 1.00 89.50 417 GLU A O 1
ATOM 3487 N N . ASN A 1 418 ? -17.440 -16.674 24.144 1.00 87.50 418 ASN A N 1
ATOM 3488 C CA . ASN A 1 418 ? -17.693 -17.197 22.798 1.00 87.50 418 ASN A CA 1
ATOM 3489 C C . ASN A 1 418 ? -17.231 -16.252 21.679 1.00 87.50 418 ASN A C 1
ATOM 3491 O O . ASN A 1 418 ? -16.845 -16.714 20.605 1.00 87.50 418 ASN A O 1
ATOM 3495 N N . TYR A 1 419 ? -17.201 -14.941 21.937 1.00 88.81 419 TYR A N 1
ATOM 3496 C CA . TYR A 1 419 ? -16.821 -13.916 20.964 1.00 88.81 419 TYR A CA 1
ATOM 3497 C C . TYR A 1 419 ? -15.733 -12.959 21.490 1.00 88.81 419 TYR A C 1
ATOM 3499 O O . TYR A 1 419 ? -15.941 -11.740 21.516 1.00 88.81 419 TYR A O 1
ATOM 3507 N N . PRO A 1 420 ? -14.526 -13.458 21.843 1.00 86.81 420 PRO A N 1
ATOM 3508 C CA . PRO A 1 420 ? -13.435 -12.619 22.347 1.00 86.81 420 PRO A CA 1
ATOM 3509 C C . PRO A 1 420 ? -13.074 -11.405 21.471 1.00 86.81 420 PRO A C 1
ATOM 3511 O O . PRO A 1 420 ? -12.799 -10.346 22.041 1.00 86.81 420 PRO A O 1
ATOM 3514 N N . PRO A 1 421 ? -13.100 -11.479 20.118 1.00 86.62 421 PRO A N 1
ATOM 3515 C CA . PRO A 1 421 ? -12.817 -10.317 19.273 1.00 86.62 421 PRO A CA 1
ATOM 3516 C C . PRO A 1 421 ? -13.769 -9.136 19.506 1.00 86.62 421 PRO A C 1
ATOM 3518 O O . PRO A 1 421 ? -13.395 -7.997 19.250 1.00 86.62 421 PRO A O 1
ATOM 3521 N N . LEU A 1 422 ? -14.979 -9.388 20.014 1.00 90.62 422 LEU A N 1
ATOM 3522 C CA . LEU A 1 422 ? -16.019 -8.384 20.252 1.00 90.62 422 LEU A CA 1
ATOM 3523 C C . LEU A 1 422 ? -16.071 -7.901 21.709 1.00 90.62 422 LEU A C 1
ATOM 3525 O O . LEU A 1 422 ? -16.995 -7.178 22.084 1.00 90.62 422 LEU A O 1
ATOM 3529 N N . ALA A 1 423 ? -15.071 -8.248 22.527 1.00 91.00 423 ALA A N 1
ATOM 3530 C CA . ALA A 1 423 ? -15.042 -7.932 23.954 1.00 91.00 423 ALA A CA 1
ATOM 3531 C C . ALA A 1 423 ? -15.277 -6.445 24.261 1.00 91.00 423 ALA A C 1
ATOM 3533 O O . ALA A 1 423 ? -15.949 -6.131 25.237 1.00 91.00 423 ALA A O 1
ATOM 3534 N N . TYR A 1 424 ? -14.774 -5.525 23.431 1.00 90.06 424 TYR A N 1
ATOM 3535 C CA . TYR A 1 424 ? -14.999 -4.088 23.619 1.00 90.06 424 TYR A CA 1
ATOM 3536 C C . TYR A 1 424 ? -16.488 -3.704 23.534 1.00 90.06 424 TYR A C 1
ATOM 3538 O O . TYR A 1 424 ? -16.972 -2.954 24.379 1.00 90.06 424 TYR A O 1
ATOM 3546 N N . ILE A 1 425 ? -17.226 -4.253 22.562 1.00 92.62 425 ILE A N 1
ATOM 3547 C CA . ILE A 1 425 ? -18.664 -3.992 22.389 1.00 92.62 425 ILE A CA 1
ATOM 3548 C C . ILE A 1 425 ? -19.450 -4.624 23.540 1.00 92.62 425 ILE A C 1
ATOM 3550 O O . ILE A 1 425 ? -20.304 -3.971 24.134 1.00 92.62 425 ILE A O 1
ATOM 3554 N N . ILE A 1 426 ? -19.109 -5.863 23.901 1.00 93.31 426 ILE A N 1
ATOM 3555 C CA . ILE A 1 426 ? -19.757 -6.604 24.992 1.00 93.31 426 ILE A CA 1
ATOM 3556 C C . ILE A 1 426 ? -19.555 -5.879 26.334 1.00 93.31 426 ILE A C 1
ATOM 3558 O O . ILE A 1 426 ? -20.503 -5.707 27.093 1.00 93.31 426 ILE A O 1
ATOM 3562 N N . GLN A 1 427 ? -18.350 -5.372 26.606 1.00 93.56 427 GLN A N 1
ATOM 3563 C CA . GLN A 1 427 ? -18.061 -4.579 27.808 1.00 93.56 427 GLN A CA 1
ATOM 3564 C C . GLN A 1 427 ? -18.768 -3.220 27.817 1.00 93.56 427 GLN A C 1
ATOM 3566 O O . GLN A 1 427 ? -19.088 -2.699 28.885 1.00 93.56 427 GLN A O 1
ATOM 3571 N N . ASP A 1 428 ? -18.982 -2.602 26.654 1.00 92.44 428 ASP A N 1
ATOM 3572 C CA . ASP A 1 428 ? -19.776 -1.376 26.558 1.00 92.44 428 ASP A CA 1
ATOM 3573 C C . ASP A 1 428 ? -21.259 -1.656 26.858 1.00 92.44 428 ASP A C 1
ATOM 3575 O O . ASP A 1 428 ? -21.864 -0.887 27.606 1.00 92.44 428 ASP A O 1
ATOM 3579 N N . MET A 1 429 ? -21.814 -2.776 26.372 1.00 92.06 429 MET A N 1
ATOM 3580 C CA . MET A 1 429 ? -23.166 -3.235 26.733 1.00 92.06 429 MET A CA 1
ATOM 3581 C C . MET A 1 429 ? -23.281 -3.506 28.238 1.00 92.06 429 MET A C 1
ATOM 3583 O O . MET A 1 429 ? -24.217 -3.037 28.879 1.00 92.06 429 MET A O 1
ATOM 3587 N N . GLU A 1 430 ? -22.299 -4.200 28.817 1.00 93.81 430 GLU A N 1
ATOM 3588 C CA . GLU A 1 430 ? -22.239 -4.488 30.252 1.00 93.81 430 GLU A CA 1
ATOM 3589 C C . GLU A 1 430 ? -22.273 -3.208 31.096 1.00 93.81 430 GLU A C 1
ATOM 3591 O O . GLU A 1 430 ? -23.087 -3.081 32.006 1.00 93.81 430 GLU A O 1
ATOM 3596 N N . LYS A 1 431 ? -21.449 -2.211 30.750 1.00 94.62 431 LYS A N 1
ATOM 3597 C CA . LYS A 1 431 ? -21.435 -0.915 31.447 1.00 94.62 431 LYS A CA 1
ATOM 3598 C C . LYS A 1 431 ? -22.755 -0.162 31.337 1.00 94.62 431 LYS A C 1
ATOM 3600 O O . LYS A 1 431 ? -23.047 0.658 32.204 1.00 94.62 431 LYS A O 1
ATOM 3605 N N . GLU A 1 432 ? -23.495 -0.331 30.246 1.00 90.75 432 GLU A N 1
ATOM 3606 C CA . GLU A 1 432 ? -24.793 0.316 30.066 1.00 90.75 432 GLU A CA 1
ATOM 3607 C C . GLU A 1 432 ? -25.837 -0.303 30.997 1.00 90.75 432 GLU A C 1
ATOM 3609 O O . GLU A 1 432 ? -26.482 0.432 31.743 1.00 90.75 432 GLU A O 1
ATOM 3614 N N . ILE A 1 433 ? -25.899 -1.637 31.047 1.00 91.12 433 ILE A N 1
ATOM 3615 C CA . ILE A 1 433 ? -26.772 -2.384 31.963 1.00 91.12 433 ILE A CA 1
ATOM 3616 C C . ILE A 1 433 ? -26.433 -2.063 33.427 1.00 91.12 433 ILE A C 1
ATOM 3618 O O . ILE A 1 433 ? -27.331 -1.761 34.214 1.00 91.12 433 ILE A O 1
ATOM 3622 N N . ASP A 1 434 ? -25.146 -2.040 33.785 1.00 93.62 434 ASP A N 1
ATOM 3623 C CA . ASP A 1 434 ? -24.696 -1.697 35.141 1.00 93.62 434 ASP A CA 1
ATOM 3624 C C . ASP A 1 434 ? -25.108 -0.264 35.526 1.00 93.62 434 ASP A C 1
ATOM 3626 O O . ASP A 1 434 ? -25.591 -0.017 36.629 1.00 93.62 434 ASP A O 1
ATOM 3630 N N . ARG A 1 435 ? -24.993 0.702 34.602 1.00 91.88 435 ARG A N 1
ATOM 3631 C CA . ARG A 1 435 ? -25.421 2.092 34.852 1.00 91.88 435 ARG A CA 1
ATOM 3632 C C . ARG A 1 435 ? -26.923 2.216 35.070 1.00 91.88 435 ARG A C 1
ATOM 3634 O O . ARG A 1 435 ? -27.346 3.038 35.887 1.00 91.88 435 ARG A O 1
ATOM 3641 N N . GLU A 1 436 ? -27.728 1.477 34.312 1.00 86.44 436 GLU A N 1
ATOM 3642 C CA . GLU A 1 436 ? -29.178 1.454 34.509 1.00 86.44 436 GLU A CA 1
ATOM 3643 C C . GLU A 1 436 ? -29.532 0.844 35.865 1.00 86.44 436 GLU A C 1
ATOM 3645 O O . GLU A 1 436 ? -30.339 1.420 36.603 1.00 86.44 436 GLU A O 1
ATOM 3650 N N . HIS A 1 437 ? -28.861 -0.249 36.232 1.00 90.88 437 HIS A N 1
ATOM 3651 C CA . HIS A 1 437 ? -29.009 -0.889 37.530 1.00 90.88 437 HIS A CA 1
ATOM 3652 C C . HIS A 1 437 ? -28.673 0.047 38.692 1.00 90.88 437 HIS A C 1
ATOM 3654 O O . HIS A 1 437 ? -29.528 0.261 39.552 1.00 90.88 437 HIS A O 1
ATOM 3660 N N . ASP A 1 438 ? -27.504 0.689 38.671 1.00 90.00 438 ASP A N 1
ATOM 3661 C CA . ASP A 1 438 ? -27.081 1.650 39.697 1.00 90.00 438 ASP A CA 1
ATOM 3662 C C . ASP A 1 438 ? -28.106 2.790 39.871 1.00 90.00 438 ASP A C 1
ATOM 3664 O O . ASP A 1 438 ? -28.396 3.254 40.980 1.00 90.00 438 ASP A O 1
ATOM 3668 N N . ALA A 1 439 ? -28.689 3.269 38.765 1.00 85.12 439 ALA A N 1
ATOM 3669 C CA . ALA A 1 439 ? -29.694 4.329 38.793 1.00 85.12 439 ALA A CA 1
ATOM 3670 C C . ALA A 1 439 ? -31.028 3.872 39.412 1.00 85.12 439 ALA A C 1
ATOM 3672 O O . ALA A 1 439 ? -31.745 4.687 40.004 1.00 85.12 439 ALA A O 1
ATOM 3673 N N . ILE A 1 440 ? -31.376 2.595 39.259 1.00 84.06 440 ILE A N 1
ATOM 3674 C CA . ILE A 1 440 ? -32.583 1.983 39.819 1.00 84.06 440 ILE A CA 1
ATOM 3675 C C . ILE A 1 440 ? -32.392 1.659 41.297 1.00 84.06 440 ILE A C 1
ATOM 3677 O O . ILE A 1 440 ? -33.259 2.011 42.097 1.00 84.06 440 ILE A O 1
ATOM 3681 N N . GLU A 1 441 ? -31.260 1.065 41.675 1.00 80.81 441 GLU A N 1
ATOM 3682 C CA . GLU A 1 441 ? -30.929 0.758 43.069 1.00 80.81 441 GLU A CA 1
ATOM 3683 C C . GLU A 1 441 ? -31.003 2.030 43.919 1.00 80.81 441 GLU A C 1
ATOM 3685 O O . GLU A 1 441 ? -31.723 2.082 44.917 1.00 80.81 441 GLU A O 1
ATOM 3690 N N . LYS A 1 442 ? -30.410 3.125 43.431 1.00 80.44 442 LYS A N 1
ATOM 3691 C CA . LYS A 1 442 ? -30.494 4.431 44.088 1.00 80.44 442 LYS A CA 1
ATOM 3692 C C . LYS A 1 442 ? -31.934 4.936 44.264 1.00 80.44 442 LYS A C 1
ATOM 3694 O O . LYS A 1 442 ? -32.266 5.499 45.305 1.00 80.44 442 LYS A O 1
ATOM 3699 N N . LYS A 1 443 ? -32.815 4.737 43.274 1.00 74.69 443 LYS A N 1
ATOM 3700 C CA . LYS A 1 443 ? -34.241 5.105 43.392 1.00 74.69 443 LYS A CA 1
ATOM 3701 C C . LYS A 1 443 ? -34.971 4.246 44.426 1.00 74.69 443 LYS A C 1
ATOM 3703 O O . LYS A 1 443 ? -35.822 4.768 45.145 1.00 74.69 443 LYS A O 1
ATOM 3708 N N . LEU A 1 444 ? -34.657 2.953 44.503 1.00 68.50 444 LEU A N 1
ATOM 3709 C CA . LEU A 1 444 ? -35.237 2.028 45.480 1.00 68.50 444 LEU A CA 1
ATOM 3710 C C . LEU A 1 444 ? -34.772 2.355 46.908 1.00 68.50 444 LEU A C 1
ATOM 3712 O O . LEU A 1 444 ? -35.580 2.347 47.838 1.00 68.50 444 LEU A O 1
ATOM 3716 N N . GLU A 1 445 ? -33.501 2.718 47.087 1.00 65.56 445 GLU A N 1
ATOM 3717 C CA . GLU A 1 445 ? -32.968 3.208 48.364 1.00 65.56 445 GLU A CA 1
ATOM 3718 C C . GLU A 1 445 ? -33.648 4.511 48.813 1.00 65.56 445 GLU A C 1
ATOM 3720 O O . GLU A 1 445 ? -34.029 4.651 49.979 1.00 65.56 445 GLU A O 1
ATOM 3725 N N . GLU A 1 446 ? -33.857 5.452 47.886 1.00 57.28 446 GLU A N 1
ATOM 3726 C CA . GLU A 1 446 ? -34.558 6.713 48.149 1.00 57.28 446 GLU A CA 1
ATOM 3727 C C . GLU A 1 446 ? -36.040 6.492 48.514 1.00 57.28 446 GLU A C 1
ATOM 3729 O O . GLU A 1 446 ? -36.564 7.194 49.382 1.00 57.28 446 GLU A O 1
ATOM 3734 N N . GLN A 1 447 ? -36.712 5.494 47.925 1.00 53.84 447 GLN A N 1
ATOM 3735 C CA . GLN A 1 447 ? -38.092 5.126 48.275 1.00 53.84 447 GLN A CA 1
ATOM 3736 C C . GLN A 1 447 ? -38.196 4.437 49.647 1.00 53.84 447 GLN A C 1
ATOM 3738 O O . GLN A 1 447 ? -39.071 4.792 50.439 1.00 53.84 447 GLN A O 1
ATOM 3743 N N . ASN A 1 448 ? -37.267 3.538 49.990 1.00 46.91 448 ASN A N 1
ATOM 3744 C CA . ASN A 1 448 ? -37.242 2.842 51.286 1.00 46.91 448 ASN A CA 1
ATOM 3745 C C . ASN A 1 448 ? -36.914 3.757 52.487 1.00 46.91 448 ASN A C 1
ATOM 3747 O O . ASN A 1 448 ? -37.155 3.388 53.640 1.00 46.91 448 ASN A O 1
ATOM 3751 N N . PHE A 1 449 ? -36.382 4.964 52.262 1.00 38.41 449 PHE A N 1
ATOM 3752 C CA . PHE A 1 449 ? -36.100 5.925 53.335 1.00 38.41 449 PHE A CA 1
ATOM 3753 C C . PHE A 1 449 ? -37.371 6.567 53.930 1.00 38.41 449 PHE A C 1
ATOM 3755 O O . PHE A 1 449 ? -37.355 6.995 55.087 1.00 38.41 449 PHE A O 1
ATOM 3762 N N . TYR A 1 450 ? -38.482 6.607 53.183 1.00 37.31 450 TYR A N 1
ATOM 3763 C CA . TYR A 1 450 ? -39.734 7.249 53.613 1.00 37.31 450 TYR A CA 1
ATOM 3764 C C . TYR A 1 450 ? -40.663 6.355 54.460 1.00 37.31 450 TYR A C 1
ATOM 3766 O O . TYR A 1 450 ? -41.602 6.878 55.055 1.00 37.31 450 TYR A O 1
ATOM 3774 N N . ASP A 1 451 ? -40.366 5.057 54.596 1.00 40.28 451 ASP A N 1
ATOM 3775 C CA . ASP A 1 451 ? -41.214 4.064 55.288 1.00 40.28 451 ASP A CA 1
ATOM 3776 C C . ASP A 1 451 ? -40.815 3.787 56.762 1.00 40.28 451 ASP A C 1
ATOM 3778 O O . ASP A 1 451 ? -41.326 2.868 57.406 1.00 40.28 451 ASP A O 1
ATOM 3782 N N . LYS A 1 452 ? -39.898 4.572 57.355 1.00 42.84 452 LYS A N 1
ATOM 3783 C CA . LYS A 1 452 ? -39.481 4.398 58.765 1.00 42.84 452 LYS A CA 1
ATOM 3784 C C . LYS A 1 452 ? -40.388 5.172 59.738 1.00 42.84 452 LYS A C 1
ATOM 3786 O O . LYS A 1 452 ? -40.235 6.376 59.935 1.00 42.84 452 LYS A O 1
ATOM 3791 N N . SER A 1 453 ? -41.282 4.449 60.415 1.00 44.62 453 SER A N 1
ATOM 3792 C CA . SER A 1 453 ? -42.231 4.961 61.414 1.00 44.62 453 SER A CA 1
ATOM 3793 C C . SER A 1 453 ? -41.590 5.566 62.673 1.00 44.62 453 SER A C 1
ATOM 3795 O O . SER A 1 453 ? -41.050 4.852 63.522 1.00 44.62 453 SER A O 1
ATOM 3797 N N . PHE A 1 454 ? -41.729 6.880 62.876 1.00 46.44 454 PHE A N 1
ATOM 3798 C CA . PHE A 1 454 ? -41.404 7.552 64.145 1.00 46.44 454 PHE A CA 1
ATOM 3799 C C . PHE A 1 454 ? -42.530 7.350 65.175 1.00 46.44 454 PHE A C 1
ATOM 3801 O O . PHE A 1 454 ? -43.701 7.481 64.830 1.00 46.44 454 PHE A O 1
ATOM 3808 N N . CYS A 1 455 ? -42.214 7.077 66.451 1.00 48.06 455 CYS A N 1
ATOM 3809 C CA . CYS A 1 455 ? -43.217 6.929 67.524 1.00 48.06 455 CYS A CA 1
ATOM 3810 C C . CYS A 1 455 ? -43.089 8.024 68.596 1.00 48.06 455 CYS A C 1
ATOM 3812 O O . CYS A 1 455 ? -42.015 8.204 69.172 1.00 48.06 455 CYS A O 1
ATOM 3814 N N . PHE A 1 456 ? -44.208 8.683 68.924 1.00 45.94 456 PHE A N 1
ATOM 3815 C CA . PHE A 1 456 ? -44.297 9.692 69.986 1.00 45.94 456 PHE A CA 1
ATOM 3816 C C . PHE A 1 456 ? -45.023 9.148 71.226 1.00 45.94 456 PHE A C 1
ATOM 3818 O O . PHE A 1 456 ? -46.106 8.558 71.122 1.00 45.94 456 PHE A O 1
ATOM 3825 N N . TYR A 1 457 ? -44.467 9.397 72.416 1.00 51.97 457 TYR A N 1
ATOM 3826 C CA . TYR A 1 457 ? -45.099 9.054 73.696 1.00 51.97 457 TYR A CA 1
ATOM 3827 C C . TYR A 1 457 ? -45.207 10.278 74.608 1.00 51.97 457 TYR A C 1
ATOM 3829 O O . TYR A 1 457 ? -44.287 11.095 74.681 1.00 51.97 457 TYR A O 1
ATOM 3837 N N . LEU A 1 458 ? -46.318 10.362 75.343 1.00 47.88 458 LEU A N 1
ATOM 3838 C CA . LEU A 1 458 ? -46.561 11.360 76.385 1.00 47.88 458 LEU A CA 1
ATOM 3839 C C . LEU A 1 458 ? -46.842 10.622 77.696 1.00 47.88 458 LEU A C 1
ATOM 3841 O O . LEU A 1 458 ? -47.776 9.822 77.773 1.00 47.88 458 LEU A O 1
ATOM 3845 N N . GLY A 1 459 ? -46.020 10.853 78.719 1.00 50.88 459 GLY A N 1
ATOM 3846 C CA . GLY A 1 459 ? -46.093 10.111 79.978 1.00 50.88 459 GLY A CA 1
ATOM 3847 C C . GLY A 1 459 ? -46.233 10.980 81.216 1.00 50.88 459 GLY A C 1
ATOM 3848 O O . GLY A 1 459 ? -45.722 12.099 81.274 1.00 50.88 459 GLY A O 1
ATOM 3849 N N . ALA A 1 460 ? -46.905 10.425 82.225 1.00 50.56 460 ALA A N 1
ATOM 3850 C CA . ALA A 1 460 ? -46.968 10.963 83.577 1.00 50.56 460 ALA A CA 1
ATOM 3851 C C . ALA A 1 460 ? -45.974 10.212 84.469 1.00 50.56 460 ALA A C 1
ATOM 3853 O O . ALA A 1 460 ? -45.827 8.990 84.381 1.00 50.56 460 ALA A O 1
ATOM 3854 N N . VAL A 1 461 ? -45.287 10.945 85.343 1.00 53.56 461 VAL A N 1
ATOM 3855 C CA . VAL A 1 461 ? -44.180 10.401 86.132 1.00 53.56 461 VAL A CA 1
ATOM 3856 C C . VAL A 1 461 ? -44.465 10.506 87.626 1.00 53.56 461 VAL A C 1
ATOM 3858 O O . VAL A 1 461 ? -44.775 11.592 88.121 1.00 53.56 461 VAL A O 1
ATOM 3861 N N . TYR A 1 462 ? -44.309 9.393 88.352 1.00 50.97 462 TYR A N 1
ATOM 3862 C CA . TYR A 1 462 ? -44.392 9.341 89.812 1.00 50.97 462 TYR A CA 1
ATOM 3863 C C . TYR A 1 462 ? -43.058 8.890 90.412 1.00 50.97 462 TYR A C 1
ATOM 3865 O O . TYR A 1 462 ? -42.563 7.797 90.148 1.00 50.97 462 TYR A O 1
ATOM 3873 N N . VAL A 1 463 ? -42.460 9.727 91.256 1.00 52.41 463 VAL A N 1
ATOM 3874 C CA . VAL A 1 463 ? -41.111 9.485 91.787 1.00 52.41 463 VAL A CA 1
ATOM 3875 C C . VAL A 1 463 ? -41.143 9.417 93.302 1.00 52.41 463 VAL A C 1
ATOM 3877 O O . VAL A 1 463 ? -41.679 10.314 93.952 1.00 52.41 463 VAL A O 1
ATOM 3880 N N . GLN A 1 464 ? -40.496 8.392 93.861 1.00 53.31 464 GLN A N 1
ATOM 3881 C CA . GLN A 1 464 ? -40.224 8.294 95.289 1.00 53.31 464 GLN A CA 1
ATOM 3882 C C . GLN A 1 464 ? -38.707 8.351 95.521 1.00 53.31 464 GLN A C 1
ATOM 3884 O O . GLN A 1 464 ? -38.007 7.336 95.545 1.00 53.31 464 GLN A O 1
ATOM 3889 N N . GLN A 1 465 ? -38.182 9.566 95.686 1.00 53.12 465 GLN A N 1
ATOM 3890 C CA . GLN A 1 465 ? -36.750 9.812 95.874 1.00 53.12 465 GLN A CA 1
ATOM 3891 C C . GLN A 1 465 ? -36.418 10.235 97.306 1.00 53.12 465 GLN A C 1
ATOM 3893 O O . GLN A 1 465 ? -37.196 10.915 97.979 1.00 53.12 465 GLN A O 1
ATOM 3898 N N . ARG A 1 466 ? -35.230 9.822 97.769 1.00 49.31 466 ARG A N 1
ATOM 3899 C CA . ARG A 1 466 ? -34.593 10.368 98.969 1.00 49.31 466 ARG A CA 1
ATOM 3900 C C . ARG A 1 466 ? -33.458 11.284 98.535 1.00 49.31 466 ARG A C 1
ATOM 3902 O O . ARG A 1 466 ? -32.488 10.837 97.919 1.00 49.31 466 ARG A O 1
ATOM 3909 N N . THR A 1 467 ? -33.581 12.555 98.889 1.00 49.31 467 THR A N 1
ATOM 3910 C CA . THR A 1 467 ? -32.573 13.578 98.608 1.00 49.31 467 THR A CA 1
ATOM 3911 C C . THR A 1 467 ? -31.774 13.870 99.876 1.00 49.31 467 THR A C 1
ATOM 3913 O O . THR A 1 467 ? -32.356 14.112 100.936 1.00 49.31 467 THR A O 1
ATOM 3916 N N . TYR A 1 468 ? -30.442 13.850 99.775 1.00 45.25 468 TYR A N 1
ATOM 3917 C CA . TYR A 1 468 ? -29.533 14.130 100.890 1.00 45.25 468 TYR A CA 1
ATOM 3918 C C . TYR A 1 468 ? -28.753 15.426 100.628 1.00 45.25 468 TYR A C 1
ATOM 3920 O O . TYR A 1 468 ? -28.034 15.531 99.632 1.00 45.25 468 TYR A O 1
ATOM 3928 N N . GLU A 1 469 ? -28.862 16.398 101.538 1.00 45.00 469 GLU A N 1
ATOM 3929 C CA . GLU A 1 469 ? -27.909 17.514 101.640 1.00 45.00 469 GLU A CA 1
ATOM 3930 C C . GLU A 1 469 ? -26.742 17.120 102.551 1.00 45.00 469 GLU A C 1
ATOM 3932 O O . GLU A 1 469 ? -26.897 16.285 103.442 1.00 45.00 469 GLU A O 1
ATOM 3937 N N . PHE A 1 470 ? -25.589 17.772 102.380 1.00 39.56 470 PHE A N 1
ATOM 3938 C CA . PHE A 1 470 ? -24.363 17.571 103.174 1.00 39.56 470 PHE A CA 1
ATOM 3939 C C . PHE A 1 470 ? -24.542 17.756 104.706 1.00 39.56 470 PHE A C 1
ATOM 3941 O O . PHE A 1 470 ? -23.613 17.524 105.473 1.00 39.56 470 PHE A O 1
ATOM 3948 N N . LEU A 1 471 ? -25.739 18.138 105.168 1.00 38.03 471 LEU A N 1
ATOM 3949 C CA . LEU A 1 471 ? -26.140 18.272 106.568 1.00 38.03 471 LEU A CA 1
ATOM 3950 C C . LEU A 1 471 ? -27.330 17.343 106.882 1.00 38.03 471 LEU A C 1
ATOM 3952 O O . LEU A 1 471 ? -28.470 17.787 106.918 1.00 38.03 471 LEU A O 1
ATOM 3956 N N . ASN A 1 472 ? -27.045 16.049 107.061 1.00 36.84 472 ASN A N 1
ATOM 3957 C CA . ASN A 1 472 ? -27.762 14.989 107.807 1.00 36.84 472 ASN A CA 1
ATOM 3958 C C . ASN A 1 472 ? -29.306 15.004 108.009 1.00 36.84 472 ASN A C 1
ATOM 3960 O O . ASN A 1 472 ? -29.800 14.344 108.923 1.00 36.84 472 ASN A O 1
ATOM 3964 N N . ASN A 1 473 ? -30.097 15.660 107.159 1.00 42.84 473 ASN A N 1
ATOM 3965 C CA . ASN A 1 473 ? -31.562 15.637 107.210 1.00 42.84 473 ASN A CA 1
ATOM 3966 C C . ASN A 1 473 ? -32.137 14.789 106.067 1.00 42.84 473 ASN A C 1
ATOM 3968 O O . ASN A 1 473 ? -31.834 15.022 104.898 1.00 42.84 473 ASN A O 1
ATOM 3972 N N . GLN A 1 474 ? -32.993 13.817 106.400 1.00 41.03 474 GLN A N 1
ATOM 3973 C CA . GLN A 1 474 ? -33.738 13.033 105.410 1.00 41.03 474 GLN A CA 1
ATOM 3974 C C . GLN A 1 474 ? -34.938 13.837 104.894 1.00 41.03 474 GLN A C 1
ATOM 3976 O O . GLN A 1 474 ? -35.795 14.244 105.680 1.00 41.03 474 GLN A O 1
ATOM 3981 N N . LYS A 1 475 ? -35.009 14.042 103.574 1.00 50.03 475 LYS A N 1
ATOM 3982 C CA . LYS A 1 475 ? -36.146 14.666 102.878 1.00 50.03 475 LYS A CA 1
ATOM 3983 C C . LYS A 1 475 ? -36.974 13.595 102.157 1.00 50.03 475 LYS A C 1
ATOM 3985 O O . LYS A 1 475 ? -36.413 12.639 101.621 1.00 50.03 475 LYS A O 1
ATOM 3990 N N . PHE A 1 476 ? -38.297 13.754 102.169 1.00 41.16 476 PHE A N 1
ATOM 3991 C CA . PHE A 1 476 ? -39.225 12.969 101.353 1.00 41.16 476 PHE A CA 1
ATOM 3992 C C . PHE A 1 476 ? -39.841 13.888 100.303 1.00 41.16 476 PHE A C 1
ATOM 3994 O O . PHE A 1 476 ? -40.570 14.815 100.657 1.00 41.16 476 PHE A O 1
ATOM 4001 N N . ASP A 1 477 ? -39.574 13.592 99.035 1.00 46.41 477 ASP A N 1
ATOM 4002 C CA . ASP A 1 477 ? -40.080 14.360 97.901 1.00 46.41 477 ASP A CA 1
ATOM 4003 C C . ASP A 1 477 ? -41.327 13.661 97.326 1.00 46.41 477 ASP A C 1
ATOM 4005 O O . ASP A 1 477 ? -41.367 12.432 97.217 1.00 46.41 477 ASP A O 1
ATOM 4009 N N . LYS A 1 478 ? -42.368 14.433 96.989 1.00 42.34 478 LYS A N 1
ATOM 4010 C CA . LYS A 1 478 ? -43.503 13.971 96.173 1.00 42.34 478 LYS A CA 1
ATOM 4011 C C . LYS A 1 478 ? -43.470 14.758 94.868 1.00 42.34 478 LYS A C 1
ATOM 4013 O O . LYS A 1 478 ? -43.757 15.952 94.878 1.00 42.34 478 LYS A O 1
ATOM 4018 N N . ASN A 1 479 ? -43.148 14.084 93.767 1.00 48.81 479 ASN A N 1
ATOM 4019 C CA . ASN A 1 479 ? -42.990 14.720 92.459 1.00 48.81 479 ASN A CA 1
ATOM 4020 C C . ASN A 1 479 ? -44.113 14.281 91.513 1.00 48.81 479 ASN A C 1
ATOM 4022 O O . ASN A 1 479 ? -44.471 13.102 91.484 1.00 48.81 479 ASN A O 1
ATOM 4026 N N . ILE A 1 480 ? -44.637 15.231 90.737 1.00 46.25 480 ILE A N 1
ATOM 4027 C CA . ILE A 1 480 ? -45.525 14.979 89.598 1.00 46.25 480 ILE A CA 1
ATOM 4028 C C . ILE A 1 480 ? -44.909 15.719 88.407 1.00 46.25 480 ILE A C 1
ATOM 4030 O O . ILE A 1 480 ? -44.732 16.934 88.460 1.00 46.25 480 ILE A O 1
ATOM 4034 N N . GLY A 1 481 ? -44.550 14.988 87.353 1.00 49.06 481 GLY A N 1
ATOM 4035 C CA . GLY A 1 481 ? -43.906 15.535 86.155 1.00 49.06 481 GLY A CA 1
ATOM 4036 C C . GLY A 1 481 ? -44.430 14.901 84.869 1.00 49.06 481 GLY A C 1
ATOM 4037 O O . GLY A 1 481 ? -45.144 13.895 84.916 1.00 49.06 481 GLY A O 1
ATOM 4038 N N . GLY A 1 482 ? -44.074 15.505 83.735 1.00 48.66 482 GLY A N 1
ATOM 4039 C CA . GLY A 1 482 ? -44.386 15.005 82.397 1.00 48.66 482 GLY A CA 1
ATOM 4040 C C . GLY A 1 482 ? -43.113 14.578 81.669 1.00 48.66 482 GLY A C 1
ATOM 4041 O O . GLY A 1 482 ? -42.067 15.198 81.830 1.00 48.66 482 GLY A O 1
ATOM 4042 N N . SER A 1 483 ? -43.191 13.526 80.861 1.00 54.03 483 SER A N 1
ATOM 4043 C CA . SER A 1 483 ? -42.057 13.035 80.069 1.00 54.03 483 SER A CA 1
ATOM 4044 C C . SER A 1 483 ? -42.453 12.850 78.606 1.00 54.03 483 SER A C 1
ATOM 4046 O O . SER A 1 483 ? -43.567 12.417 78.299 1.00 54.03 483 SER A O 1
ATOM 4048 N N . LEU A 1 484 ? -41.537 13.216 77.712 1.00 52.50 484 LEU A N 1
ATOM 4049 C CA . LEU A 1 484 ? -41.625 13.012 76.271 1.00 52.50 484 LEU A CA 1
ATOM 4050 C C . LEU A 1 484 ? -40.555 11.998 75.861 1.00 52.50 484 LEU A C 1
ATOM 4052 O O . LEU A 1 484 ? -39.393 12.128 76.249 1.00 52.50 484 LEU A O 1
ATOM 4056 N N . LEU A 1 485 ? -40.951 10.999 75.075 1.00 54.00 485 LEU A N 1
ATOM 4057 C CA . LEU A 1 485 ? -40.049 9.975 74.548 1.00 54.00 485 LEU A CA 1
ATOM 4058 C C . LEU A 1 485 ? -40.132 9.946 73.023 1.00 54.00 485 LEU A C 1
ATOM 4060 O O . LEU A 1 485 ? -41.231 9.930 72.458 1.00 54.00 485 LEU A O 1
ATOM 4064 N N . PHE A 1 486 ? -38.961 9.941 72.385 1.00 52.62 486 PHE A N 1
ATOM 4065 C CA . PHE A 1 486 ? -38.795 9.880 70.936 1.00 52.62 486 PHE A CA 1
ATOM 4066 C C . PHE A 1 486 ? -37.969 8.646 70.562 1.00 52.62 486 PHE A C 1
ATOM 4068 O O . PHE A 1 486 ? -36.786 8.584 70.884 1.00 52.62 486 PHE A O 1
ATOM 4075 N N . GLY A 1 487 ? -38.586 7.663 69.904 1.00 54.34 487 GLY A N 1
ATOM 4076 C CA . GLY A 1 487 ? -37.906 6.431 69.487 1.00 54.34 487 GLY A CA 1
ATOM 4077 C C . GLY A 1 487 ? -37.425 6.489 68.036 1.00 54.34 487 GLY A C 1
ATOM 4078 O O . GLY A 1 487 ? -38.214 6.823 67.150 1.00 54.34 487 GLY A O 1
ATOM 4079 N N . ILE A 1 488 ? -36.160 6.130 67.789 1.00 54.34 488 ILE A N 1
ATOM 4080 C CA . ILE A 1 488 ? -35.554 5.987 66.455 1.00 54.34 488 ILE A CA 1
ATOM 4081 C C . ILE A 1 488 ? -35.232 4.501 66.214 1.00 54.34 488 ILE A C 1
ATOM 4083 O O . ILE A 1 488 ? -34.402 3.946 66.943 1.00 54.34 488 ILE A O 1
ATOM 4087 N N . PRO A 1 489 ? -35.838 3.837 65.212 1.00 51.59 489 PRO A N 1
ATOM 4088 C CA . PRO A 1 489 ? -35.472 2.469 64.857 1.00 51.59 489 PRO A CA 1
ATOM 4089 C C . PRO A 1 489 ? -34.092 2.432 64.181 1.00 51.59 489 PRO A C 1
ATOM 4091 O O . PRO A 1 489 ? -33.800 3.224 63.282 1.00 51.59 489 PRO A O 1
ATOM 4094 N N . LEU A 1 490 ? -33.237 1.496 64.591 1.00 52.91 490 LEU A N 1
ATOM 4095 C CA . LEU A 1 490 ? -31.945 1.227 63.959 1.00 52.91 490 LEU A CA 1
ATOM 4096 C C . LEU A 1 490 ? -32.099 0.062 62.984 1.00 52.91 490 LEU A C 1
ATOM 4098 O O . LEU A 1 490 ? -32.153 -1.058 63.464 1.00 52.91 490 LEU A O 1
ATOM 4102 N N . ASN A 1 491 ? -32.131 0.359 61.675 1.00 45.06 491 ASN A N 1
ATOM 4103 C CA . ASN A 1 491 ? -32.141 -0.498 60.462 1.00 45.06 491 ASN A CA 1
ATOM 4104 C C . ASN A 1 491 ? -32.957 -1.810 60.452 1.00 45.06 491 ASN A C 1
ATOM 4106 O O . ASN A 1 491 ? -33.667 -2.039 59.481 1.00 45.06 491 ASN A O 1
ATOM 4110 N N . ASP A 1 492 ? -32.964 -2.592 61.522 1.00 49.03 492 ASP A N 1
ATOM 4111 C CA . ASP A 1 492 ? -33.814 -3.750 61.741 1.00 49.03 492 ASP A CA 1
ATOM 4112 C C . ASP A 1 492 ? -34.893 -3.406 62.781 1.00 49.03 492 ASP A C 1
ATOM 4114 O O . ASP A 1 492 ? -34.622 -2.812 63.827 1.00 49.03 492 ASP A O 1
ATOM 4118 N N . SER A 1 493 ? -36.136 -3.831 62.543 1.00 47.84 493 SER A N 1
ATOM 4119 C CA . SER A 1 493 ? -37.325 -3.571 63.389 1.00 47.84 493 SER A CA 1
ATOM 4120 C C . SER A 1 493 ? -37.218 -4.020 64.866 1.00 47.84 493 SER A C 1
ATOM 4122 O O . SER A 1 493 ? -38.141 -3.825 65.669 1.00 47.84 493 SER A O 1
ATOM 4124 N N . THR A 1 494 ? -36.095 -4.625 65.244 1.00 43.19 494 THR A N 1
ATOM 4125 C CA . THR A 1 494 ? -35.783 -5.221 66.543 1.00 43.19 494 THR A CA 1
ATOM 4126 C C . THR A 1 494 ? -34.922 -4.333 67.450 1.00 43.19 494 THR A C 1
ATOM 4128 O O . THR A 1 494 ? -34.924 -4.569 68.661 1.00 43.19 494 THR A O 1
ATOM 4131 N N . HIS A 1 495 ? -34.263 -3.292 66.923 1.00 48.03 495 HIS A N 1
ATOM 4132 C CA . HIS A 1 495 ? -33.370 -2.405 67.681 1.00 48.03 495 HIS A CA 1
ATOM 4133 C C . HIS A 1 495 ? -33.837 -0.948 67.608 1.00 48.03 495 HIS A C 1
ATOM 4135 O O . HIS A 1 495 ? -34.105 -0.421 66.532 1.00 48.03 495 HIS A O 1
ATOM 4141 N N . TRP A 1 496 ? -33.948 -0.287 68.761 1.00 50.84 496 TRP A N 1
ATOM 4142 C CA . TRP A 1 496 ? -34.434 1.092 68.862 1.00 50.84 496 TRP A CA 1
ATOM 4143 C C . TRP A 1 496 ? -33.528 1.891 69.804 1.00 50.84 496 TRP A C 1
ATOM 4145 O O . TRP A 1 496 ? -33.088 1.377 70.837 1.00 50.84 496 TRP A O 1
ATOM 4155 N N . ILE A 1 497 ? -33.262 3.148 69.453 1.00 53.09 497 ILE A N 1
ATOM 4156 C CA . ILE A 1 497 ? -32.699 4.149 70.363 1.00 53.09 497 ILE A CA 1
ATOM 4157 C C . ILE A 1 497 ? -33.855 5.036 70.821 1.00 53.09 497 ILE A C 1
ATOM 4159 O O . ILE A 1 497 ? -34.450 5.741 70.007 1.00 53.09 497 ILE A O 1
ATOM 4163 N N . ASP A 1 498 ? -34.148 5.020 72.120 1.00 52.53 498 ASP A N 1
ATOM 4164 C CA . ASP A 1 498 ? -35.137 5.912 72.724 1.00 52.53 498 ASP A CA 1
ATOM 4165 C C . ASP A 1 498 ? -34.413 7.151 73.290 1.00 52.53 498 ASP A C 1
ATOM 4167 O O . ASP A 1 498 ? -33.522 7.057 74.141 1.00 52.53 498 ASP A O 1
ATOM 4171 N N . LEU A 1 499 ? -34.783 8.336 72.803 1.00 50.12 499 LEU A N 1
ATOM 4172 C CA . LEU A 1 499 ? -34.345 9.630 73.327 1.00 50.12 499 LEU A CA 1
ATOM 4173 C C . LEU A 1 499 ? -35.362 10.136 74.357 1.00 50.12 499 LEU A C 1
ATOM 4175 O O . LEU A 1 499 ? -36.553 10.271 74.056 1.00 50.12 499 LEU A O 1
ATOM 4179 N N . TYR A 1 500 ? -34.883 10.438 75.568 1.00 50.34 500 TYR A N 1
ATOM 4180 C CA . TYR A 1 500 ? -35.715 10.857 76.697 1.00 50.34 500 TYR A CA 1
ATOM 4181 C C . TYR A 1 500 ? -35.618 12.356 76.956 1.00 50.34 500 TYR A C 1
ATOM 4183 O O . TYR A 1 500 ? -34.528 12.899 77.157 1.00 50.34 500 TYR A O 1
ATOM 4191 N N . PHE A 1 501 ? -36.782 12.991 77.077 1.00 49.44 501 PHE A N 1
ATOM 4192 C CA . PHE A 1 501 ? -36.929 14.348 77.586 1.00 49.44 501 PHE A CA 1
ATOM 4193 C C . PHE A 1 501 ? -37.847 14.308 78.807 1.00 49.44 501 PHE A C 1
ATOM 4195 O O . PHE A 1 501 ? -39.071 14.235 78.693 1.00 49.44 501 PHE A O 1
ATOM 4202 N N . ASP A 1 502 ? -37.253 14.319 79.995 1.00 47.44 502 ASP A N 1
ATOM 4203 C CA . ASP A 1 502 ? -37.997 14.276 81.252 1.00 47.44 502 ASP A CA 1
ATOM 4204 C C . ASP A 1 502 ? -38.066 15.688 81.842 1.00 47.44 502 ASP A C 1
ATOM 4206 O O . ASP A 1 502 ? -37.036 16.322 82.095 1.00 47.44 502 ASP A O 1
ATOM 4210 N N . LEU A 1 503 ? -39.289 16.196 82.010 1.00 47.66 503 LEU A N 1
ATOM 4211 C CA . LEU A 1 503 ? -39.564 17.549 82.477 1.00 47.66 503 LEU A CA 1
ATOM 4212 C C . LEU A 1 503 ? -40.332 17.454 83.797 1.00 47.66 503 LEU A C 1
ATOM 4214 O O . LEU A 1 503 ? -41.555 17.281 83.850 1.00 47.66 503 LEU A O 1
ATOM 4218 N N . LYS A 1 504 ? -39.583 17.532 84.898 1.00 48.72 504 LYS A N 1
ATOM 4219 C CA . LYS A 1 504 ? -40.111 17.317 86.249 1.00 48.72 504 LYS A CA 1
ATOM 4220 C C . LYS A 1 504 ? -40.257 18.633 86.994 1.00 48.72 504 LYS A C 1
ATOM 4222 O O . LYS A 1 504 ? -39.305 19.399 87.114 1.00 48.72 504 LYS A O 1
ATOM 4227 N N . ALA A 1 505 ? -41.448 18.860 87.543 1.00 43.41 505 ALA A N 1
ATOM 4228 C CA . ALA A 1 505 ? -41.676 19.881 88.554 1.00 43.41 505 ALA A CA 1
ATOM 4229 C C . ALA A 1 505 ? -41.653 19.209 89.936 1.00 43.41 505 ALA A C 1
ATOM 4231 O O . ALA A 1 505 ? -42.553 18.442 90.284 1.00 43.41 505 ALA A O 1
ATOM 4232 N N . ASN A 1 506 ? -40.616 19.477 90.725 1.00 45.16 506 ASN A N 1
ATOM 4233 C CA . ASN A 1 506 ? -40.486 18.940 92.077 1.00 45.16 506 ASN A CA 1
ATOM 4234 C C . ASN A 1 506 ? -41.005 19.970 93.089 1.00 45.16 506 ASN A C 1
ATOM 4236 O O . ASN A 1 506 ? -40.636 21.147 93.035 1.00 45.16 506 ASN A O 1
ATOM 4240 N N . ALA A 1 507 ? -41.848 19.526 94.023 1.00 40.62 507 ALA A N 1
ATOM 4241 C CA . ALA A 1 507 ? -42.310 20.330 95.151 1.00 40.62 507 ALA A CA 1
ATOM 4242 C C . ALA A 1 507 ? -41.669 19.800 96.439 1.00 40.62 507 ALA A C 1
ATOM 4244 O O . ALA A 1 507 ? -41.939 18.675 96.867 1.00 40.62 507 ALA A O 1
ATOM 4245 N N . PHE A 1 508 ? -40.814 20.611 97.062 1.00 44.53 508 PHE A N 1
ATOM 4246 C CA . PHE A 1 508 ? -40.104 20.223 98.280 1.00 44.53 508 PHE A CA 1
ATOM 4247 C C . PHE A 1 508 ? -40.893 20.627 99.528 1.00 44.53 508 PHE A C 1
ATOM 4249 O O . PHE A 1 508 ? -41.286 21.785 99.671 1.00 44.53 508 PHE A O 1
ATOM 4256 N N . PHE A 1 509 ? -41.077 19.687 100.463 1.00 40.62 509 PHE A N 1
ATOM 4257 C CA . PHE A 1 509 ? -41.690 19.952 101.768 1.00 40.62 509 PHE A CA 1
ATOM 4258 C C . PHE A 1 509 ? -40.626 19.924 102.868 1.00 40.62 509 PHE A C 1
ATOM 4260 O O . PHE A 1 509 ? -40.077 18.872 103.201 1.00 40.62 509 PHE A O 1
ATOM 4267 N N . PHE A 1 510 ? -40.344 21.076 103.476 1.00 42.62 510 PHE A N 1
ATOM 4268 C CA . PHE A 1 510 ? -39.413 21.152 104.601 1.00 42.62 510 PHE A CA 1
ATOM 4269 C C . PHE A 1 510 ? -40.137 20.881 105.924 1.00 42.62 510 PHE A C 1
ATOM 4271 O O . PHE A 1 510 ? -41.046 21.612 106.309 1.00 42.62 510 PHE A O 1
ATOM 4278 N N . LYS A 1 511 ? -39.690 19.866 106.674 1.00 36.88 511 LYS A N 1
ATOM 4279 C CA . LYS A 1 511 ? -40.050 19.700 108.090 1.00 36.88 511 LYS A CA 1
ATOM 4280 C C . LYS A 1 511 ? -38.854 20.112 108.943 1.00 36.88 511 LYS A C 1
ATOM 4282 O O . LYS A 1 511 ? -37.911 19.344 109.103 1.00 36.88 511 LYS A O 1
ATOM 4287 N N . LYS A 1 512 ? -38.867 21.332 109.481 1.00 37.94 512 LYS A N 1
ATOM 4288 C CA . LYS A 1 512 ? -37.826 21.784 110.414 1.00 37.94 512 LYS A CA 1
ATOM 4289 C C . LYS A 1 512 ? -38.053 21.093 111.764 1.00 37.94 512 LYS A C 1
ATOM 4291 O O . LYS A 1 512 ? -39.067 21.330 112.415 1.00 37.94 512 LYS A O 1
ATOM 4296 N N . SER A 1 513 ? -37.143 20.219 112.189 1.00 33.03 513 SER A N 1
ATOM 4297 C CA . SER A 1 513 ? -37.124 19.715 113.566 1.00 33.03 513 SER A CA 1
ATOM 4298 C C . SER A 1 513 ? -36.652 20.842 114.488 1.00 33.03 513 SER A C 1
ATOM 4300 O O . SER A 1 513 ? -35.474 21.201 114.470 1.00 33.03 513 SER A O 1
ATOM 4302 N N . LEU A 1 514 ? -37.560 21.433 115.268 1.00 33.25 514 LEU A N 1
ATOM 4303 C CA . LEU A 1 514 ? -37.177 22.319 116.366 1.00 33.25 514 LEU A CA 1
ATOM 4304 C C . LEU A 1 514 ? -36.478 21.494 117.457 1.00 33.25 514 LEU A C 1
ATOM 4306 O O . LEU A 1 514 ? -37.024 20.507 117.946 1.00 33.25 514 LEU A O 1
ATOM 4310 N N . SER A 1 515 ? -35.273 21.920 117.834 1.00 30.05 515 SER A N 1
ATOM 4311 C CA . SER A 1 515 ? -34.587 21.476 119.049 1.00 30.05 515 SER A CA 1
ATOM 4312 C C . SER A 1 515 ? -35.425 21.861 120.276 1.00 30.05 515 SER A C 1
ATOM 4314 O O . SER A 1 515 ? -35.805 23.022 120.431 1.00 30.05 515 SER A O 1
ATOM 4316 N N . TYR A 1 516 ? -35.739 20.886 121.129 1.00 30.00 516 TYR A N 1
ATOM 4317 C CA . TYR A 1 516 ? -36.465 21.079 122.384 1.00 30.00 516 TYR A CA 1
ATOM 4318 C C . TYR A 1 516 ? -35.522 21.601 123.481 1.00 30.00 516 TYR A C 1
ATOM 4320 O O . TYR A 1 516 ? -34.718 20.835 124.005 1.00 30.00 516 TYR A O 1
ATOM 4328 N N . ALA A 1 517 ? -35.684 22.863 123.891 1.00 26.44 517 ALA A N 1
ATOM 4329 C CA . ALA A 1 517 ? -35.350 23.333 125.241 1.00 26.44 517 ALA A CA 1
ATOM 4330 C C . ALA A 1 517 ? -36.133 24.625 125.590 1.00 26.44 517 ALA A C 1
ATOM 4332 O O . ALA A 1 517 ? -35.760 25.687 125.116 1.00 26.44 517 ALA A O 1
ATOM 4333 N N . ILE A 1 518 ? -37.205 24.484 126.402 1.00 27.47 518 ILE A N 1
ATOM 4334 C CA . ILE A 1 518 ? -37.692 25.380 127.497 1.00 27.47 518 ILE A CA 1
ATOM 4335 C C . ILE A 1 518 ? -37.906 26.881 127.134 1.00 27.47 518 ILE A C 1
ATOM 4337 O O . ILE A 1 518 ? -36.964 27.553 126.761 1.00 27.47 518 ILE A O 1
ATOM 4341 N N . GLN A 1 519 ? -39.038 27.583 127.298 1.00 26.70 519 GLN A N 1
ATOM 4342 C CA . GLN A 1 519 ? -40.352 27.403 127.932 1.00 26.70 519 GLN A CA 1
ATOM 4343 C C . GLN A 1 519 ? -41.286 28.550 127.457 1.00 26.70 519 GLN A C 1
ATOM 4345 O O . GLN A 1 519 ? -40.823 29.630 127.096 1.00 26.70 519 GLN A O 1
ATOM 4350 N N . SER A 1 520 ? -42.592 28.346 127.654 1.00 26.62 520 SER A N 1
ATOM 4351 C CA . SER A 1 520 ? -43.691 29.331 127.726 1.00 26.62 520 SER A CA 1
ATOM 4352 C C . SER A 1 520 ? -44.456 29.685 126.436 1.00 26.62 520 SER A C 1
ATOM 4354 O O . SER A 1 520 ? -43.922 29.856 125.348 1.00 26.62 520 SER A O 1
ATOM 4356 N N . MET A 1 521 ? -45.777 29.672 126.613 1.00 29.53 521 MET A N 1
ATOM 4357 C CA . MET A 1 521 ? -46.860 29.641 125.634 1.00 29.53 521 MET A CA 1
ATOM 4358 C C . MET A 1 521 ? -46.970 30.908 124.774 1.00 29.53 521 MET A C 1
ATOM 4360 O O . MET A 1 521 ? -47.102 32.000 125.318 1.00 29.53 521 MET A O 1
ATOM 4364 N N . ASN A 1 522 ? -47.045 30.746 123.448 1.00 26.03 522 ASN A N 1
ATOM 4365 C CA . ASN A 1 522 ? -48.205 31.104 122.609 1.00 26.03 522 ASN A CA 1
ATOM 4366 C C . ASN A 1 522 ? -47.844 31.007 121.111 1.00 26.03 522 ASN A C 1
ATOM 4368 O O . ASN A 1 522 ? -46.871 31.598 120.666 1.00 26.03 522 ASN A O 1
ATOM 4372 N N . MET A 1 523 ? -48.664 30.271 120.349 1.00 30.75 523 MET A N 1
ATOM 4373 C CA . MET A 1 523 ? -48.681 30.164 118.877 1.00 30.75 523 MET A CA 1
ATOM 4374 C C . MET A 1 523 ? -47.358 29.796 118.171 1.00 30.75 523 MET A C 1
ATOM 4376 O O . MET A 1 523 ? -46.627 30.656 117.689 1.00 30.75 523 MET A O 1
ATOM 4380 N N . VAL A 1 524 ? -47.113 28.494 117.974 1.00 27.62 524 VAL A N 1
ATOM 4381 C CA . VAL A 1 524 ? -46.160 28.027 116.950 1.00 27.62 524 VAL A CA 1
ATOM 4382 C C . VAL A 1 524 ? -46.914 27.897 115.628 1.00 27.62 524 VAL A C 1
ATOM 4384 O O . VAL A 1 524 ? -47.656 26.940 115.415 1.00 27.62 524 VAL A O 1
ATOM 4387 N N . TYR A 1 525 ? -46.741 28.877 114.746 1.00 28.41 525 TYR A N 1
ATOM 4388 C CA . TYR A 1 525 ? -47.134 28.752 113.346 1.00 28.41 525 TYR A CA 1
ATOM 4389 C C . T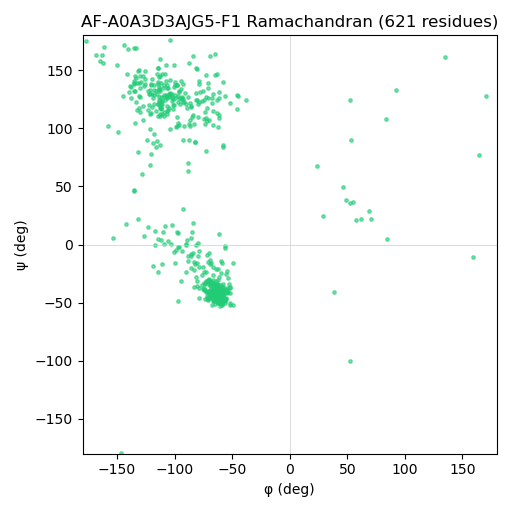YR A 1 525 ? -46.302 27.636 112.696 1.00 28.41 525 TYR A C 1
ATOM 4391 O O . TYR A 1 525 ? -45.071 27.680 112.716 1.00 28.41 525 TYR A O 1
ATOM 4399 N N . TYR A 1 526 ? -46.961 26.635 112.105 1.00 30.12 526 TYR A N 1
ATOM 4400 C CA . TYR A 1 526 ? -46.306 25.735 111.157 1.00 30.12 526 TYR A CA 1
ATOM 4401 C C . TYR A 1 526 ? -45.933 26.551 109.921 1.00 30.12 526 TYR A C 1
ATOM 4403 O O . TYR A 1 526 ? -46.787 26.882 109.102 1.00 30.12 526 TYR A O 1
ATOM 4411 N N . GLN A 1 527 ? -44.658 26.902 109.804 1.00 33.81 527 GLN A N 1
ATOM 4412 C CA . GLN A 1 527 ? -44.136 27.561 108.617 1.00 33.81 527 GLN A CA 1
ATOM 4413 C C . GLN A 1 527 ? -43.814 26.475 107.582 1.00 33.81 527 GLN A C 1
ATOM 4415 O O . GLN A 1 527 ? -42.851 25.724 107.737 1.00 33.81 527 GLN A O 1
ATOM 4420 N N . VAL A 1 528 ? -44.680 26.333 106.577 1.00 34.94 528 VAL A N 1
ATOM 4421 C CA . VAL A 1 528 ? -44.436 25.483 105.405 1.00 34.94 528 VAL A CA 1
ATOM 4422 C C . VAL A 1 528 ? -43.900 26.394 104.310 1.00 34.94 528 VAL A C 1
ATOM 4424 O O . VAL A 1 528 ? -44.660 27.145 103.703 1.00 34.94 528 VAL A O 1
ATOM 4427 N N . ASP A 1 529 ? -42.590 26.358 104.085 1.00 37.97 529 ASP A N 1
ATOM 4428 C CA . ASP A 1 529 ? -41.993 27.003 102.920 1.00 37.97 529 ASP A CA 1
ATOM 4429 C C . ASP A 1 529 ? -42.184 26.088 101.706 1.00 37.97 529 ASP A C 1
ATOM 4431 O O . ASP A 1 529 ? -41.741 24.937 101.709 1.00 37.97 529 ASP A O 1
ATOM 4435 N N . TYR A 1 530 ? -42.862 26.599 100.677 1.00 37.19 530 TYR A N 1
ATOM 4436 C CA . TYR A 1 530 ? -43.023 25.918 99.396 1.00 37.19 530 TYR A CA 1
ATOM 4437 C C . TYR A 1 530 ? -41.896 26.351 98.458 1.00 37.19 530 TYR A C 1
ATOM 4439 O O . TYR A 1 530 ? -41.735 27.538 98.171 1.00 37.19 530 TYR A O 1
ATOM 4447 N N . GLN A 1 531 ? -41.128 25.389 97.953 1.00 40.69 531 GLN A N 1
ATOM 4448 C CA . GLN A 1 531 ? -40.190 25.617 96.855 1.00 40.69 531 GLN A CA 1
ATOM 4449 C C . GLN A 1 531 ? -40.588 24.738 95.674 1.00 40.69 531 GLN A C 1
ATOM 4451 O O . GLN A 1 531 ? -40.739 23.524 95.827 1.00 40.69 531 GLN A O 1
ATOM 4456 N N . ILE A 1 532 ? -40.768 25.371 94.512 1.00 38.50 532 ILE A N 1
ATOM 4457 C CA . ILE A 1 532 ? -41.035 24.703 93.238 1.00 38.50 532 ILE A CA 1
ATOM 4458 C C . ILE A 1 532 ? -39.718 24.682 92.461 1.00 38.50 532 ILE A C 1
ATOM 4460 O O . ILE A 1 532 ? -39.092 25.721 92.246 1.00 38.50 532 ILE A O 1
ATOM 4464 N N . ALA A 1 533 ? -39.288 23.499 92.045 1.00 40.81 533 ALA A N 1
ATOM 4465 C CA . ALA A 1 533 ? -38.087 23.312 91.242 1.00 40.81 533 ALA A CA 1
ATOM 4466 C C . ALA A 1 533 ? -38.441 22.703 89.895 1.00 40.81 533 ALA A C 1
ATOM 4468 O O . ALA A 1 533 ? -39.238 21.769 89.842 1.00 40.81 533 ALA A O 1
ATOM 4469 N N . GLY A 1 534 ? -37.835 23.217 88.829 1.00 40.22 534 GLY A N 1
ATOM 4470 C CA . GLY A 1 534 ? -37.867 22.577 87.519 1.00 40.22 534 GLY A CA 1
ATOM 4471 C C . GLY A 1 534 ? -36.560 21.829 87.288 1.00 40.22 534 GLY A C 1
ATOM 4472 O O . GLY A 1 534 ? -35.497 22.455 87.284 1.00 40.22 534 GLY A O 1
ATOM 4473 N N . ASP A 1 535 ? -36.650 20.519 87.087 1.00 40.84 535 ASP A N 1
ATOM 4474 C CA . ASP A 1 535 ? -35.546 19.681 86.624 1.00 40.84 535 ASP A CA 1
ATOM 4475 C C . ASP A 1 535 ? -35.730 19.385 85.134 1.00 40.84 535 ASP A C 1
ATOM 4477 O O . ASP A 1 535 ? -36.785 18.899 84.712 1.00 40.84 535 ASP A O 1
ATOM 4481 N N . PHE A 1 536 ? -34.687 19.665 84.351 1.00 42.47 536 PHE A N 1
ATOM 4482 C CA . PHE A 1 536 ? -34.593 19.294 82.942 1.00 42.47 536 PHE A CA 1
ATOM 4483 C C . PHE A 1 536 ? -33.517 18.222 82.786 1.00 42.47 536 PHE A C 1
ATOM 4485 O O . PHE A 1 536 ? -32.324 18.494 82.962 1.00 42.47 536 PHE A O 1
ATOM 4492 N N . LEU A 1 537 ? -33.940 17.007 82.437 1.00 43.62 537 LEU A N 1
ATOM 4493 C CA . LEU A 1 537 ? -33.041 15.885 82.189 1.00 43.62 537 LEU A CA 1
ATOM 4494 C C . LEU A 1 537 ? -33.006 15.554 80.692 1.00 43.62 537 LEU A C 1
ATOM 4496 O O . LEU A 1 537 ? -34.046 15.292 80.086 1.00 43.62 537 LEU A O 1
ATOM 4500 N N . LEU A 1 538 ? -31.797 15.502 80.132 1.00 42.34 538 LEU A N 1
ATOM 4501 C CA . LEU A 1 538 ? -31.518 14.926 78.815 1.00 42.34 538 LEU A CA 1
ATOM 4502 C C . LEU A 1 538 ? -30.806 13.589 79.025 1.00 42.34 538 LEU A C 1
ATOM 4504 O O . LEU A 1 538 ? -29.700 13.552 79.571 1.00 42.34 538 LEU A O 1
ATOM 4508 N N . GLY A 1 539 ? -31.458 12.495 78.632 1.00 43.31 539 GLY A N 1
ATOM 4509 C CA . GLY A 1 539 ? -30.942 11.137 78.799 1.00 43.31 539 GLY A CA 1
ATOM 4510 C C . GLY A 1 539 ? -31.049 10.316 77.518 1.00 43.31 539 GLY A C 1
ATOM 4511 O O . GLY A 1 539 ? -31.961 10.511 76.715 1.00 43.31 539 GLY A O 1
ATOM 4512 N N . PHE A 1 540 ? -30.109 9.394 77.341 1.00 43.03 540 PHE A N 1
ATOM 4513 C CA . PHE A 1 540 ? -30.090 8.426 76.244 1.00 43.03 540 PHE A CA 1
ATOM 4514 C C . PHE A 1 540 ? -30.270 7.012 76.797 1.00 43.03 540 PHE A C 1
ATOM 4516 O O . PHE A 1 540 ? -29.663 6.661 77.814 1.00 43.03 540 PHE A O 1
ATOM 4523 N N . GLU A 1 541 ? -31.080 6.202 76.117 1.00 45.69 541 GLU A N 1
ATOM 4524 C CA . GLU A 1 541 ? -31.259 4.790 76.440 1.00 45.69 541 GLU A CA 1
ATOM 4525 C C . GLU A 1 541 ? -31.109 3.919 75.188 1.00 45.69 541 GLU A C 1
ATOM 4527 O O . GLU A 1 541 ? -31.683 4.204 74.136 1.00 45.69 541 GLU A O 1
ATOM 4532 N N . ALA A 1 542 ? -30.362 2.825 75.319 1.00 43.06 542 ALA A N 1
ATOM 4533 C CA . ALA A 1 542 ? -30.315 1.762 74.324 1.00 43.06 542 ALA A CA 1
ATOM 4534 C C . ALA A 1 542 ? -31.078 0.544 74.862 1.00 43.06 542 ALA A C 1
ATOM 4536 O O . ALA A 1 542 ? -30.773 0.067 75.959 1.00 43.06 542 ALA A O 1
ATOM 4537 N N . ARG A 1 543 ? -32.059 0.035 74.101 1.00 48.94 543 ARG A N 1
ATOM 4538 C CA . ARG A 1 543 ? -32.861 -1.143 74.475 1.00 48.94 543 ARG A CA 1
ATOM 4539 C C . ARG A 1 543 ? -32.612 -2.331 73.557 1.00 48.94 543 ARG A C 1
ATOM 4541 O O . ARG A 1 543 ? -32.493 -2.187 72.345 1.00 48.94 543 ARG A O 1
ATOM 4548 N N . LEU A 1 544 ? -32.647 -3.520 74.157 1.00 42.69 544 LEU A N 1
ATOM 4549 C CA . LEU A 1 544 ? -32.770 -4.805 73.471 1.00 42.69 544 LEU A CA 1
ATOM 4550 C C . LEU A 1 544 ? -34.178 -5.351 73.749 1.00 42.69 544 LEU A C 1
ATOM 4552 O O . LEU A 1 544 ? -34.588 -5.446 74.907 1.00 42.69 544 LEU A O 1
ATOM 4556 N N . LYS A 1 545 ? -34.950 -5.666 72.704 1.00 40.72 545 LYS A N 1
ATOM 4557 C CA . LYS A 1 545 ? -36.360 -6.059 72.837 1.00 40.72 545 LYS A CA 1
ATOM 4558 C C . LYS A 1 545 ? -36.506 -7.418 73.535 1.00 40.72 545 LYS A C 1
ATOM 4560 O O . LYS A 1 545 ? -36.027 -8.420 73.021 1.00 40.72 545 LYS A O 1
ATOM 4565 N N . ASN A 1 546 ? -37.233 -7.440 74.656 1.00 44.38 546 ASN A N 1
ATOM 4566 C CA . ASN A 1 546 ? -38.135 -8.509 75.108 1.00 44.38 546 ASN A CA 1
ATOM 4567 C C . ASN A 1 546 ? -39.039 -7.956 76.228 1.00 44.38 546 ASN A C 1
ATOM 4569 O O . ASN A 1 546 ? -38.703 -6.950 76.838 1.00 44.38 546 ASN A O 1
ATOM 4573 N N . ILE A 1 547 ? -40.196 -8.589 76.467 1.00 49.94 547 ILE A N 1
ATOM 4574 C CA . ILE A 1 547 ? -41.345 -8.137 77.302 1.00 49.94 547 ILE A CA 1
ATOM 4575 C C . ILE A 1 547 ? -40.966 -7.637 78.723 1.00 49.94 547 ILE A C 1
ATOM 4577 O O . ILE A 1 547 ? -41.741 -6.933 79.367 1.00 49.94 547 ILE A O 1
ATOM 4581 N N . LEU A 1 548 ? -39.755 -7.952 79.184 1.00 49.88 548 LEU A N 1
ATOM 4582 C CA . LEU A 1 548 ? -39.053 -7.336 80.308 1.00 49.88 548 LEU A CA 1
ATOM 4583 C C . LEU A 1 548 ? -37.660 -6.907 79.823 1.00 49.88 548 LEU A C 1
ATOM 4585 O O . LEU A 1 548 ? -36.804 -7.762 79.589 1.00 49.88 548 LEU A O 1
ATOM 4589 N N . GLY A 1 549 ? -37.434 -5.605 79.654 1.00 54.25 549 GLY A N 1
ATOM 4590 C CA . GLY A 1 549 ? -36.136 -5.062 79.241 1.00 54.25 549 GLY A CA 1
ATOM 4591 C C . GLY A 1 549 ? -35.344 -4.533 80.434 1.00 54.25 549 GLY A C 1
ATOM 4592 O O . GLY A 1 549 ? -35.922 -3.863 81.288 1.00 54.25 549 GLY A O 1
ATOM 4593 N N . ILE A 1 550 ? -34.034 -4.811 80.500 1.00 53.09 550 ILE A N 1
ATOM 4594 C CA . ILE A 1 550 ? -33.118 -4.073 81.385 1.00 53.09 550 ILE A CA 1
ATOM 4595 C C . ILE A 1 550 ? -32.657 -2.830 80.631 1.00 53.09 550 ILE A C 1
ATOM 4597 O O . ILE A 1 550 ? -32.022 -2.920 79.584 1.00 53.09 550 ILE A O 1
ATOM 4601 N N . SER A 1 551 ? -32.976 -1.684 81.206 1.00 54.28 551 SER A N 1
ATOM 4602 C CA . SER A 1 551 ? -32.721 -0.358 80.671 1.00 54.28 551 SER A CA 1
ATOM 4603 C C . SER A 1 551 ? -31.522 0.250 81.381 1.00 54.28 551 SER A C 1
ATOM 4605 O O . SER A 1 551 ? -31.547 0.366 82.606 1.00 54.28 551 SER A O 1
ATOM 4607 N N . LEU A 1 552 ? -30.484 0.647 80.644 1.00 51.53 552 LEU A N 1
ATOM 4608 C CA . LEU A 1 552 ? -29.372 1.446 81.167 1.00 51.53 552 LEU A CA 1
ATOM 4609 C C . LEU A 1 552 ? -29.453 2.840 80.556 1.00 51.53 552 LEU A C 1
ATOM 4611 O O . LEU A 1 552 ? -29.434 2.981 79.336 1.00 51.53 552 LEU A O 1
ATOM 4615 N N . PHE A 1 553 ? -29.519 3.863 81.402 1.00 58.28 553 PHE A N 1
ATOM 4616 C CA . PHE A 1 553 ? -29.574 5.249 80.951 1.00 58.28 553 PHE A CA 1
ATOM 4617 C C . PHE A 1 553 ? -28.593 6.109 81.744 1.00 58.28 553 PHE A C 1
ATOM 4619 O O . PHE A 1 553 ? -28.368 5.938 82.949 1.00 58.28 553 PHE A O 1
ATOM 4626 N N . GLY A 1 554 ? -28.001 7.056 81.029 1.00 46.31 554 GLY A N 1
ATOM 4627 C CA . GLY A 1 554 ? -27.109 8.074 81.558 1.00 46.31 554 GLY A CA 1
ATOM 4628 C C . GLY A 1 554 ? -27.491 9.424 80.973 1.00 46.31 554 GLY A C 1
ATOM 4629 O O . GLY A 1 554 ? -27.948 9.510 79.835 1.00 46.31 554 GLY A O 1
ATOM 4630 N N . GLY A 1 555 ? -27.344 10.480 81.763 1.00 55.44 555 GLY A N 1
ATOM 4631 C CA . GLY A 1 555 ? -27.700 11.819 81.325 1.00 55.44 555 GLY A CA 1
ATOM 4632 C C . GLY A 1 555 ? -27.100 12.908 82.195 1.00 55.44 555 GLY A C 1
ATOM 4633 O O . GLY A 1 555 ? -26.666 12.678 83.331 1.00 55.44 555 GLY A O 1
ATOM 4634 N N . THR A 1 556 ? -27.087 14.117 81.652 1.00 50.19 556 THR A N 1
ATOM 4635 C CA . THR A 1 556 ? -26.794 15.329 82.412 1.00 50.19 556 THR A CA 1
ATOM 4636 C C . THR A 1 556 ? -28.111 15.925 82.901 1.00 50.19 556 THR A C 1
ATOM 4638 O O . THR A 1 556 ? -29.119 15.926 82.193 1.00 50.19 556 THR A O 1
ATOM 4641 N N . ASN A 1 557 ? -28.125 16.383 84.151 1.00 53.31 557 ASN A N 1
ATOM 4642 C CA . ASN A 1 557 ? -29.278 17.061 84.733 1.00 53.31 557 ASN A CA 1
ATOM 4643 C C . ASN A 1 557 ? -28.942 18.535 84.938 1.00 53.31 557 ASN A C 1
ATOM 4645 O O . ASN A 1 557 ? -27.868 18.862 85.458 1.00 53.31 557 ASN A O 1
ATOM 4649 N N . TYR A 1 558 ? -29.876 19.399 84.559 1.00 48.28 558 TYR A N 1
ATOM 4650 C CA . TYR A 1 558 ? -29.855 20.810 84.893 1.00 48.28 558 TYR A CA 1
ATOM 4651 C C . TYR A 1 558 ? -31.058 21.135 85.776 1.00 48.28 558 TYR A C 1
ATOM 4653 O O . TYR A 1 558 ? -32.209 21.068 85.343 1.00 48.28 558 TYR A O 1
ATOM 4661 N N . THR A 1 559 ? -30.773 21.525 87.016 1.00 50.28 559 THR A N 1
ATOM 4662 C CA . THR A 1 559 ? -31.791 21.939 87.983 1.00 50.28 559 THR A CA 1
ATOM 4663 C C . THR A 1 559 ? -31.768 23.451 88.131 1.00 50.28 559 THR A C 1
ATOM 4665 O O . THR A 1 559 ? -30.712 24.031 88.404 1.00 50.28 55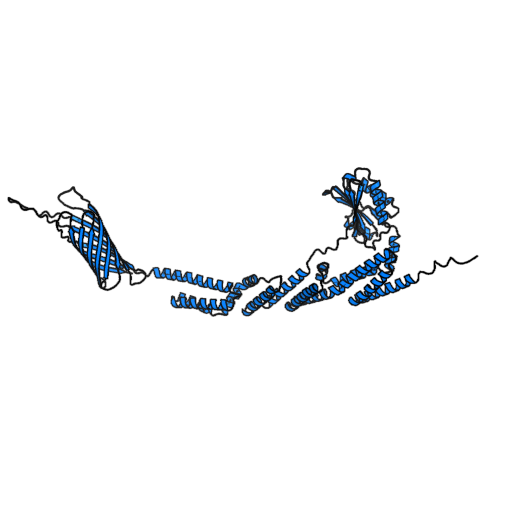9 THR A O 1
ATOM 4668 N N . ASN A 1 560 ? -32.941 24.079 88.014 1.00 45.19 560 ASN A N 1
ATOM 4669 C CA . ASN A 1 560 ? -33.139 25.478 88.375 1.00 45.19 560 ASN A CA 1
ATOM 4670 C C . ASN A 1 560 ? -34.207 25.586 89.473 1.00 45.19 560 ASN A C 1
ATOM 4672 O O . ASN A 1 560 ? -35.386 25.283 89.269 1.00 45.19 560 ASN A O 1
ATOM 4676 N N . LEU A 1 561 ? -33.772 26.008 90.659 1.00 47.72 561 LEU A N 1
ATOM 4677 C CA . LEU A 1 561 ? -34.625 26.194 91.830 1.00 47.72 561 LEU A CA 1
ATOM 4678 C C . LEU A 1 561 ? -35.101 27.644 91.910 1.00 47.72 561 LEU A C 1
ATOM 4680 O O . LEU A 1 561 ? -34.276 28.558 91.952 1.00 47.72 561 LEU A O 1
ATOM 4684 N N . LYS A 1 562 ? -36.422 27.851 92.003 1.00 42.50 562 LYS A N 1
ATOM 4685 C CA . LYS A 1 562 ? -37.004 29.165 92.289 1.00 42.50 562 LYS A CA 1
ATOM 4686 C C . LYS A 1 562 ? -37.890 29.094 93.532 1.00 42.50 562 LYS A C 1
ATOM 4688 O O . LYS A 1 562 ? -38.910 28.413 93.563 1.00 42.50 562 LYS A O 1
ATOM 4693 N N . SER A 1 563 ? -37.490 29.805 94.581 1.00 42.97 563 SER A N 1
ATOM 4694 C CA . SER A 1 563 ? -38.275 29.924 95.811 1.00 42.97 563 SER A CA 1
ATOM 4695 C C . SER A 1 563 ? -39.365 30.980 95.631 1.00 42.97 563 SER A C 1
ATOM 4697 O O . SER A 1 563 ? -39.061 32.127 95.319 1.00 42.97 563 SER A O 1
ATOM 4699 N N . SER A 1 564 ? -40.630 30.625 95.856 1.00 41.72 564 SER A N 1
ATOM 4700 C CA . SER A 1 564 ? -41.739 31.583 95.890 1.00 41.72 564 SER A CA 1
ATOM 4701 C C . SER A 1 564 ? -42.344 31.611 97.292 1.00 41.72 564 SER A C 1
ATOM 4703 O O . SER A 1 564 ? -43.331 30.930 97.564 1.00 41.72 564 SER A O 1
ATOM 4705 N N . SER A 1 565 ? -41.748 32.387 98.199 1.00 41.81 565 SER A N 1
ATOM 4706 C CA . SER A 1 565 ? -42.394 32.704 99.478 1.00 41.81 565 SER A CA 1
ATOM 4707 C C . SER A 1 565 ? -43.257 33.963 99.315 1.00 41.81 565 SER A C 1
ATOM 4709 O O . SER A 1 565 ? -42.726 34.990 98.888 1.00 41.81 565 SER A O 1
ATOM 4711 N N . PRO A 1 566 ? -44.557 33.947 99.671 1.00 42.34 566 PRO A N 1
ATOM 4712 C CA . PRO A 1 566 ? -45.419 35.124 99.544 1.00 42.34 566 PRO A CA 1
ATOM 4713 C C . PRO A 1 566 ? -45.130 36.243 100.565 1.00 42.34 566 PRO A C 1
ATOM 4715 O O . PRO A 1 566 ? -45.711 37.316 100.450 1.00 42.34 566 PRO A O 1
ATOM 4718 N N . LEU A 1 567 ? -44.276 36.014 101.575 1.00 42.66 567 LEU A N 1
ATOM 4719 C CA . LEU A 1 567 ? -44.073 36.937 102.710 1.00 42.66 567 LEU A CA 1
ATOM 4720 C C . LEU A 1 567 ? -42.653 37.521 102.825 1.00 42.66 567 LEU A C 1
ATOM 4722 O O . LEU A 1 567 ? -42.397 38.333 103.710 1.00 42.66 567 LEU A O 1
ATOM 4726 N N . LEU A 1 568 ? -41.740 37.162 101.921 1.00 39.88 568 LEU A N 1
ATOM 4727 C CA . LEU A 1 568 ? -40.398 37.744 101.828 1.00 39.88 568 LEU A CA 1
ATOM 4728 C C . LEU A 1 568 ? -40.120 38.124 100.373 1.00 39.88 568 LEU A C 1
ATOM 4730 O O . LEU A 1 568 ? -39.438 37.414 99.635 1.00 39.88 568 LEU A O 1
ATOM 4734 N N . SER A 1 569 ? -40.659 39.266 99.949 1.00 40.28 569 SER A N 1
ATOM 4735 C CA . SER A 1 569 ? -40.229 39.927 98.721 1.00 40.28 569 SER A CA 1
ATOM 4736 C C . SER A 1 569 ? -38.751 40.314 98.862 1.00 40.28 569 SER A C 1
ATOM 4738 O O . SER A 1 569 ? -38.440 41.302 99.527 1.00 40.28 569 SER A O 1
ATOM 4740 N N . GLY A 1 570 ? -37.832 39.540 98.276 1.00 41.97 570 GLY A N 1
ATOM 4741 C CA . GLY A 1 570 ? -36.441 39.991 98.155 1.00 41.97 570 GLY A CA 1
ATOM 4742 C C . GLY A 1 570 ? -35.336 38.956 97.945 1.00 41.97 570 GLY A C 1
ATOM 4743 O O . GLY A 1 570 ? -34.234 39.375 97.615 1.00 41.97 570 GLY A O 1
ATOM 4744 N N . TYR A 1 571 ? -35.569 37.647 98.084 1.00 40.41 571 TYR A N 1
ATOM 4745 C CA . TYR A 1 571 ? -34.507 36.650 97.860 1.00 40.41 571 TYR A CA 1
ATOM 4746 C C . TYR A 1 571 ? -34.902 35.611 96.808 1.00 40.41 571 TYR A C 1
ATOM 4748 O O . TYR A 1 571 ? -35.455 34.558 97.117 1.00 40.41 571 TYR A O 1
ATOM 4756 N N . ASP A 1 572 ? -34.575 35.921 95.552 1.00 40.38 572 ASP A N 1
ATOM 4757 C CA . ASP A 1 572 ? -34.569 34.977 94.432 1.00 40.38 572 ASP A CA 1
ATOM 4758 C C . ASP A 1 572 ? -33.230 34.213 94.482 1.00 40.38 572 ASP A C 1
ATOM 4760 O O . ASP A 1 572 ? -32.217 34.638 93.924 1.00 40.38 572 ASP A O 1
ATOM 4764 N N . SER A 1 573 ? -33.170 33.104 95.221 1.00 43.44 573 SER A N 1
ATOM 4765 C CA . SER A 1 573 ? -31.993 32.231 95.212 1.00 43.44 573 SER A CA 1
ATOM 4766 C C . SER A 1 573 ? -32.056 31.289 94.011 1.00 43.44 573 SER A C 1
ATOM 4768 O O . SER A 1 573 ? -32.545 30.168 94.110 1.00 43.44 573 SER A O 1
ATOM 4770 N N . LYS A 1 574 ? -31.527 31.736 92.866 1.00 44.50 574 LYS A N 1
ATOM 4771 C CA . LYS A 1 574 ? -31.258 30.846 91.728 1.00 44.50 574 LYS A CA 1
ATOM 4772 C C . LYS A 1 574 ? -30.102 29.921 92.082 1.00 44.50 574 LYS A C 1
ATOM 4774 O O . LYS A 1 574 ? -28.948 30.346 92.134 1.00 44.50 574 LYS A O 1
ATOM 4779 N N . ILE A 1 575 ? -30.407 28.653 92.320 1.00 47.81 575 ILE A N 1
ATOM 4780 C CA . ILE A 1 575 ? -29.393 27.602 92.340 1.00 47.81 575 ILE A CA 1
ATOM 4781 C C . ILE A 1 575 ? -29.453 26.933 90.975 1.00 47.81 575 ILE A C 1
ATOM 4783 O O . ILE A 1 575 ? -30.345 26.129 90.721 1.00 47.81 575 ILE A O 1
ATOM 4787 N N . ASN A 1 576 ? -28.504 27.299 90.117 1.00 48.62 576 ASN A N 1
ATOM 4788 C CA . ASN A 1 576 ? -28.210 26.567 88.895 1.00 48.62 576 ASN A CA 1
ATOM 4789 C C . ASN A 1 576 ? -27.161 25.523 89.257 1.00 48.62 576 ASN A C 1
ATOM 4791 O O . ASN A 1 576 ? -26.065 25.887 89.683 1.00 48.62 576 ASN A O 1
ATOM 4795 N N . ALA A 1 577 ? -27.492 24.247 89.119 1.00 52.16 577 ALA A N 1
ATOM 4796 C CA . ALA A 1 577 ? -26.532 23.175 89.328 1.00 52.16 577 ALA A CA 1
ATOM 4797 C C . ALA A 1 577 ? -26.577 22.229 88.132 1.00 52.16 577 ALA A C 1
ATOM 4799 O O . ALA A 1 577 ? -27.644 21.747 87.752 1.00 52.16 577 ALA A O 1
ATOM 4800 N N . ILE A 1 578 ? -25.405 21.980 87.551 1.00 55.97 578 ILE A N 1
ATOM 4801 C CA . ILE A 1 578 ? -25.212 20.938 86.548 1.00 55.97 578 ILE A CA 1
ATOM 4802 C C . ILE A 1 578 ? -24.728 19.698 87.291 1.00 55.97 57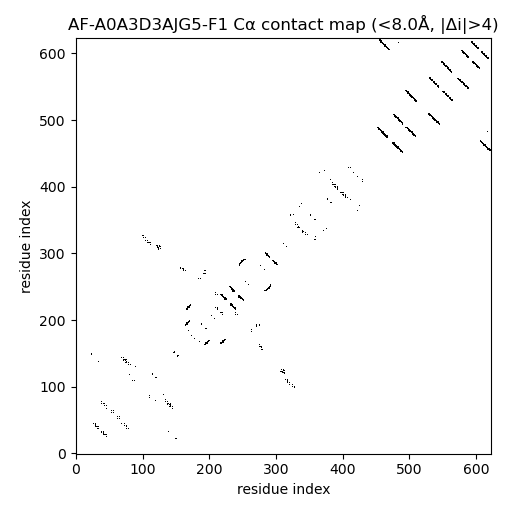8 ILE A C 1
ATOM 4804 O O . ILE A 1 578 ? -23.863 19.769 88.167 1.00 55.97 578 ILE A O 1
ATOM 4808 N N . GLY A 1 579 ? -25.314 18.557 86.968 1.00 60.47 579 GLY A N 1
ATOM 4809 C CA . GLY A 1 579 ? -24.917 17.280 87.529 1.00 60.47 579 GLY A CA 1
ATOM 4810 C C . GLY A 1 579 ? -25.078 16.154 86.533 1.00 60.47 579 GLY A C 1
ATOM 4811 O O . GLY A 1 579 ? -25.508 16.349 85.396 1.00 60.47 579 GLY A O 1
ATOM 4812 N N . TRP A 1 580 ? -24.748 14.956 86.985 1.00 59.12 580 TRP A N 1
ATOM 4813 C CA . TRP A 1 580 ? -24.974 13.737 86.227 1.00 59.12 580 TRP A CA 1
ATOM 4814 C C . TRP A 1 580 ? -25.992 12.863 86.944 1.00 59.12 580 TRP A C 1
ATOM 4816 O O . TRP A 1 580 ? -26.127 12.893 88.173 1.00 59.12 580 TRP A O 1
ATOM 4826 N N . LYS A 1 581 ? -26.700 12.066 86.155 1.00 62.75 581 LYS A N 1
ATOM 4827 C CA . LYS A 1 581 ? -27.630 11.052 86.622 1.00 62.75 581 LYS A CA 1
ATOM 4828 C C . LYS A 1 581 ? -27.383 9.783 85.820 1.00 62.75 581 LYS A C 1
ATOM 4830 O O . LYS A 1 581 ? -27.269 9.826 84.600 1.00 62.75 581 LYS A O 1
ATOM 4835 N N . ALA A 1 582 ? -27.279 8.668 86.518 1.00 56.56 582 ALA A N 1
ATOM 4836 C CA . ALA A 1 582 ? -27.180 7.347 85.933 1.00 56.56 582 ALA A CA 1
ATOM 4837 C C . ALA A 1 582 ? -28.197 6.448 86.619 1.00 56.56 582 ALA A C 1
ATOM 4839 O O . ALA A 1 582 ? -28.443 6.563 87.823 1.00 56.56 582 ALA A O 1
ATOM 4840 N N . GLY A 1 583 ? -28.786 5.530 85.879 1.00 62.78 583 GLY A N 1
ATOM 4841 C CA . GLY A 1 583 ? -29.664 4.564 86.494 1.00 62.78 583 GLY A CA 1
ATOM 4842 C C . GLY A 1 583 ? -29.891 3.356 85.623 1.00 62.78 583 GLY A C 1
ATOM 4843 O O . GLY A 1 583 ? -29.479 3.289 84.464 1.00 62.78 583 GLY A O 1
ATOM 4844 N N . ALA A 1 584 ? -30.518 2.380 86.255 1.00 60.09 584 ALA A N 1
ATOM 4845 C CA . ALA A 1 584 ? -30.901 1.144 85.623 1.00 60.09 584 ALA A CA 1
ATOM 4846 C C . ALA A 1 584 ? -32.325 0.806 86.045 1.00 60.09 584 ALA A C 1
ATOM 4848 O O . ALA A 1 584 ? -32.702 0.996 87.205 1.00 60.09 584 ALA A O 1
ATOM 4849 N N . GLY A 1 585 ? -33.122 0.321 85.107 1.00 66.88 585 GLY A N 1
ATOM 4850 C CA . GLY A 1 585 ? -34.521 0.019 85.352 1.00 66.88 585 GLY A CA 1
ATOM 4851 C C . GLY A 1 585 ? -34.996 -1.200 84.595 1.00 66.88 585 GLY A C 1
ATOM 4852 O O . GLY A 1 585 ? -34.290 -1.742 83.748 1.00 66.88 585 GLY A O 1
ATOM 4853 N N . VAL A 1 586 ? -36.210 -1.610 84.930 1.00 64.44 586 VAL A N 1
ATOM 4854 C CA . VAL A 1 586 ? -36.975 -2.577 84.156 1.00 64.44 586 VAL A CA 1
ATOM 4855 C C . VAL A 1 586 ? -38.195 -1.886 83.574 1.00 64.44 586 VAL A C 1
ATOM 4857 O O . VAL A 1 586 ? -38.900 -1.154 84.273 1.00 64.44 586 VAL A O 1
ATOM 4860 N N . SER A 1 587 ? -38.433 -2.115 82.291 1.00 66.06 587 SER A N 1
ATOM 4861 C CA . SER A 1 587 ? -39.603 -1.611 81.579 1.00 66.06 587 SER A CA 1
ATOM 4862 C C . SER A 1 587 ? -40.484 -2.766 81.118 1.00 66.06 587 SER A C 1
ATOM 4864 O O . SER A 1 587 ? -40.002 -3.861 80.813 1.00 66.06 587 SER A O 1
ATOM 4866 N N . LEU A 1 588 ? -41.790 -2.516 81.113 1.00 64.31 588 LEU A N 1
ATOM 4867 C CA . LEU A 1 588 ? -42.813 -3.430 80.640 1.00 64.31 588 LEU A CA 1
ATOM 4868 C C . LEU A 1 588 ? -43.747 -2.680 79.692 1.00 64.31 588 LEU A C 1
ATOM 4870 O O . LEU A 1 588 ? -44.423 -1.724 80.079 1.00 64.31 588 LEU A O 1
ATOM 4874 N N . ASP A 1 589 ? -43.774 -3.139 78.446 1.00 60.47 589 ASP A N 1
ATOM 4875 C CA . ASP A 1 589 ? -44.605 -2.581 77.384 1.00 60.47 589 ASP A CA 1
ATOM 4876 C C . ASP A 1 589 ? -45.902 -3.384 77.247 1.00 60.47 589 ASP A C 1
ATOM 4878 O O . ASP A 1 589 ? -45.875 -4.602 77.064 1.00 60.47 589 ASP A O 1
ATOM 4882 N N . PHE A 1 590 ? -47.052 -2.703 77.314 1.00 59.56 590 PHE A N 1
ATOM 4883 C CA . PHE A 1 590 ? -48.369 -3.309 77.130 1.00 59.56 590 PHE A CA 1
ATOM 4884 C C . PHE A 1 590 ? -49.255 -2.464 76.206 1.00 59.56 590 PHE A C 1
ATOM 4886 O O . PHE A 1 590 ? -49.817 -1.444 76.608 1.00 59.56 590 PHE A O 1
ATOM 4893 N N . LEU A 1 591 ? -49.433 -2.924 74.962 1.00 65.56 591 LEU A N 1
ATOM 4894 C CA . LEU A 1 591 ? -50.238 -2.263 73.924 1.00 65.56 591 LEU A CA 1
ATOM 4895 C C . LEU A 1 591 ? -49.839 -0.787 73.715 1.00 65.56 591 LEU A C 1
ATOM 4897 O O . LEU A 1 591 ? -48.851 -0.501 73.042 1.00 65.56 591 LEU A O 1
ATOM 4901 N N . PHE A 1 592 ? -50.606 0.141 74.289 1.00 61.12 592 PHE A N 1
ATOM 4902 C CA . PHE A 1 592 ? -50.423 1.591 74.176 1.00 61.12 592 PHE A CA 1
ATOM 4903 C C . PHE A 1 592 ? -49.858 2.219 75.454 1.00 61.12 592 PHE A C 1
ATOM 4905 O O . PHE A 1 592 ? -49.748 3.439 75.529 1.00 61.12 592 PHE A O 1
ATOM 4912 N N . ILE A 1 593 ? -49.539 1.412 76.468 1.00 60.94 593 ILE A N 1
ATOM 4913 C CA . ILE A 1 593 ? -49.051 1.869 77.766 1.00 60.94 593 ILE A CA 1
ATOM 4914 C C . ILE A 1 593 ? -47.693 1.228 78.041 1.00 60.94 593 ILE A C 1
ATOM 4916 O O . ILE A 1 593 ? -47.544 0.011 77.961 1.00 60.94 593 ILE A O 1
ATOM 4920 N N . ARG A 1 594 ? -46.713 2.045 78.413 1.00 65.94 594 ARG A N 1
ATOM 4921 C CA . ARG A 1 594 ? -45.411 1.592 78.913 1.00 65.94 594 ARG A CA 1
ATOM 4922 C C . ARG A 1 594 ? -45.320 1.894 80.398 1.00 65.94 594 ARG A C 1
ATOM 4924 O O . ARG A 1 594 ? -45.579 3.024 80.807 1.00 65.94 594 ARG A O 1
ATOM 4931 N N . LEU A 1 595 ? -44.958 0.893 81.192 1.00 69.19 595 LEU A N 1
ATOM 4932 C CA . LEU A 1 595 ? -44.696 1.033 82.621 1.00 69.19 595 LEU A CA 1
ATOM 4933 C C . LEU A 1 595 ? -43.217 0.783 82.888 1.00 69.19 595 LEU A C 1
ATOM 4935 O O . LEU A 1 595 ? -42.664 -0.206 82.418 1.00 69.19 595 LEU A O 1
ATOM 4939 N N . GLU A 1 596 ? -42.576 1.637 83.676 1.00 67.75 596 GLU A N 1
ATOM 4940 C CA . GLU A 1 596 ? -41.161 1.473 84.014 1.00 67.75 596 GLU A CA 1
ATOM 4941 C C . GLU A 1 596 ? -40.927 1.640 85.504 1.00 67.75 596 GLU A C 1
ATOM 4943 O O . GLU A 1 596 ? -41.488 2.534 86.136 1.00 67.75 596 GLU A O 1
ATOM 4948 N N . ALA A 1 597 ? -40.066 0.789 86.055 1.00 69.50 597 ALA A N 1
ATOM 4949 C CA . ALA A 1 597 ? -39.560 0.892 87.412 1.00 69.50 597 ALA A CA 1
ATOM 4950 C C . ALA A 1 597 ? -38.044 1.046 87.352 1.00 69.50 597 ALA A C 1
ATOM 4952 O O . ALA A 1 597 ? -37.325 0.177 86.859 1.00 69.50 597 ALA A O 1
ATOM 4953 N N . VAL A 1 598 ? -37.552 2.170 87.853 1.00 66.69 598 VAL A N 1
ATOM 4954 C CA . VAL A 1 598 ? -36.215 2.641 87.529 1.00 66.69 598 VAL A CA 1
ATOM 4955 C C . VAL A 1 598 ? -35.484 3.063 88.791 1.00 66.69 598 VAL A C 1
ATOM 4957 O O . VAL A 1 598 ? -35.951 3.938 89.518 1.00 66.69 598 VAL A O 1
ATOM 4960 N N . TYR A 1 599 ? -34.321 2.468 89.054 1.00 70.31 599 TYR A N 1
ATOM 4961 C CA . TYR A 1 599 ? -33.449 2.910 90.133 1.00 70.31 599 TYR A CA 1
ATOM 4962 C C . TYR A 1 599 ? -32.433 3.918 89.608 1.00 70.31 599 TYR A C 1
ATOM 4964 O O . TYR A 1 599 ? -31.646 3.635 88.705 1.00 70.31 599 TYR A O 1
ATOM 4972 N N . GLU A 1 600 ? -32.435 5.102 90.203 1.00 67.38 600 GLU A N 1
ATOM 4973 C CA . GLU A 1 600 ? -31.648 6.235 89.740 1.00 67.38 600 GLU A CA 1
ATOM 4974 C C . GLU A 1 600 ? -30.682 6.685 90.827 1.00 67.38 600 GLU A C 1
ATOM 4976 O O . GLU A 1 600 ? -31.040 6.793 92.004 1.00 67.38 600 GLU A O 1
ATOM 4981 N N . MET A 1 601 ? -29.460 7.005 90.413 1.00 66.12 601 MET A N 1
ATOM 4982 C CA . MET A 1 601 ? -28.481 7.705 91.226 1.00 66.12 601 MET A CA 1
ATOM 4983 C C . MET A 1 601 ? -27.974 8.930 90.477 1.00 66.12 601 MET A C 1
ATOM 4985 O O . MET A 1 601 ? -27.679 8.884 89.288 1.00 66.12 601 MET A O 1
ATOM 4989 N N . GLY A 1 602 ? -27.866 10.050 91.170 1.00 65.19 602 GLY A N 1
ATOM 4990 C CA . GLY A 1 602 ? -27.378 11.275 90.563 1.00 65.19 602 GLY A CA 1
ATOM 4991 C C . GLY A 1 602 ? -26.673 12.149 91.569 1.00 65.19 602 GLY A C 1
ATOM 4992 O O . GLY A 1 602 ? -26.923 12.078 92.777 1.00 65.19 602 GLY A O 1
ATOM 4993 N N . LYS A 1 603 ? -25.777 12.976 91.049 1.00 60.91 603 LYS A N 1
ATOM 4994 C CA . LYS A 1 603 ? -25.024 13.937 91.833 1.00 60.91 603 LYS A CA 1
ATOM 4995 C C . LYS A 1 603 ? -24.960 15.258 91.090 1.00 60.91 603 LYS A C 1
ATOM 4997 O O . LYS A 1 603 ? -24.510 15.317 89.947 1.00 60.91 603 LYS A O 1
ATOM 5002 N N . THR A 1 604 ? -25.366 16.312 91.778 1.00 62.34 604 THR A N 1
ATOM 5003 C CA . THR A 1 604 ? -25.044 17.694 91.420 1.00 62.34 604 THR A CA 1
ATOM 5004 C C . THR A 1 604 ? -23.958 18.209 92.365 1.00 62.34 604 THR A C 1
ATOM 5006 O O . THR A 1 604 ? -23.559 17.522 93.309 1.00 62.34 604 THR A O 1
ATOM 5009 N N . GLU A 1 605 ? -23.470 19.431 92.149 1.00 54.25 605 GLU A N 1
ATOM 5010 C CA . GLU A 1 605 ? -22.496 20.060 93.054 1.00 54.25 605 GLU A CA 1
ATOM 5011 C C . GLU A 1 605 ? -22.954 20.096 94.523 1.00 54.25 605 GLU A C 1
ATOM 5013 O O . GLU A 1 605 ? -22.117 20.067 95.425 1.00 54.25 605 GLU A O 1
ATOM 5018 N N . LYS A 1 606 ? -24.271 20.143 94.781 1.00 49.84 606 LYS A N 1
ATOM 5019 C CA . LYS A 1 606 ? -24.833 20.352 96.127 1.00 49.84 606 LYS A CA 1
ATOM 5020 C C . LYS A 1 606 ? -25.706 19.211 96.648 1.00 49.84 606 LYS A C 1
ATOM 5022 O O . LYS A 1 606 ? -25.917 19.134 97.857 1.00 49.84 606 LYS A O 1
ATOM 5027 N N . LEU A 1 607 ? -26.208 18.334 95.779 1.00 56.19 607 LEU A N 1
ATOM 5028 C CA . LEU A 1 607 ? -27.183 17.306 96.146 1.00 56.19 607 LEU A CA 1
ATOM 5029 C C . LEU A 1 607 ? -26.769 15.929 95.630 1.00 56.19 607 LEU A C 1
ATOM 5031 O O . LEU A 1 607 ? -26.336 15.778 94.487 1.00 56.19 607 LEU A O 1
ATOM 5035 N N . ASN A 1 608 ? -26.965 14.918 96.476 1.00 57.84 608 ASN A N 1
ATOM 5036 C CA . ASN A 1 608 ? -26.940 13.519 96.071 1.00 57.84 608 ASN A CA 1
ATOM 5037 C C . ASN A 1 608 ? -28.369 12.976 96.093 1.00 57.84 608 ASN A C 1
ATOM 5039 O O . ASN A 1 608 ? -29.062 13.069 97.113 1.00 57.84 608 ASN A O 1
ATOM 5043 N N . HIS A 1 609 ? -28.773 12.352 94.992 1.00 61.81 609 HIS A N 1
ATOM 5044 C CA . HIS A 1 609 ? -30.080 11.724 94.852 1.00 61.81 609 HIS A CA 1
ATOM 5045 C C . HIS A 1 609 ? -29.900 10.228 94.629 1.00 61.81 609 HIS A C 1
ATOM 5047 O O . HIS A 1 609 ? -29.086 9.807 93.804 1.00 61.81 609 HIS A O 1
ATOM 5053 N N . LYS A 1 610 ? -30.666 9.428 95.372 1.00 64.50 610 LYS A N 1
ATOM 5054 C CA . LYS A 1 610 ? -30.841 7.997 95.116 1.00 64.50 610 LYS A CA 1
ATOM 5055 C C . LYS A 1 610 ? -32.298 7.635 95.351 1.00 64.50 610 LYS A C 1
ATOM 5057 O O . LYS A 1 610 ? -32.862 7.989 96.389 1.00 64.50 610 LYS A O 1
ATOM 5062 N N . GLY A 1 611 ? -32.917 6.930 94.416 1.00 66.56 611 GLY A N 1
ATOM 5063 C CA . GLY A 1 611 ? -34.320 6.570 94.575 1.00 66.56 611 GLY A CA 1
ATOM 5064 C C . GLY A 1 611 ? -34.875 5.712 93.460 1.00 66.56 611 GLY A C 1
ATOM 5065 O O . GLY A 1 611 ? -34.194 5.424 92.480 1.00 66.56 611 GLY A O 1
ATOM 5066 N N . LEU A 1 612 ? -36.125 5.307 93.662 1.00 62.66 612 LEU A N 1
ATOM 5067 C CA . LEU A 1 612 ? -36.886 4.522 92.708 1.00 62.66 612 LEU A CA 1
ATOM 5068 C C . LEU A 1 612 ? -37.941 5.431 92.065 1.00 62.66 612 LEU A C 1
ATOM 5070 O O . LEU A 1 612 ? -38.700 6.116 92.758 1.00 62.66 612 LEU A O 1
ATOM 5074 N N . SER A 1 613 ? -37.964 5.445 90.742 1.00 63.28 613 SER A N 1
ATOM 5075 C CA . SER A 1 613 ? -38.887 6.218 89.919 1.00 63.28 613 SER A CA 1
ATOM 5076 C C . SER A 1 613 ? -39.800 5.254 89.169 1.00 63.28 613 SER A C 1
ATOM 5078 O O . SER A 1 613 ? -39.328 4.252 88.633 1.00 63.28 613 SER A O 1
ATOM 5080 N N . PHE A 1 614 ? -41.098 5.553 89.149 1.00 61.16 614 PHE A N 1
ATOM 5081 C CA . PHE A 1 614 ? -42.086 4.803 88.385 1.00 61.16 614 PHE A CA 1
ATOM 5082 C C . PHE A 1 614 ? -42.652 5.683 87.275 1.00 61.16 614 PHE A C 1
ATOM 5084 O O . PHE A 1 614 ? -43.170 6.775 87.525 1.00 61.16 614 PHE A O 1
ATOM 5091 N N . TYR A 1 615 ? -42.560 5.199 86.046 1.00 64.25 615 TYR A N 1
ATOM 5092 C CA . TYR A 1 615 ? -43.010 5.925 84.869 1.00 64.25 615 TYR A CA 1
ATOM 5093 C C . TYR A 1 615 ? -44.184 5.200 84.219 1.00 64.25 615 TYR A C 1
ATOM 5095 O O . TYR A 1 615 ? -44.190 3.972 84.141 1.00 64.25 615 TYR A O 1
ATOM 5103 N N . ALA A 1 616 ? -45.176 5.966 83.764 1.00 62.12 616 ALA A N 1
ATOM 5104 C CA . ALA A 1 616 ? -46.283 5.463 82.963 1.00 62.12 616 ALA A CA 1
ATOM 5105 C C . ALA A 1 616 ? -46.449 6.340 81.715 1.00 62.12 616 ALA A C 1
ATOM 5107 O O . ALA A 1 616 ? -46.812 7.515 81.814 1.00 62.12 616 ALA A O 1
ATOM 5108 N N . TYR A 1 617 ? -46.193 5.771 80.539 1.00 64.88 617 TYR A N 1
ATOM 5109 C CA . TYR A 1 617 ? -46.278 6.467 79.256 1.00 64.88 617 TYR A CA 1
ATOM 5110 C C . TYR A 1 617 ? -47.467 5.977 78.448 1.00 64.88 617 TYR A C 1
ATOM 5112 O O . TYR A 1 617 ? -47.682 4.771 78.349 1.00 64.88 617 TYR A O 1
ATOM 5120 N N . LEU A 1 618 ? -48.195 6.904 77.825 1.00 57.28 618 LEU A N 1
ATOM 5121 C CA . LEU A 1 618 ? -49.191 6.592 76.809 1.00 57.28 618 LEU A CA 1
ATOM 5122 C C . LEU A 1 618 ? -48.577 6.824 75.421 1.00 57.28 618 LEU A C 1
ATOM 5124 O O . LEU A 1 618 ? -48.056 7.904 75.130 1.00 57.28 618 LEU A O 1
ATOM 5128 N N . LYS A 1 619 ? -48.639 5.812 74.555 1.00 57.56 619 LYS A N 1
ATOM 5129 C CA . LYS A 1 619 ? -48.244 5.906 73.146 1.00 57.56 619 LYS A CA 1
ATOM 5130 C C . LYS A 1 619 ? -49.286 6.736 72.402 1.00 57.56 619 LYS A C 1
ATOM 5132 O O . LYS A 1 619 ? -50.446 6.338 72.338 1.00 57.56 619 LYS A O 1
ATOM 5137 N N . LEU A 1 620 ? -48.880 7.877 71.846 1.00 52.47 620 LEU A N 1
ATOM 5138 C CA . LEU A 1 620 ? -49.795 8.775 71.133 1.00 52.47 620 LEU A CA 1
ATOM 5139 C C . LEU A 1 620 ? -49.940 8.433 69.641 1.00 52.47 620 LEU A C 1
ATOM 5141 O O . LEU A 1 620 ? -50.886 8.891 69.010 1.00 52.47 620 LEU A O 1
ATOM 5145 N N . GLY A 1 621 ? -49.051 7.598 69.095 1.00 45.28 621 GLY A N 1
ATOM 5146 C CA . GLY A 1 621 ? -49.099 7.117 67.710 1.00 45.28 621 GLY A CA 1
ATOM 5147 C C . GLY A 1 621 ? -47.737 7.183 67.015 1.00 45.28 621 GLY A C 1
ATOM 5148 O O . GLY A 1 621 ? -46.828 7.879 67.471 1.00 45.28 621 GLY A O 1
ATOM 5149 N N . GLY A 1 622 ? -47.604 6.422 65.929 1.00 45.69 622 GLY A N 1
ATOM 5150 C CA . GLY A 1 622 ? -46.526 6.512 64.944 1.00 45.69 622 GLY A CA 1
ATOM 5151 C C . GLY A 1 622 ? -47.116 6.295 63.552 1.00 45.69 622 GLY A C 1
ATOM 5152 O O . GLY A 1 622 ? -48.133 5.605 63.459 1.00 45.69 622 GLY A O 1
ATOM 5153 N N . TYR A 1 623 ? -46.555 6.955 62.536 1.00 40.28 623 TYR A N 1
ATOM 5154 C CA . TYR A 1 623 ? -46.979 6.799 61.139 1.00 40.28 623 TYR A CA 1
ATOM 5155 C C . TYR A 1 623 ? -46.358 5.562 60.529 1.00 40.28 623 TYR A C 1
ATOM 5157 O O . TYR A 1 623 ? -45.119 5.464 60.637 1.00 40.28 623 TYR A O 1
#

Secondary structure (DSSP, 8-state):
----SS-SSSS-SHHHHHHHHHHHHHHHHHHHHHHTT-HHHHHHHHHHHHHHHHHT--SHHHHHHHHHHHHHHHHHHHHHHHHHHHHHHHHHHHHHHTT-HHHHHHHHHHHHHHHHHTT---GGGHHHHHTT-HHHHHHHHHHHHHHTTSHHHHHHHHHHHHSPEEEEE---S-STTHHHHHHHHHHHHH-SSEEEE-----S-HHHHHHHHHHTT-SEEEEEEEETTTTEEEEEEEETTTTEEEEEEEEETTGGGS--HHHHHHHHHHHHHHHTT--TTS-PPEEEEEE-TTSPEEEEEE-----------HHHHHHHHHHHHHHHHHHHH--TT-HHHHHHHHHHHHHHHHH-SS---HHHHHHHTHHHHHHHHHHTSTHHHHHHHHHHHHHHT-HHHHHHHHHHHHHHHHHHHHH-GGGHHHHHHHHHHHHHHHHHHHHHHHHHHGGG---EEEEEEEEEEEEEEESSS-EEE-EEEEEEEEEEEE-SSTTEEEEEEEEEEEEEEE------------S-------EEEEEEEEEEEEEEE-SSSEEEEEEEEEEEEEEE--TT-TT----EEEEEEEEEEEEEEEETTEEEEEEEEEEEESSEEEEEEEEEEEEEEEE-

Radius of gyration: 60.83 Å; Cα contacts (8 Å, |Δi|>4): 905; chains: 1; bounding box: 114×62×192 Å

Foldseek 3Di:
DDDDDPPPPPPDDPVVVVLQVVLVVLLVVLLVCLVVVVLVVSLVSLVVVLVVLVVPPPDPVSVVLSVLSVVLSVLSVVSVVQVVVLVLQVVLVVCVVVLVLVVSLVSLVVSLVSCVVVVPFCFLVVVCSVVSCSSVVSSVVSNLSVVCVHPVNVVVLVVQLQDAAEEEEEEDPDDPQVVVSVLLLVLVVPDPLHDYDDDYDPDDPLVVLQVCVVVVHQKYWYWDADPVQQKIWIWIAGSVVRDTAEIEIDHNLQRPPPCSVLSNVVSVVCSVQCSRPDPSDDHWHWYWYQDNVRDTDIDGDDPPPPCPPGDRPSVVSLVSSVVSLVSVLVVQDDLQDLVSLVVSVVSQVVCQVPGPDHDDNVVVCVVSLVSNLVNLVVVFCLVVLVVQLVVCVVVVNPVSNVVSLVVNVVRLVVCCVVPVVCVVSSVVVVVVSVVVVVVVVVVVVVVVVVPFKKWKKKWWKWWFKWKDFPPPDTWTWTWIWMKIWIWGDDPDPFWIKIWIWTKIWIWTWDDDDDDDDDDDDDDDDPDTFIKIKIKTWTKIWTWGDDQKIKIKIKTKIWIWIAGDDPPDPDDGDTDTWIKMKIWIWIWGDDDQKIWIWIWMWMDTPGMTMTTIMIMIMGTPDID

Nearest PDB structures (foldseek):
  6z38-assembly1_A  TM=4.097E-01  e=3.516E-02  Pseudomonas putida
  1uyn-assembly1_X  TM=3.007E-01  e=5.316E-03  Neisseria meningitidis
  8bnz-assembly1_P  TM=3.605E-01  e=1.694E+00  Escherichia coli O157:H7
  8blw-assembly1_A  TM=3.235E-01  e=9.942E-01  Bacteroides thetaiotaomicron VPI-5482
  3efm-assembly1_A  TM=2.012E-01  e=3.859E+00  Bordetella pertussis

Sequence (623 aa):
MVKKSVLFFLLIPFALIGFEGNLESQIKQGRELIKTKNYKEAVKVFENFGVLAKSEVQDQRDEILYQHTLKTVGWLKGLVDFVPIEEEIKNARKLEAEKNYEEAKLIYLKLKEDTLQNQIDLSPYFKILSEGRLEELLVLKINQGFDRLEESFLKDLKQDKKRKKSIIVSFSKESDFEDLLSQFKTGFEKSAAFIFIQEEWKENPKEKIKKAAEKNINLIIMDFYDIEKNQLEITFFDPFNNKKLVTIRFNGDLIKNENQKIIEAIIQKIEIQYQSFSSLEENDSFVWTFQSDGVLQEEKQESPKEEFSDPNWRAYLDRKIYDNEYLMIDSLLNPEDLDSFLNAFAEMEEFNKTHFLKIPIEDYQEKYKEILRELLISTTDIQEYLMMMEVALKDGNTEDYLNNYDLAKDSLKDLLENYPPLAYIIQDMEKEIDREHDAIEKKLEEQNFYDKSFCFYLGAVYVQQRTYEFLNNQKFDKNIGGSLLFGIPLNDSTHWIDLYFDLKANAFFFKKSLSYAIQSMNMVYYQVDYQIAGDFLLGFEARLKNILGISLFGGTNYTNLKSSSPLLSGYDSKINAIGWKAGAGVSLDFLFIRLEAVYEMGKTEKLNHKGLSFYAYLKLGGY